Protein AF-0000000075838669 (afdb_homodimer)

Secondary structure (DSSP, 8-state):
-------------------------PPTTTS----EEE-HHHHHHHTSEEEEEEGGGSTTSBTHHHHHHHHHHHHHHTT--EEEE--SSHHHHHHHHHHHHTT-EEEEEE-TTS-HHHHHHHHHTT-EEEE--SSHHHHHHHHHHHHHH-TTEEE--SS--HHHHHHHTHHHHHHHHHT---SEEEEE-SSSHHHHHHHHHHHHTT-TT-EEEEEEETT--HHHHHHHHTS----S---SS-GGG--SS--HHHHHHHHHS-EEEEEE-HHHHHHHHHHHHHHH-B---HHHHHHHHHHHSHHHHHHHTTSSEEEEEE-B-SS--HHHHHHHHHTTS--/-------------------------PPTTTS----EEE-HHHHHHHTSEEEEEEGGGSTTSBTHHHHHHHHHHHHHHTT--EEEE--SSHHHHHHHHHHHHTT-EEEEEE-TTS-HHHHHHHHHTT-EEEE--SSHHHHHHHHHHHHHH-TTEEE--SS--HHHHHHHHHHHHHHHHHT---SEEEEE-SSSHHHHHHHHHHHHTT-TT-EEEEEEETT--HHHHHHHHTS----S---SS-GGG--SS--HHHHHHHHHS-EEEEEE-HHHHHHHHHHHHHHH-B---HHHHHHHHHHHSHHHHHHHTTSSEEEEEE-B-SS--HHHHHHHHHTTS--

Nearest PDB structures (foldseek):
  2rkb-assembly1_A  TM=9.629E-01  e=1.170E-35  Homo sapiens
  5c3u-assembly1_A  TM=9.330E-01  e=5.168E-31  Rhizomucor miehei CAU432
  8y1j-assembly1_B-2  TM=9.379E-01  e=1.806E-26  Pseudomonas aeruginosa PAO1
  8y1j-assembly1_A-2  TM=9.206E-01  e=5.483E-26  Pseudomonas aeruginosa PAO1
  6cgq-assembly1_B-2  TM=8.435E-01  e=8.757E-21  Bacillus spizizenii

InterPro domains:
  IPR000634 Serine/threonine dehydratase, pyridoxal-phosphate-binding site [PS00165] (55-68)
  IPR001926 Tryptophan synthase beta chain-like, PALP domain [PF00291] (33-320)
  IPR036052 Tryptophan synthase beta chain-like, PALP domain superfamily [G3DSA:3.40.50.1100] (34-324)
  IPR036052 Tryptophan synthase beta chain-like, PALP domain superfamily [G3DSA:3.40.50.1100] (65-159)
  IPR036052 Tryptophan synthase beta chain-like, PALP domain superfamily [SSF53686] (29-334)
  IPR050147 Serine/Threonine Dehydratase [PTHR48078] (16-334)

Solvent-accessible surface area (backbone atoms only — not comparable to full-atom values): 33722 Å² total; per-residue (Å²): 136,86,86,85,69,79,82,70,77,81,78,73,77,76,71,75,68,76,75,76,67,74,67,70,84,67,62,81,90,67,58,57,75,58,42,75,37,74,39,66,71,54,14,64,74,36,60,26,48,31,32,35,39,38,25,40,66,25,82,58,20,20,46,46,34,36,10,35,37,33,36,52,49,53,39,41,74,73,68,43,49,31,41,33,26,44,40,56,49,57,48,28,32,15,42,16,42,39,23,45,75,66,72,31,50,30,38,31,21,20,22,66,75,52,54,65,68,32,53,52,54,22,41,72,39,67,24,45,74,44,77,35,46,85,39,61,68,51,9,38,51,50,36,52,50,51,32,73,73,28,91,56,36,41,76,51,71,78,41,79,43,73,49,33,22,50,24,32,11,38,61,44,42,51,30,56,75,70,69,52,80,52,42,26,39,26,33,39,34,24,40,20,29,58,49,40,1,47,52,53,24,31,52,60,70,68,40,68,80,41,33,34,38,40,11,17,34,54,42,20,41,18,50,51,50,11,61,75,68,74,43,92,38,71,50,93,64,70,71,34,82,36,57,85,16,52,28,47,43,39,30,70,64,31,54,52,47,45,72,73,38,58,54,45,70,35,73,38,47,60,42,46,9,40,35,30,22,50,47,36,28,48,76,63,27,31,55,40,25,41,39,26,10,18,21,55,29,36,49,66,32,68,76,48,18,64,61,51,31,75,32,76,23,36,30,35,43,37,39,19,33,60,78,47,37,66,69,52,54,50,50,40,39,74,72,64,34,40,131,135,80,91,78,85,79,76,72,75,85,80,72,79,76,71,76,68,76,74,76,68,73,64,69,84,67,61,82,90,66,60,57,75,57,45,74,36,73,38,64,70,55,14,64,73,36,59,26,49,30,32,35,39,37,25,39,63,24,79,60,19,20,46,47,34,37,10,34,36,35,37,51,51,54,38,42,74,73,67,44,50,29,40,33,25,44,40,56,50,57,48,29,32,16,41,16,43,38,24,45,77,66,74,31,50,33,38,32,21,20,21,67,75,50,53,65,68,34,54,52,53,23,41,72,39,68,24,46,75,45,77,35,47,86,38,59,67,51,8,37,52,50,36,52,50,49,33,74,72,28,92,57,36,41,75,51,71,79,40,79,45,73,50,34,22,51,24,33,11,36,60,45,42,51,30,55,74,70,69,53,79,54,44,26,39,24,32,40,34,24,39,21,29,58,49,40,2,47,52,52,24,31,52,61,71,67,39,68,80,41,32,33,38,39,10,16,34,52,43,21,42,20,51,51,51,13,62,75,68,74,42,90,37,71,50,94,63,70,70,33,83,35,56,84,16,52,29,47,43,40,30,70,64,30,56,53,46,45,72,75,40,60,53,44,71,36,74,38,47,61,41,47,9,40,35,30,22,51,47,37,28,48,75,63,27,32,53,40,26,40,39,26,8,19,22,56,29,37,48,68,32,69,75,47,18,63,61,52,32,74,32,76,23,36,30,34,43,35,38,18,33,60,78,46,36,66,68,53,54,50,48,40,38,75,72,63,32,38,133

Radius of gyration: 27.51 Å; Cα contacts (8 Å, |Δi|>4): 1555; chains: 2; bounding box: 66×103×107 Å

Organism: Prymnesium parvum (NCBI:txid97485)

Foldseek 3Di:
DDDPPDPDDPPPPPPPPVPPLDFQDFDPPQWDQFDKDWFPVLCVLLQATEIERQQCPTPLRFLLLQLLRQVVVVCVVVPAQAEEEADLWSLLLNNLQNSLVVVGAYEYFYEPPRDPLSVVSSVVSVYHYHYDDNHSVGRVVVSVVVCVVDVRYDYDYSAADPSSLSRLLSNLVSCVVVVHDWQEEFAEAALQRNVSNVLVNCVSVVVLNHEYEYFEEVQRQQLVVQVVVVHWDFAPFRDAPLCVSHDRTHHPSRNVSCVVGHYHYHYHYNLLLLQQQVVCCVRVVAHAGSSLSRRSSRCNDPVNSVVNSVINYYYYHSRTIRSDDPVNNVVCVVVVSHD/DDDDDPVDDPPPPPPPPVPPLDFQDFDPPQWDLFDKDWFPVLCVLLQATEIERQQCPTPLRFLLLQLLRQVVVVCVVVPAQEEEEADLWSLLLNNLQNSLVVVGAYEYFYEPPRDPLSVVSSVVSVYHYHYDDNHSVGRVVVSVVVCVVDVRYDYDYSAADPSSLSRLLSNLVSCVVVVHDWQEEFAEAALQRNVSNVLVNCVSVVVLNHEYEYFEEVQRQQLVVQVVVVHWDFAPFRDAPLCVSHDRTHHPSNNVSCVVGHYHYFYHYNLLLLQQQVVCCVRVVAHAGSSLSRRSSRCSDPVNSVVNSVINYYYYHSRTIRSDDPVNNVVCVVVVSHD

Sequence (678 aa):
MPSLHRFAATLASSTRIASSIKAVQMPANMVCSTPVLESIPLSKAVGTKVLLKMETNQPSGSFKDRGMAYLCAQLKHSGVNSLICSSGGNAGHAVAAMGRALDMRVRVVVPRTTKPIMLDKIRAQGAEVTVHGANWNEADELARSMVAADADAEYIPPYEHPLLWEGHSSLVDELALAGIKPGAVVASVGGGGLLCGVILGLQRHGWNDVGVVAAETLGANCLASAVAAGEPVRLDSITSIATSLGALQCSPTAFRLSQEHPTVCATVTDAQAVSACALLMNEHRVLVEPACGAAVAAVLDETQRARLSELESVLVVVCGGSGVDFSIMEQWKADGLWKMPSLHRFAATLASSTRIASSIKAVQMPANMVCSTPVLESIPLSKAVGTKVLLKMETNQPSGSFKDRGMAYLCAQLKHSGVNSLICSSGGNAGHAVAAMGRALDMRVRVVVPRTTKPIMLDKIRAQGAEVTVHGANWNEADELARSMVAADADAEYIPPYEHPLLWEGHSSLVDELALAGIKPGAVVASVGGGGLLCGVILGLQRHGWNDVGVVAAETLGANCLASAVAAGEPVRLDSITSIATSLGALQCSPTAFRLSQEHPTVCATVTDAQAVSACALLMNEHRVLVEPACGAAVAAVLDETQRARLSELESVLVVVCGGSGVDFSIMEQWKADGLWK

Structure (mmCIF, N/CA/C/O backbone):
data_AF-0000000075838669-model_v1
#
loop_
_entity.id
_entity.type
_entity.pdbx_description
1 polymer 'L-serine ammonia-lyase'
#
loop_
_atom_site.group_PDB
_atom_site.id
_atom_site.type_symbol
_atom_site.label_atom_id
_atom_site.label_alt_id
_atom_site.label_comp_id
_atom_site.label_asym_id
_atom_site.label_entity_id
_atom_site.label_seq_id
_atom_site.pdbx_PDB_ins_code
_atom_site.Cartn_x
_atom_site.Cartn_y
_atom_site.Cartn_z
_atom_site.occupancy
_atom_site.B_iso_or_equiv
_atom_site.auth_seq_id
_atom_site.auth_comp_id
_atom_site.auth_asym_id
_atom_site.auth_atom_id
_atom_site.pdbx_PDB_model_num
ATOM 1 N N . MET A 1 1 ? 19.609 8.461 81.125 1 28.95 1 MET A N 1
ATOM 2 C CA . MET A 1 1 ? 18.938 9.273 80.125 1 28.95 1 MET A CA 1
ATOM 3 C C . MET A 1 1 ? 18.75 8.484 78.812 1 28.95 1 MET A C 1
ATOM 5 O O . MET A 1 1 ? 19.688 7.867 78.312 1 28.95 1 MET A O 1
ATOM 9 N N . PRO A 1 2 ? 17.5 8.023 78.375 1 30.44 2 PRO A N 1
ATOM 10 C CA . PRO A 1 2 ? 17.094 6.875 77.562 1 30.44 2 PRO A CA 1
ATOM 11 C C . PRO A 1 2 ? 17.641 6.934 76.125 1 30.44 2 PRO A C 1
ATOM 13 O O . PRO A 1 2 ? 18.062 8 75.688 1 30.44 2 PRO A O 1
ATOM 16 N N . SER A 1 3 ? 17.766 5.664 75.438 1 26.25 3 SER A N 1
ATOM 17 C CA . SER A 1 3 ? 18.234 4.914 74.25 1 26.25 3 SER A CA 1
ATOM 18 C C . SER A 1 3 ? 17.516 5.383 73 1 26.25 3 SER A C 1
ATOM 20 O O . SER A 1 3 ? 16.359 5.035 72.75 1 26.25 3 SER A O 1
ATOM 22 N N . LEU A 1 4 ? 17.516 6.676 72.625 1 29.39 4 LEU A N 1
ATOM 23 C CA . LEU A 1 4 ? 16.844 7.344 71.5 1 29.39 4 LEU A CA 1
ATOM 24 C C . LEU A 1 4 ? 17.188 6.68 70.188 1 29.39 4 LEU A C 1
ATOM 26 O O . LEU A 1 4 ? 17.438 7.363 69.188 1 29.39 4 LEU A O 1
ATOM 30 N N . HIS A 1 5 ? 17.734 5.391 70.188 1 22.66 5 HIS A N 1
ATOM 31 C CA . HIS A 1 5 ? 18.422 4.754 69.125 1 22.66 5 HIS A CA 1
ATOM 32 C C . HIS A 1 5 ? 17.547 4.738 67.875 1 22.66 5 HIS A C 1
ATOM 34 O O . HIS A 1 5 ? 18.031 5 66.75 1 22.66 5 HIS A O 1
ATOM 40 N N . ARG A 1 6 ? 16.422 3.867 67.75 1 24.45 6 ARG A N 1
ATOM 41 C CA . ARG A 1 6 ? 16.25 2.887 66.688 1 24.45 6 ARG A CA 1
ATOM 42 C C . ARG A 1 6 ? 15.625 3.529 65.438 1 24.45 6 ARG A C 1
ATOM 44 O O . ARG A 1 6 ? 15.219 2.832 64.5 1 24.45 6 ARG A O 1
ATOM 51 N N . PHE A 1 7 ? 15.094 4.766 65.375 1 23.98 7 PHE A N 1
ATOM 52 C CA . PHE A 1 7 ? 14.016 4.914 64.375 1 23.98 7 PHE A CA 1
ATOM 53 C C . PHE A 1 7 ? 14.562 4.812 62.969 1 23.98 7 PHE A C 1
ATOM 55 O O . PHE A 1 7 ? 14.594 5.805 62.25 1 23.98 7 PHE A O 1
ATOM 62 N N . ALA A 1 8 ? 15.82 4.324 62.781 1 25.64 8 ALA A N 1
ATOM 63 C CA . ALA A 1 8 ? 16.359 4.664 61.469 1 25.64 8 ALA A CA 1
ATOM 64 C C . ALA A 1 8 ? 15.414 4.242 60.344 1 25.64 8 ALA A C 1
ATOM 66 O O . ALA A 1 8 ? 15.062 5.051 59.5 1 25.64 8 ALA A O 1
ATOM 67 N N . ALA A 1 9 ? 15.836 3.238 59.406 1 27.39 9 ALA A N 1
ATOM 68 C CA . ALA A 1 9 ? 16.109 3.082 57.969 1 27.39 9 ALA A CA 1
ATOM 69 C C . ALA A 1 9 ? 14.945 2.422 57.25 1 27.39 9 ALA A C 1
ATOM 71 O O . ALA A 1 9 ? 14.891 1.196 57.125 1 27.39 9 ALA A O 1
ATOM 72 N N . THR A 1 10 ? 13.734 2.52 57.625 1 28.03 10 THR A N 1
ATOM 73 C CA . THR A 1 10 ? 12.891 1.668 56.812 1 28.03 10 THR A CA 1
ATOM 74 C C . THR A 1 10 ? 12.953 2.096 55.344 1 28.03 10 THR A C 1
ATOM 76 O O . THR A 1 10 ? 12.531 3.197 55 1 28.03 10 THR A O 1
ATOM 79 N N . LEU A 1 11 ? 13.992 1.723 54.531 1 25.64 11 LEU A N 1
ATOM 80 C CA . LEU A 1 11 ? 14.164 1.785 53.062 1 25.64 11 LEU A CA 1
ATOM 81 C C . LEU A 1 11 ? 12.914 1.279 52.344 1 25.64 11 LEU A C 1
ATOM 83 O O . LEU A 1 11 ? 12.531 0.118 52.5 1 25.64 11 LEU A O 1
ATOM 87 N N . ALA A 1 12 ? 11.953 2.096 52.094 1 29.5 12 ALA A N 1
ATOM 88 C CA . ALA A 1 12 ? 10.742 1.94 51.312 1 29.5 12 ALA A CA 1
ATOM 89 C C . ALA A 1 12 ? 11.039 1.257 49.969 1 29.5 12 ALA A C 1
ATOM 91 O O . ALA A 1 12 ? 11.945 1.668 49.25 1 29.5 12 ALA A O 1
ATOM 92 N N . SER A 1 13 ? 10.805 -0.026 49.781 1 31.7 13 SER A N 1
ATOM 93 C CA . SER A 1 13 ? 10.75 -0.848 48.594 1 31.7 13 SER A CA 1
ATOM 94 C C . SER A 1 13 ? 10.086 -0.097 47.438 1 31.7 13 SER A C 1
ATOM 96 O O . SER A 1 13 ? 8.938 0.341 47.562 1 31.7 13 SER A O 1
ATOM 98 N N . SER A 1 14 ? 10.742 0.871 46.812 1 31.12 14 SER A N 1
ATOM 99 C CA . SER A 1 14 ? 10.266 1.521 45.594 1 31.12 14 SER A CA 1
ATOM 100 C C . SER A 1 14 ? 9.688 0.504 44.625 1 31.12 14 SER A C 1
ATOM 102 O O . SER A 1 14 ? 10.422 -0.326 44.094 1 31.12 14 SER A O 1
ATOM 104 N N . THR A 1 15 ? 8.609 -0.129 44.969 1 33.47 15 THR A N 1
ATOM 105 C CA . THR A 1 15 ? 7.836 -0.857 43.969 1 33.47 15 THR A CA 1
ATOM 106 C C . THR A 1 15 ? 7.824 -0.104 42.656 1 33.47 15 THR A C 1
ATOM 108 O O . THR A 1 15 ? 7.336 1.027 42.562 1 33.47 15 THR A O 1
ATOM 111 N N . ARG A 1 16 ? 8.766 -0.277 41.844 1 33.97 16 ARG A N 1
ATOM 112 C CA . ARG A 1 16 ? 8.758 0.115 40.438 1 33.97 16 ARG A CA 1
ATOM 113 C C . ARG A 1 16 ? 7.379 -0.105 39.812 1 33.97 16 ARG A C 1
ATOM 115 O O . ARG A 1 16 ? 6.969 -1.246 39.594 1 33.97 16 ARG A O 1
ATOM 122 N N . ILE A 1 17 ? 6.406 0.557 40.281 1 33.38 17 ILE A N 1
ATOM 123 C CA . ILE A 1 17 ? 5.164 0.537 39.531 1 33.38 17 ILE A CA 1
ATOM 124 C C . ILE A 1 17 ? 5.473 0.642 38.031 1 33.38 17 ILE A C 1
ATOM 126 O O . ILE A 1 17 ? 6.066 1.625 37.594 1 33.38 17 ILE A O 1
ATOM 130 N N . ALA A 1 18 ? 5.789 -0.371 37.375 1 36.69 18 ALA A N 1
ATOM 131 C CA . ALA A 1 18 ? 5.781 -0.436 35.906 1 36.69 18 ALA A CA 1
ATOM 132 C C . ALA A 1 18 ? 4.68 0.446 35.344 1 36.69 18 ALA A C 1
ATOM 134 O O . ALA A 1 18 ? 3.492 0.169 35.5 1 36.69 18 ALA A O 1
ATOM 135 N N . SER A 1 19 ? 4.668 1.765 35.375 1 39.88 19 SER A N 1
ATOM 136 C CA . SER A 1 19 ? 3.758 2.717 34.75 1 39.88 19 SER A CA 1
ATOM 137 C C . SER A 1 19 ? 3.244 2.189 33.406 1 39.88 19 SER A C 1
ATOM 139 O O . SER A 1 19 ? 4.031 1.822 32.531 1 39.88 19 SER A O 1
ATOM 141 N N . SER A 1 20 ? 2.189 1.42 33.312 1 49.38 20 SER A N 1
ATOM 142 C CA . SER A 1 20 ? 1.538 0.8 32.156 1 49.38 20 SER A CA 1
ATOM 143 C C . SER A 1 20 ? 1.492 1.754 30.969 1 49.38 20 SER A C 1
ATOM 145 O O . SER A 1 20 ? 0.862 2.811 31.031 1 49.38 20 SER A O 1
ATOM 147 N N . ILE A 1 21 ? 2.451 2.086 30.266 1 64.88 21 ILE A N 1
ATOM 148 C CA . ILE A 1 21 ? 2.486 2.805 29 1 64.88 21 ILE A CA 1
ATOM 149 C C . ILE A 1 21 ? 1.212 2.516 28.203 1 64.88 21 ILE A C 1
ATOM 151 O O . ILE A 1 21 ? 0.933 1.364 27.859 1 64.88 21 ILE A O 1
ATOM 155 N N . LYS A 1 22 ? 0.254 3.34 28.203 1 78.44 22 LYS A N 1
ATOM 156 C CA . LYS A 1 22 ? -1.062 3.096 27.609 1 78.44 22 LYS A CA 1
ATOM 157 C C . LYS A 1 22 ? -1.113 3.568 26.172 1 78.44 22 LYS A C 1
ATOM 159 O O . LYS A 1 22 ? -1.055 4.77 25.891 1 78.44 22 LYS A O 1
ATOM 164 N N . ALA A 1 23 ? -1.046 2.814 25.234 1 91.12 23 ALA A N 1
ATOM 165 C CA . ALA A 1 23 ? -1.302 3.041 23.812 1 91.12 23 ALA A CA 1
ATOM 166 C C . ALA A 1 23 ? -2.609 3.799 23.609 1 91.12 23 ALA A C 1
ATOM 168 O O . ALA A 1 23 ? -3.535 3.684 24.406 1 91.12 23 ALA A O 1
ATOM 169 N N . VAL A 1 24 ? -2.58 4.715 22.562 1 96.5 24 VAL A N 1
ATOM 170 C CA . VAL A 1 24 ? -3.797 5.43 22.188 1 96.5 24 VAL A CA 1
ATOM 171 C C . VAL A 1 24 ? -4.887 4.426 21.812 1 96.5 24 VAL A C 1
ATOM 173 O O . VAL A 1 24 ? -4.621 3.447 21.109 1 96.5 24 VAL A O 1
ATOM 176 N N . GLN A 1 25 ? -6.023 4.582 22.359 1 95.88 25 GLN A N 1
ATOM 177 C CA . GLN A 1 25 ? -7.164 3.775 21.938 1 95.88 25 GLN A CA 1
ATOM 178 C C . GLN A 1 25 ? -7.836 4.379 20.703 1 95.88 25 GLN A C 1
ATOM 180 O O . GLN A 1 25 ? -8.703 5.242 20.828 1 95.88 25 GLN A O 1
ATOM 185 N N . MET A 1 26 ? -7.477 3.904 19.609 1 96.94 26 MET A N 1
ATOM 186 C CA . MET A 1 26 ? -8.008 4.414 18.344 1 96.94 26 MET A CA 1
ATOM 187 C C . MET A 1 26 ? -9.422 3.906 18.109 1 96.94 26 MET A C 1
ATOM 189 O O . MET A 1 26 ? -9.781 2.812 18.547 1 96.94 26 MET A O 1
ATOM 193 N N . PRO A 1 27 ? -10.219 4.746 17.422 1 95.38 27 PRO A N 1
ATOM 194 C CA . PRO A 1 27 ? -11.547 4.234 17.078 1 95.38 27 PRO A CA 1
ATOM 195 C C . PRO A 1 27 ? -11.484 3.016 16.156 1 95.38 27 PRO A C 1
ATOM 197 O O . PRO A 1 27 ? -10.633 2.949 15.266 1 95.38 27 PRO A O 1
ATOM 200 N N . ALA A 1 28 ? -12.375 2.08 16.344 1 89.75 28 ALA A N 1
ATOM 201 C CA . ALA A 1 28 ? -12.359 0.807 15.625 1 89.75 28 ALA A CA 1
ATOM 202 C C . ALA A 1 28 ? -12.734 0.994 14.156 1 89.75 28 ALA A C 1
ATOM 204 O O . ALA A 1 28 ? -13.641 1.767 13.836 1 89.75 28 ALA A O 1
ATOM 205 N N . ASN A 1 29 ? -12.07 0.4 13.312 1 88.69 29 ASN A N 1
ATOM 206 C CA . ASN A 1 29 ? -12.422 0.201 11.906 1 88.69 29 ASN A CA 1
ATOM 207 C C . ASN A 1 29 ? -12.352 1.509 11.125 1 88.69 29 ASN A C 1
ATOM 209 O O . ASN A 1 29 ? -13.086 1.688 10.148 1 88.69 29 ASN A O 1
ATOM 213 N N . MET A 1 30 ? -11.578 2.471 11.625 1 94.75 30 MET A N 1
ATOM 214 C CA . MET A 1 30 ? -11.492 3.746 10.922 1 94.75 30 MET A CA 1
ATOM 215 C C . MET A 1 30 ? -10.125 3.922 10.266 1 94.75 30 MET A C 1
ATOM 217 O O . MET A 1 30 ? -10 4.594 9.242 1 94.75 30 MET A O 1
ATOM 221 N N . VAL A 1 31 ? -9.141 3.34 10.953 1 96.31 31 VAL A N 1
ATOM 222 C CA . VAL A 1 31 ? -7.785 3.408 10.422 1 96.31 31 VAL A CA 1
ATOM 223 C C . VAL A 1 31 ? -7.184 2.008 10.359 1 96.31 31 VAL A C 1
ATOM 225 O O . VAL A 1 31 ? -7.637 1.098 11.062 1 96.31 31 VAL A O 1
ATOM 228 N N . CYS A 1 32 ? -6.234 1.816 9.492 1 94.62 32 CYS A N 1
ATOM 229 C CA . CYS A 1 32 ? -5.531 0.547 9.352 1 94.62 32 CYS A CA 1
ATOM 230 C C . CYS A 1 32 ? -4.242 0.542 10.172 1 94.62 32 CYS A C 1
ATOM 232 O O . CYS A 1 32 ? -3.596 1.579 10.32 1 94.62 32 CYS A O 1
ATOM 234 N N . SER A 1 33 ? -3.986 -0.636 10.812 1 94.75 33 SER A N 1
ATOM 235 C CA . SER A 1 33 ? -2.6 -0.861 11.211 1 94.75 33 SER A CA 1
ATOM 236 C C . SER A 1 33 ? -1.694 -1.015 9.992 1 94.75 33 SER A C 1
ATOM 238 O O . SER A 1 33 ? -1.786 -2.006 9.266 1 94.75 33 SER A O 1
ATOM 240 N N . THR A 1 34 ? -0.856 -0.014 9.781 1 97.38 34 THR A N 1
ATOM 241 C CA . THR A 1 34 ? -0.148 0.019 8.5 1 97.38 34 THR A CA 1
ATOM 242 C C . THR A 1 34 ? 1.112 -0.839 8.562 1 97.38 34 THR A C 1
ATOM 244 O O . THR A 1 34 ? 1.723 -0.983 9.625 1 97.38 34 THR A O 1
ATOM 247 N N . PRO A 1 35 ? 1.553 -1.383 7.441 1 96.56 35 PRO A N 1
ATOM 248 C CA . PRO A 1 35 ? 2.73 -2.252 7.387 1 96.56 35 PRO A CA 1
ATOM 249 C C . PRO A 1 35 ? 4.035 -1.489 7.605 1 96.56 35 PRO A C 1
ATOM 251 O O . PRO A 1 35 ? 4.09 -0.275 7.387 1 96.56 35 PRO A O 1
ATOM 254 N N . VAL A 1 36 ? 4.977 -2.227 8.117 1 97.56 36 VAL A N 1
ATOM 255 C CA . VAL A 1 36 ? 6.379 -1.814 8.109 1 97.56 36 VAL A CA 1
ATOM 256 C C . VAL A 1 36 ? 7.176 -2.721 7.176 1 97.56 36 VAL A C 1
ATOM 258 O O . VAL A 1 36 ? 7.207 -3.939 7.359 1 97.56 36 VAL A O 1
ATOM 261 N N . LEU A 1 37 ? 7.805 -2.125 6.172 1 97.31 37 LEU A N 1
ATOM 262 C CA . LEU A 1 37 ? 8.547 -2.891 5.18 1 97.31 37 LEU A CA 1
ATOM 263 C C . LEU A 1 37 ? 10.023 -2.49 5.176 1 97.31 37 LEU A C 1
ATOM 265 O O . LEU A 1 37 ? 10.344 -1.307 5.289 1 97.31 37 LEU A O 1
ATOM 269 N N . GLU A 1 38 ? 10.867 -3.455 5.039 1 97.06 38 GLU A N 1
ATOM 270 C CA . GLU A 1 38 ? 12.258 -3.113 4.75 1 97.06 38 GLU A CA 1
ATOM 271 C C . GLU A 1 38 ? 12.453 -2.783 3.273 1 97.06 38 GLU A C 1
ATOM 273 O O . GLU A 1 38 ? 12.031 -3.547 2.402 1 97.06 38 GLU A O 1
ATOM 278 N N . SER A 1 39 ? 12.992 -1.688 3.029 1 97.81 39 SER A N 1
ATOM 279 C CA . SER A 1 39 ? 13.383 -1.343 1.668 1 97.81 39 SER A CA 1
ATOM 280 C C . SER A 1 39 ? 14.797 -1.825 1.362 1 97.81 39 SER A C 1
ATOM 282 O O . SER A 1 39 ? 15.773 -1.258 1.858 1 97.81 39 SER A O 1
ATOM 284 N N . ILE A 1 40 ? 14.938 -2.736 0.47 1 95.88 40 ILE A N 1
ATOM 285 C CA . ILE A 1 40 ? 16.234 -3.307 0.141 1 95.88 40 ILE A CA 1
ATOM 286 C C . ILE A 1 40 ? 17.094 -2.264 -0.573 1 95.88 40 ILE A C 1
ATOM 288 O O . ILE A 1 40 ? 18.25 -2.025 -0.19 1 95.88 40 ILE A O 1
ATOM 292 N N . PRO A 1 41 ? 16.547 -1.537 -1.527 1 95.81 41 PRO A N 1
ATOM 293 C CA . PRO A 1 41 ? 17.375 -0.537 -2.211 1 95.81 41 PRO A CA 1
ATOM 294 C C . PRO A 1 41 ? 17.812 0.599 -1.288 1 95.81 41 PRO A C 1
ATOM 296 O O . PRO A 1 41 ? 18.953 1.063 -1.37 1 95.81 41 PRO A O 1
ATOM 299 N N . LEU A 1 42 ? 16.984 1.076 -0.416 1 97.88 42 LEU A N 1
ATOM 300 C CA . LEU A 1 42 ? 17.359 2.156 0.493 1 97.88 42 LEU A CA 1
ATOM 301 C C . LEU A 1 42 ? 18.344 1.67 1.548 1 97.88 42 LEU A C 1
ATOM 303 O O . LEU A 1 42 ? 19.25 2.408 1.946 1 97.88 42 LEU A O 1
ATOM 307 N N . SER A 1 43 ? 18.109 0.451 2.002 1 97.81 43 SER A N 1
ATOM 308 C CA . SER A 1 43 ? 19.031 -0.122 2.967 1 97.81 43 SER A CA 1
ATOM 309 C C . SER A 1 43 ? 20.438 -0.208 2.391 1 97.81 43 SER A C 1
ATOM 311 O O . SER A 1 43 ? 21.422 0.115 3.072 1 97.81 43 SER A O 1
ATOM 313 N N . LYS A 1 44 ? 20.5 -0.639 1.157 1 95.88 44 LYS A N 1
ATOM 314 C CA . LYS A 1 44 ? 21.781 -0.707 0.479 1 95.88 44 LYS A CA 1
ATOM 315 C C . LYS A 1 44 ? 22.406 0.682 0.324 1 95.88 44 LYS A C 1
ATOM 317 O O . LYS A 1 44 ? 23.594 0.87 0.568 1 95.88 44 LYS A O 1
ATOM 322 N N . ALA A 1 45 ? 21.625 1.657 -0.048 1 96.31 45 ALA A N 1
ATOM 323 C CA . ALA A 1 45 ? 22.094 3.014 -0.311 1 96.31 45 ALA A CA 1
ATOM 324 C C . ALA A 1 45 ? 22.594 3.684 0.97 1 96.31 45 ALA A C 1
ATOM 326 O O . ALA A 1 45 ? 23.562 4.441 0.951 1 96.31 45 ALA A O 1
ATOM 327 N N . VAL A 1 46 ? 21.906 3.428 2.062 1 97.12 46 VAL A N 1
ATOM 328 C CA . VAL A 1 46 ? 22.203 4.121 3.314 1 97.12 46 VAL A CA 1
ATOM 329 C C . VAL A 1 46 ? 23.25 3.348 4.102 1 97.12 46 VAL A C 1
ATOM 331 O O . VAL A 1 46 ? 24.047 3.939 4.84 1 97.12 46 VAL A O 1
ATOM 334 N N . GLY A 1 47 ? 23.297 2.025 3.992 1 96.62 47 GLY A N 1
ATOM 335 C CA . GLY A 1 47 ? 24.25 1.191 4.707 1 96.62 47 GLY A CA 1
ATOM 336 C C . GLY A 1 47 ? 23.719 0.676 6.031 1 96.62 47 GLY A C 1
ATOM 337 O O . GLY A 1 47 ? 24.5 0.27 6.898 1 96.62 47 GLY A O 1
ATOM 338 N N . THR A 1 48 ? 22.453 0.815 6.246 1 97.75 48 THR A N 1
ATOM 339 C CA . THR A 1 48 ? 21.75 0.258 7.395 1 97.75 48 THR A CA 1
ATOM 340 C C . THR A 1 48 ? 20.312 -0.113 7.012 1 97.75 48 THR A C 1
ATOM 342 O O . THR A 1 48 ? 19.859 0.221 5.922 1 97.75 48 THR A O 1
ATOM 345 N N . LYS A 1 49 ? 19.672 -0.872 7.855 1 97.69 49 LYS A N 1
ATOM 346 C CA . LYS A 1 49 ? 18.297 -1.271 7.586 1 97.69 49 LYS A CA 1
ATOM 347 C C . LYS A 1 49 ? 17.375 -0.055 7.52 1 97.69 49 LYS A C 1
ATOM 349 O O . LYS A 1 49 ? 17.281 0.714 8.477 1 97.69 49 LYS A O 1
ATOM 354 N N . VAL A 1 50 ? 16.719 0.142 6.402 1 98.62 50 VAL A N 1
ATOM 355 C CA . VAL A 1 50 ? 15.742 1.203 6.23 1 98.62 50 VAL A CA 1
ATOM 356 C C . VAL A 1 50 ? 14.336 0.602 6.184 1 98.62 50 VAL A C 1
ATOM 358 O O . VAL A 1 50 ? 14.031 -0.213 5.309 1 98.62 50 VAL A O 1
ATOM 361 N N . LEU A 1 51 ? 13.555 1.013 7.148 1 98.62 51 LEU A N 1
ATOM 362 C CA . LEU A 1 51 ? 12.18 0.551 7.273 1 98.62 51 LEU A CA 1
ATOM 363 C C . LEU A 1 51 ? 11.203 1.629 6.816 1 98.62 51 LEU A C 1
ATOM 365 O O . LEU A 1 51 ? 11.414 2.816 7.074 1 98.62 51 LEU A O 1
ATOM 369 N N . LEU A 1 52 ? 10.188 1.186 6.117 1 98.75 52 LEU A N 1
ATOM 370 C CA . LEU A 1 52 ? 9.133 2.078 5.641 1 98.75 52 LEU A CA 1
ATOM 371 C C . LEU A 1 52 ? 7.828 1.825 6.383 1 98.75 52 LEU A C 1
ATOM 373 O O . LEU A 1 52 ? 7.273 0.725 6.32 1 98.75 52 LEU A O 1
ATOM 377 N N . LYS A 1 53 ? 7.348 2.795 7.207 1 98.81 53 LYS A N 1
ATOM 378 C CA . LYS A 1 53 ? 6.004 2.76 7.781 1 98.81 53 LYS A CA 1
ATOM 379 C C . LYS A 1 53 ? 4.969 3.268 6.785 1 98.81 53 LYS A C 1
ATOM 381 O O . LYS A 1 53 ? 4.855 4.473 6.559 1 98.81 53 LYS A O 1
ATOM 386 N N . MET A 1 54 ? 4.152 2.395 6.238 1 98.44 54 MET A N 1
ATOM 387 C CA . MET A 1 54 ? 3.41 2.635 5.004 1 98.44 54 MET A CA 1
ATOM 388 C C . MET A 1 54 ? 2.055 3.271 5.297 1 98.44 54 MET A C 1
ATOM 390 O O . MET A 1 54 ? 1.013 2.666 5.047 1 98.44 54 MET A O 1
ATOM 394 N N . GLU A 1 55 ? 2.061 4.535 5.586 1 98.62 55 GLU A N 1
ATOM 395 C CA . GLU A 1 55 ? 0.84 5.262 5.926 1 98.62 55 GLU A CA 1
ATOM 396 C C . GLU A 1 55 ? 0.01 5.555 4.676 1 98.62 55 GLU A C 1
ATOM 398 O O . GLU A 1 55 ? -1.136 5.996 4.777 1 98.62 55 GLU A O 1
ATOM 403 N N . THR A 1 56 ? 0.511 5.262 3.475 1 97.38 56 THR A N 1
ATOM 404 C CA . THR A 1 56 ? -0.234 5.355 2.223 1 97.38 56 THR A CA 1
ATOM 405 C C . THR A 1 56 ? -1.439 4.418 2.242 1 97.38 56 THR A C 1
ATOM 407 O O . THR A 1 56 ? -2.357 4.562 1.432 1 97.38 56 THR A O 1
ATOM 410 N N . ASN A 1 57 ? -1.405 3.494 3.131 1 96.5 57 ASN A N 1
ATOM 411 C CA . ASN A 1 57 ? -2.42 2.447 3.146 1 96.5 57 ASN A CA 1
ATOM 412 C C . ASN A 1 57 ? -3.615 2.838 4.012 1 96.5 57 ASN A C 1
ATOM 414 O O . ASN A 1 57 ? -4.523 2.031 4.223 1 96.5 57 ASN A O 1
ATOM 418 N N . GLN A 1 58 ? -3.635 4.02 4.484 1 97.94 58 GLN A N 1
ATOM 419 C CA . GLN A 1 58 ? -4.816 4.508 5.191 1 97.94 58 GLN A CA 1
ATOM 420 C C . GLN A 1 58 ? -5.965 4.766 4.223 1 97.94 58 GLN A C 1
ATOM 422 O O . GLN A 1 58 ? -5.742 4.977 3.029 1 97.94 58 GLN A O 1
ATOM 427 N N . PRO A 1 59 ? -7.188 4.848 4.691 1 96.69 59 PRO A N 1
ATOM 428 C CA . PRO A 1 59 ? -8.367 4.973 3.836 1 96.69 59 PRO A CA 1
ATOM 429 C C . PRO A 1 59 ? -8.297 6.176 2.902 1 96.69 59 PRO A C 1
ATOM 431 O O . PRO A 1 59 ? -8.617 6.062 1.716 1 96.69 59 PRO A O 1
ATOM 434 N N . SER A 1 60 ? -7.828 7.266 3.389 1 97.5 60 SER A N 1
ATOM 435 C CA . SER A 1 60 ? -7.77 8.445 2.531 1 97.5 60 SER A CA 1
ATOM 436 C C . SER A 1 60 ? -6.395 8.594 1.885 1 97.5 60 SER A C 1
ATOM 438 O O . SER A 1 60 ? -6.152 9.547 1.14 1 97.5 60 SER A O 1
ATOM 440 N N . GLY A 1 61 ? -5.445 7.699 2.246 1 97.75 61 GLY A N 1
ATOM 441 C CA . GLY A 1 61 ? -4.184 7.637 1.523 1 97.75 61 GLY A CA 1
ATOM 442 C C . GLY A 1 61 ? -3.051 8.352 2.238 1 97.75 61 GLY A C 1
ATOM 443 O O . GLY A 1 61 ? -1.975 8.539 1.668 1 97.75 61 GLY A O 1
ATOM 444 N N . SER A 1 62 ? -3.299 8.773 3.525 1 98.44 62 SER A N 1
ATOM 445 C CA . SER A 1 62 ? -2.211 9.461 4.215 1 98.44 62 SER A CA 1
ATOM 446 C C . SER A 1 62 ? -2.291 9.242 5.723 1 98.44 62 SER A C 1
ATOM 448 O O . SER A 1 62 ? -3.311 8.781 6.234 1 98.44 62 SER A O 1
ATOM 450 N N . PHE A 1 63 ? -1.26 9.641 6.434 1 98.75 63 PHE A N 1
ATOM 451 C CA . PHE A 1 63 ? -1.144 9.523 7.883 1 98.75 63 PHE A CA 1
ATOM 452 C C . PHE A 1 63 ? -2.219 10.344 8.586 1 98.75 63 PHE A C 1
ATOM 454 O O . PHE A 1 63 ? -2.545 10.086 9.742 1 98.75 63 PHE A O 1
ATOM 461 N N . LYS A 1 64 ? -2.771 11.352 7.875 1 98.75 64 LYS A N 1
ATOM 462 C CA . LYS A 1 64 ? -3.711 12.281 8.492 1 98.75 64 LYS A CA 1
ATOM 463 C C . LYS A 1 64 ? -4.949 11.555 9.008 1 98.75 64 LYS A C 1
ATOM 465 O O . LYS A 1 64 ? -5.629 12.047 9.914 1 98.75 64 LYS A O 1
ATOM 470 N N . ASP A 1 65 ? -5.191 10.422 8.43 1 98.75 65 ASP A N 1
ATOM 471 C CA . ASP A 1 65 ? -6.348 9.641 8.859 1 98.75 65 ASP A CA 1
ATOM 472 C C . ASP A 1 65 ? -6.27 9.328 10.352 1 98.75 65 ASP A C 1
ATOM 474 O O . ASP A 1 65 ? -7.293 9.273 11.039 1 98.75 65 ASP A O 1
ATOM 478 N N . ARG A 1 66 ? -5.062 9.086 10.875 1 98.69 66 ARG A N 1
ATOM 479 C CA . ARG A 1 66 ? -4.918 8.719 12.281 1 98.69 66 ARG A CA 1
ATOM 480 C C . ARG A 1 66 ? -5.441 9.82 13.195 1 98.69 66 ARG A C 1
ATOM 482 O O . ARG A 1 66 ? -6.332 9.586 14.016 1 98.69 66 ARG A O 1
ATOM 489 N N . GLY A 1 67 ? -4.883 11.016 13.016 1 98.81 67 GLY A N 1
ATOM 490 C CA . GLY A 1 67 ? -5.32 12.133 13.828 1 98.81 67 GLY A CA 1
ATOM 491 C C . GLY A 1 67 ? -6.773 12.5 13.609 1 98.81 67 GLY A C 1
ATOM 492 O O . GLY A 1 67 ? -7.508 12.758 14.57 1 98.81 67 GLY A O 1
ATOM 493 N N . MET A 1 68 ? -7.207 12.516 12.359 1 98.81 68 MET A N 1
ATOM 494 C CA . MET A 1 68 ? -8.578 12.922 12.039 1 98.81 68 MET A CA 1
ATOM 495 C C . MET A 1 68 ? -9.578 11.906 12.578 1 98.81 68 MET A C 1
ATOM 497 O O . MET A 1 68 ? -10.648 12.281 13.062 1 98.81 68 MET A O 1
ATOM 501 N N . ALA A 1 69 ? -9.203 10.602 12.477 1 98.75 69 ALA A N 1
ATOM 502 C CA . ALA A 1 69 ? -10.086 9.578 13.047 1 98.75 69 ALA A CA 1
ATOM 503 C C . ALA A 1 69 ? -10.273 9.789 14.547 1 98.75 69 ALA A C 1
ATOM 505 O O . ALA A 1 69 ? -11.398 9.742 15.047 1 98.75 69 ALA A O 1
ATOM 506 N N . TYR A 1 70 ? -9.203 10.016 15.234 1 98.75 70 TYR A N 1
ATOM 507 C CA . TYR A 1 70 ? -9.258 10.188 16.688 1 98.75 70 TYR A CA 1
ATOM 508 C C . TYR A 1 70 ? -10.031 11.453 17.062 1 98.75 70 TYR A C 1
ATOM 510 O O . TYR A 1 70 ? -10.961 11.398 17.859 1 98.75 70 TYR A O 1
ATOM 518 N N . LEU A 1 71 ? -9.68 12.578 16.438 1 98.69 71 LEU A N 1
ATOM 519 C CA . LEU A 1 71 ? -10.32 13.852 16.734 1 98.69 71 LEU A CA 1
ATOM 520 C C . LEU A 1 71 ? -11.812 13.789 16.422 1 98.69 71 LEU A C 1
ATOM 522 O O . LEU A 1 71 ? -12.633 14.148 17.281 1 98.69 71 LEU A O 1
ATOM 526 N N . CYS A 1 72 ? -12.219 13.328 15.258 1 98.5 72 CYS A N 1
ATOM 527 C CA . CYS A 1 72 ? -13.617 13.305 14.844 1 98.5 72 CYS A CA 1
ATOM 528 C C . CYS A 1 72 ? -14.438 12.367 15.727 1 98.5 72 CYS A C 1
ATOM 530 O O . CYS A 1 72 ? -15.578 12.672 16.078 1 98.5 72 CYS A O 1
ATOM 532 N N . ALA A 1 73 ? -13.82 11.227 16.062 1 98.5 73 ALA A N 1
ATOM 533 C CA . ALA A 1 73 ? -14.523 10.297 16.953 1 98.5 73 ALA A CA 1
ATOM 534 C C . ALA A 1 73 ? -14.773 10.93 18.312 1 98.5 73 ALA A C 1
ATOM 536 O O . ALA A 1 73 ? -15.852 10.766 18.891 1 98.5 73 ALA A O 1
ATOM 537 N N . GLN A 1 74 ? -13.766 11.641 18.891 1 98.12 74 GLN A N 1
ATOM 538 C CA . GLN A 1 74 ? -13.938 12.336 20.172 1 98.12 74 GLN A CA 1
ATOM 539 C C . GLN A 1 74 ? -15.031 13.398 20.078 1 98.12 74 GLN A C 1
ATOM 541 O O . GLN A 1 74 ? -15.836 13.539 21 1 98.12 74 GLN A O 1
ATOM 546 N N . LEU A 1 75 ? -15.047 14.086 18.984 1 97.94 75 LEU A N 1
ATOM 547 C CA . LEU A 1 75 ? -16.047 15.125 18.797 1 97.94 75 LEU A CA 1
ATOM 548 C C . LEU A 1 75 ? -17.438 14.508 18.688 1 97.94 75 LEU A C 1
ATOM 550 O O . LEU A 1 75 ? -18.391 15.008 19.297 1 97.94 75 LEU A O 1
ATOM 554 N N . LYS A 1 76 ? -17.547 13.43 17.922 1 97.81 76 LYS A N 1
ATOM 555 C CA . LYS A 1 76 ? -18.828 12.742 17.797 1 97.81 76 LYS A CA 1
ATOM 556 C C . LYS A 1 76 ? -19.344 12.297 19.172 1 97.81 76 LYS A C 1
ATOM 558 O O . LYS A 1 76 ? -20.516 12.453 19.484 1 97.81 76 LYS A O 1
ATOM 563 N N . HIS A 1 77 ? -18.469 11.727 19.922 1 97.31 77 HIS A N 1
ATOM 564 C CA . HIS A 1 77 ? -18.812 11.273 21.266 1 97.31 77 HIS A CA 1
ATOM 565 C C . HIS A 1 77 ? -19.297 12.43 22.125 1 97.31 77 HIS A C 1
ATOM 567 O O . HIS A 1 77 ? -20.141 12.242 23.016 1 97.31 77 HIS A O 1
ATOM 573 N N . SER A 1 78 ? -18.812 13.633 21.891 1 96.81 78 SER A N 1
ATOM 574 C CA . SER A 1 78 ? -19.188 14.82 22.656 1 96.81 78 SER A CA 1
ATOM 575 C C . SER A 1 78 ? -20.453 15.461 22.109 1 96.81 78 SER A C 1
ATOM 577 O O . SER A 1 78 ? -20.875 16.516 22.609 1 96.81 78 SER A O 1
ATOM 579 N N . GLY A 1 79 ? -20.969 14.93 20.969 1 96.56 79 GLY A N 1
ATOM 580 C CA . GLY A 1 79 ? -22.266 15.367 20.484 1 96.56 79 GLY A CA 1
ATOM 581 C C . GLY A 1 79 ? -22.172 16.234 19.234 1 96.56 79 GLY A C 1
ATOM 582 O O . GLY A 1 79 ? -23.188 16.703 18.719 1 96.56 79 GLY A O 1
ATOM 583 N N . VAL A 1 80 ? -20.984 16.406 18.734 1 97.19 80 VAL A N 1
ATOM 584 C CA . VAL A 1 80 ? -20.797 17.188 17.531 1 97.19 80 VAL A CA 1
ATOM 585 C C . VAL A 1 80 ? -21.172 16.344 16.312 1 97.19 80 VAL A C 1
ATOM 587 O O . VAL A 1 80 ? -20.797 15.172 16.219 1 97.19 80 VAL A O 1
ATOM 590 N N . ASN A 1 81 ? -21.844 17 15.312 1 96.69 81 ASN A N 1
ATOM 591 C CA . ASN A 1 81 ? -22.25 16.219 14.141 1 96.69 81 ASN A CA 1
ATOM 592 C C . ASN A 1 81 ? -21.891 16.938 12.844 1 96.69 81 ASN A C 1
ATOM 594 O O . ASN A 1 81 ? -22.109 16.406 11.758 1 96.69 81 ASN A O 1
ATOM 598 N N . SER A 1 82 ? -21.281 18.125 12.992 1 98.12 82 SER A N 1
ATOM 599 C CA . SER A 1 82 ? -20.906 18.922 11.828 1 98.12 82 SER A CA 1
ATOM 600 C C . SER A 1 82 ? -19.469 19.406 11.93 1 98.12 82 SER A C 1
ATOM 602 O O . SER A 1 82 ? -19.062 19.969 12.953 1 98.12 82 SER A O 1
ATOM 604 N N . LEU A 1 83 ? -18.734 19.125 10.859 1 98.75 83 LEU A N 1
ATOM 605 C CA . LEU A 1 83 ? -17.312 19.469 10.812 1 98.75 83 LEU A CA 1
ATOM 606 C C . LEU A 1 83 ? -17.031 20.453 9.68 1 98.75 83 LEU A C 1
ATOM 608 O O . LEU A 1 83 ? -17.531 20.281 8.57 1 98.75 83 LEU A O 1
ATOM 612 N N . ILE A 1 84 ? -16.234 21.469 9.977 1 98.62 84 ILE A N 1
ATOM 613 C CA . ILE A 1 84 ? -15.836 22.438 8.969 1 98.62 84 ILE A CA 1
ATOM 614 C C . ILE A 1 84 ? -14.312 22.562 8.938 1 98.62 84 ILE A C 1
ATOM 616 O O . ILE A 1 84 ? -13.672 22.688 9.984 1 98.62 84 ILE A O 1
ATOM 620 N N . CYS A 1 85 ? -13.742 22.391 7.781 1 97.31 85 CYS A N 1
ATOM 621 C CA . CYS A 1 85 ? -12.305 22.438 7.578 1 97.31 85 CYS A CA 1
ATOM 622 C C . CYS A 1 85 ? -11.953 23.328 6.395 1 97.31 85 CYS A C 1
ATOM 624 O O . CYS A 1 85 ? -12.742 23.469 5.457 1 97.31 85 CYS A O 1
ATOM 626 N N . SER A 1 86 ? -10.766 23.922 6.438 1 94.69 86 SER A N 1
ATOM 627 C CA . SER A 1 86 ? -10.375 24.797 5.344 1 94.69 86 SER A CA 1
ATOM 628 C C . SER A 1 86 ? -9.227 24.203 4.539 1 94.69 86 SER A C 1
ATOM 630 O O . SER A 1 86 ? -8.516 24.938 3.836 1 94.69 86 SER A O 1
ATOM 632 N N . SER A 1 87 ? -8.977 22.969 4.621 1 93.38 87 SER A N 1
ATOM 633 C CA . SER A 1 87 ? -7.875 22.344 3.902 1 93.38 87 SER A CA 1
ATOM 634 C C . SER A 1 87 ? -8.367 21.641 2.645 1 93.38 87 SER A C 1
ATOM 636 O O . SER A 1 87 ? -9.297 20.828 2.703 1 93.38 87 SER A O 1
ATOM 638 N N . GLY A 1 88 ? -7.699 21.984 1.499 1 92.31 88 GLY A N 1
ATOM 639 C CA . GLY A 1 88 ? -7.953 21.281 0.251 1 92.31 88 GLY A CA 1
ATOM 640 C C . GLY A 1 88 ? -6.969 20.156 -0.017 1 92.31 88 GLY A C 1
ATOM 641 O O . GLY A 1 88 ? -6.863 19.672 -1.145 1 92.31 88 GLY A O 1
ATOM 642 N N . GLY A 1 89 ? -6.18 19.781 0.966 1 96 89 GLY A N 1
ATOM 643 C CA . GLY A 1 89 ? -5.191 18.719 0.822 1 96 89 GLY A CA 1
ATOM 644 C C . GLY A 1 89 ? -5.535 17.469 1.603 1 96 89 GLY A C 1
ATOM 645 O O . GLY A 1 89 ? -6.703 17.078 1.677 1 96 89 GLY A O 1
ATOM 646 N N . ASN A 1 90 ? -4.52 16.859 2.148 1 97.75 90 ASN A N 1
ATOM 647 C CA . ASN A 1 90 ? -4.676 15.57 2.822 1 97.75 90 ASN A CA 1
ATOM 648 C C . ASN A 1 90 ? -5.508 15.703 4.094 1 97.75 90 ASN A C 1
ATOM 650 O O . ASN A 1 90 ? -6.242 14.781 4.457 1 97.75 90 ASN A O 1
ATOM 654 N N . ALA A 1 91 ? -5.422 16.859 4.738 1 97.88 91 ALA A N 1
ATOM 655 C CA . ALA A 1 91 ? -6.262 17.062 5.914 1 97.88 91 ALA A CA 1
ATOM 656 C C . ALA A 1 91 ? -7.738 17.094 5.535 1 97.88 91 ALA A C 1
ATOM 658 O O . ALA A 1 91 ? -8.57 16.453 6.195 1 97.88 91 ALA A O 1
ATOM 659 N N . GLY A 1 92 ? -8.031 17.859 4.5 1 98.06 92 GLY A N 1
ATOM 660 C CA . GLY A 1 92 ? -9.398 17.906 4.02 1 98.06 92 GLY A CA 1
ATOM 661 C C . GLY A 1 92 ? -9.914 16.562 3.557 1 98.06 92 GLY A C 1
ATOM 662 O O . GLY A 1 92 ? -11.055 16.188 3.854 1 98.06 92 GLY A O 1
ATOM 663 N N . HIS A 1 93 ? -9.102 15.859 2.854 1 98.44 93 HIS A N 1
ATOM 664 C CA . HIS A 1 93 ? -9.477 14.531 2.387 1 98.44 93 HIS A CA 1
ATOM 665 C C . HIS A 1 93 ? -9.711 13.578 3.557 1 98.44 93 HIS A C 1
ATOM 667 O O . HIS A 1 93 ? -10.68 12.82 3.561 1 98.44 93 HIS A O 1
ATOM 673 N N . ALA A 1 94 ? -8.867 13.617 4.555 1 98.69 94 ALA A N 1
ATOM 674 C CA . ALA A 1 94 ? -8.961 12.742 5.719 1 98.69 94 ALA A CA 1
ATOM 675 C C . ALA A 1 94 ? -10.219 13.039 6.531 1 98.69 94 ALA A C 1
ATOM 677 O O . ALA A 1 94 ? -10.93 12.125 6.945 1 98.69 94 ALA A O 1
ATOM 678 N N . VAL A 1 95 ? -10.5 14.336 6.766 1 98.56 95 VAL A N 1
ATOM 679 C CA . VAL A 1 95 ? -11.68 14.672 7.551 1 98.56 95 VAL A CA 1
ATOM 680 C C . VAL A 1 95 ? -12.945 14.25 6.801 1 98.56 95 VAL A C 1
ATOM 682 O O . VAL A 1 95 ? -13.93 13.844 7.414 1 98.56 95 VAL A O 1
ATOM 685 N N . ALA A 1 96 ? -12.906 14.398 5.488 1 98.5 96 ALA A N 1
ATOM 686 C CA . ALA A 1 96 ? -14.039 13.945 4.684 1 98.5 96 ALA A CA 1
ATOM 687 C C . ALA A 1 96 ? -14.258 12.445 4.836 1 98.5 96 ALA A C 1
ATOM 689 O O . ALA A 1 96 ? -15.391 11.992 5.039 1 98.5 96 ALA A O 1
ATOM 690 N N . ALA A 1 97 ? -13.211 11.688 4.785 1 98.25 97 ALA A N 1
ATOM 691 C CA . ALA A 1 97 ? -13.297 10.234 4.906 1 98.25 97 ALA A CA 1
ATOM 692 C C . ALA A 1 97 ? -13.773 9.828 6.297 1 98.25 97 ALA A C 1
ATOM 694 O O . ALA A 1 97 ? -14.648 8.969 6.43 1 98.25 97 ALA A O 1
ATOM 695 N N . MET A 1 98 ? -13.18 10.438 7.344 1 98.38 98 MET A N 1
ATOM 696 C CA . MET A 1 98 ? -13.539 10.094 8.711 1 98.38 98 MET A CA 1
ATOM 697 C C . MET A 1 98 ? -14.961 10.531 9.031 1 98.38 98 MET A C 1
ATOM 699 O O . MET A 1 98 ? -15.695 9.82 9.727 1 98.38 98 MET A O 1
ATOM 703 N N . GLY A 1 99 ? -15.312 11.75 8.539 1 98.25 99 GLY A N 1
ATOM 704 C CA . GLY A 1 99 ? -16.672 12.203 8.727 1 98.25 99 GLY A CA 1
ATOM 705 C C . GLY A 1 99 ? -17.703 11.273 8.117 1 98.25 99 GLY A C 1
ATOM 706 O O . GLY A 1 99 ? -18.719 10.953 8.75 1 98.25 99 GLY A O 1
ATOM 707 N N . ARG A 1 100 ? -17.453 10.805 6.93 1 97.06 100 ARG A N 1
ATOM 708 C CA . ARG A 1 100 ? -18.344 9.844 6.281 1 97.06 100 ARG A CA 1
ATOM 709 C C . ARG A 1 100 ? -18.469 8.57 7.109 1 97.06 100 ARG A C 1
ATOM 711 O O . ARG A 1 100 ? -19.578 8.078 7.332 1 97.06 100 ARG A O 1
ATOM 718 N N . ALA A 1 101 ? -17.391 8.086 7.574 1 96.31 101 ALA A N 1
ATOM 719 C CA . ALA A 1 101 ? -17.375 6.852 8.359 1 96.31 101 ALA A CA 1
ATOM 720 C C . ALA A 1 101 ? -18.188 7.008 9.641 1 96.31 101 ALA A C 1
ATOM 722 O O . ALA A 1 101 ? -18.781 6.043 10.133 1 96.31 101 ALA A O 1
ATOM 723 N N . LEU A 1 102 ? -18.25 8.195 10.141 1 97.81 102 LEU A N 1
ATOM 724 C CA . LEU A 1 102 ? -18.922 8.453 11.414 1 97.81 102 LEU A CA 1
ATOM 725 C C . LEU A 1 102 ? -20.312 9.039 11.188 1 97.81 102 LEU A C 1
ATOM 727 O O . LEU A 1 102 ? -21 9.422 12.141 1 97.81 102 LEU A O 1
ATOM 731 N N . ASP A 1 103 ? -20.719 9.188 9.93 1 97.31 103 ASP A N 1
ATOM 732 C CA . ASP A 1 103 ? -22 9.773 9.555 1 97.31 103 ASP A CA 1
ATOM 733 C C . ASP A 1 103 ? -22.125 11.211 10.07 1 97.31 103 ASP A C 1
ATOM 735 O O . ASP A 1 103 ? -23.109 11.57 10.703 1 97.31 103 ASP A O 1
ATOM 739 N N . MET A 1 104 ? -21.078 11.969 9.922 1 98.25 104 MET A N 1
ATOM 740 C CA . MET A 1 104 ? -21.047 13.391 10.25 1 98.25 104 MET A CA 1
ATOM 741 C C . MET A 1 104 ? -21.109 14.25 8.984 1 98.25 104 MET A C 1
ATOM 743 O O . MET A 1 104 ? -20.625 13.836 7.934 1 98.25 104 MET A O 1
ATOM 747 N N . ARG A 1 105 ? -21.703 15.383 9.102 1 98.44 105 ARG A N 1
ATOM 748 C CA . ARG A 1 105 ? -21.672 16.344 8 1 98.44 105 ARG A CA 1
ATOM 749 C C . ARG A 1 105 ? -20.328 17.031 7.906 1 98.44 105 ARG A C 1
ATOM 751 O O . ARG A 1 105 ? -19.812 17.562 8.898 1 98.44 105 ARG A O 1
ATOM 758 N N . VAL A 1 106 ? -19.703 17.047 6.746 1 98.75 106 VAL A N 1
ATOM 759 C CA . VAL A 1 106 ? -18.391 17.656 6.547 1 98.75 106 VAL A CA 1
ATOM 760 C C . VAL A 1 106 ? -18.484 18.75 5.48 1 98.75 106 VAL A C 1
ATOM 762 O O . VAL A 1 106 ? -18.984 18.5 4.379 1 98.75 106 VAL A O 1
ATOM 765 N N . ARG A 1 107 ? -18.047 19.906 5.801 1 98.56 107 ARG A N 1
ATOM 766 C CA . ARG A 1 107 ? -17.922 21.031 4.875 1 98.56 107 ARG A CA 1
ATOM 767 C C . ARG A 1 107 ? -16.484 21.516 4.781 1 98.56 107 ARG A C 1
ATOM 769 O O . ARG A 1 107 ? -15.859 21.828 5.797 1 98.56 107 ARG A O 1
ATOM 776 N N . VAL A 1 108 ? -15.977 21.5 3.566 1 98.56 108 VAL A N 1
ATOM 777 C CA . VAL A 1 108 ? -14.602 21.906 3.312 1 98.56 108 VAL A CA 1
ATOM 778 C C . VAL A 1 108 ? -14.586 23.172 2.455 1 98.56 108 VAL A C 1
ATOM 780 O O . VAL A 1 108 ? -15.195 23.203 1.385 1 98.56 108 VAL A O 1
ATOM 783 N N . VAL A 1 109 ? -13.883 24.203 2.928 1 98.31 109 VAL A N 1
ATOM 784 C CA . VAL A 1 109 ? -13.742 25.469 2.197 1 98.31 109 VAL A CA 1
ATOM 785 C C . VAL A 1 109 ? -12.312 25.594 1.672 1 98.31 109 VAL A C 1
ATOM 787 O O . VAL A 1 109 ? -11.352 25.562 2.445 1 98.31 109 VAL A O 1
ATOM 790 N N . VAL A 1 110 ? -12.219 25.703 0.365 1 97.31 110 VAL A N 1
ATOM 791 C CA . VAL A 1 110 ? -10.891 25.719 -0.232 1 97.31 110 VAL A CA 1
ATOM 792 C C . VAL A 1 110 ? -10.75 26.906 -1.177 1 97.31 110 VAL A C 1
ATOM 794 O O . VAL A 1 110 ? -11.742 27.422 -1.694 1 97.31 110 VAL A O 1
ATOM 797 N N . PRO A 1 111 ? -9.547 27.391 -1.386 1 94.19 111 PRO A N 1
ATOM 798 C CA . PRO A 1 111 ? -9.352 28.484 -2.346 1 94.19 111 PRO A CA 1
ATOM 799 C C . PRO A 1 111 ? -9.438 28.016 -3.795 1 94.19 111 PRO A C 1
ATOM 801 O O . PRO A 1 111 ? -9.445 26.812 -4.059 1 94.19 111 PRO A O 1
ATOM 804 N N . ARG A 1 112 ? -9.391 28.891 -4.684 1 93.88 112 ARG A N 1
ATOM 805 C CA . ARG A 1 112 ? -9.516 28.625 -6.113 1 93.88 112 ARG A CA 1
ATOM 806 C C . ARG A 1 112 ? -8.281 27.906 -6.648 1 93.88 112 ARG A C 1
ATOM 808 O O . ARG A 1 112 ? -8.336 27.266 -7.699 1 93.88 112 ARG A O 1
ATOM 815 N N . THR A 1 113 ? -7.27 27.969 -5.895 1 89.19 113 THR A N 1
ATOM 816 C CA . THR A 1 113 ? -6.008 27.391 -6.348 1 89.19 113 THR A CA 1
ATOM 817 C C . THR A 1 113 ? -5.93 25.906 -5.996 1 89.19 113 THR A C 1
ATOM 819 O O . THR A 1 113 ? -4.973 25.234 -6.371 1 89.19 113 THR A O 1
ATOM 822 N N . THR A 1 114 ? -6.898 25.359 -5.355 1 92.12 114 THR A N 1
ATOM 823 C CA . THR A 1 114 ? -6.879 23.953 -4.965 1 92.12 114 THR A CA 1
ATOM 824 C C . THR A 1 114 ? -6.914 23.047 -6.195 1 92.12 114 THR A C 1
ATOM 826 O O . THR A 1 114 ? -7.648 23.312 -7.148 1 92.12 114 THR A O 1
ATOM 829 N N . LYS A 1 115 ? -6.09 22.031 -6.129 1 91.69 115 LYS A N 1
ATOM 830 C CA . LYS A 1 115 ? -5.98 21.094 -7.246 1 91.69 115 LYS A CA 1
ATOM 831 C C . LYS A 1 115 ? -7.297 20.359 -7.48 1 91.69 115 LYS A C 1
ATOM 833 O O . LYS A 1 115 ? -7.906 19.859 -6.535 1 91.69 115 LYS A O 1
ATOM 838 N N . PRO A 1 116 ? -7.668 20.219 -8.75 1 95 116 PRO A N 1
ATOM 839 C CA . PRO A 1 116 ? -8.922 19.531 -9.086 1 95 116 PRO A CA 1
ATOM 840 C C . PRO A 1 116 ? -8.969 18.094 -8.562 1 95 116 PRO A C 1
ATOM 842 O O . PRO A 1 116 ? -10.016 17.641 -8.086 1 95 116 PRO A O 1
ATOM 845 N N . ILE A 1 117 ? -7.852 17.391 -8.609 1 95.19 117 ILE A N 1
ATOM 846 C CA . ILE A 1 117 ? -7.805 16 -8.164 1 95.19 117 ILE A CA 1
ATOM 847 C C . ILE A 1 117 ? -8.234 15.914 -6.703 1 95.19 117 ILE A C 1
ATOM 849 O O . ILE A 1 117 ? -8.938 14.984 -6.312 1 95.19 117 ILE A O 1
ATOM 853 N N . MET A 1 118 ? -7.883 16.844 -5.906 1 96.25 118 MET A N 1
ATOM 854 C CA . MET A 1 118 ? -8.227 16.828 -4.488 1 96.25 118 MET A CA 1
ATOM 855 C C . MET A 1 118 ? -9.688 17.219 -4.281 1 96.25 118 MET A C 1
ATOM 857 O O . MET A 1 118 ? -10.367 16.656 -3.418 1 96.25 118 MET A O 1
ATOM 861 N N . LEU A 1 119 ? -10.18 18.188 -5.082 1 97.12 119 LEU A N 1
ATOM 862 C CA . LEU A 1 119 ? -11.594 18.547 -5.023 1 97.12 119 LEU A CA 1
ATOM 863 C C . LEU A 1 119 ? -12.469 17.312 -5.273 1 97.12 119 LEU A C 1
ATOM 865 O O . LEU A 1 119 ? -13.406 17.062 -4.52 1 97.12 119 LEU A O 1
ATOM 869 N N . ASP A 1 120 ? -12.07 16.578 -6.281 1 96.5 120 ASP A N 1
ATOM 870 C CA . ASP A 1 120 ? -12.836 15.398 -6.656 1 96.5 120 ASP A CA 1
ATOM 871 C C . ASP A 1 120 ? -12.805 14.352 -5.547 1 96.5 120 ASP A C 1
ATOM 873 O O . ASP A 1 120 ? -13.836 13.758 -5.219 1 96.5 120 ASP A O 1
ATOM 877 N N . LYS A 1 121 ? -11.711 14.125 -4.949 1 96.69 121 LYS A N 1
ATOM 878 C CA . LYS A 1 121 ? -11.555 13.109 -3.92 1 96.69 121 LYS A CA 1
ATOM 879 C C . LYS A 1 121 ? -12.328 13.477 -2.654 1 96.69 121 LYS A C 1
ATOM 881 O O . LYS A 1 121 ? -12.961 12.625 -2.035 1 96.69 121 LYS A O 1
ATOM 886 N N . ILE A 1 122 ? -12.25 14.742 -2.264 1 98.12 122 ILE A N 1
ATOM 887 C CA . ILE A 1 122 ? -12.961 15.211 -1.079 1 98.12 122 ILE A CA 1
ATOM 888 C C . ILE A 1 122 ? -14.469 15.102 -1.304 1 98.12 122 ILE A C 1
ATOM 890 O O . ILE A 1 122 ? -15.195 14.594 -0.447 1 98.12 122 ILE A O 1
ATOM 894 N N . ARG A 1 123 ? -14.945 15.484 -2.484 1 98 123 ARG A N 1
ATOM 895 C CA . ARG A 1 123 ? -16.359 15.375 -2.822 1 98 123 ARG A CA 1
ATOM 896 C C . ARG A 1 123 ? -16.812 13.922 -2.846 1 98 123 ARG A C 1
ATOM 898 O O . ARG A 1 123 ? -17.922 13.602 -2.42 1 98 123 ARG A O 1
ATOM 905 N N . ALA A 1 124 ? -15.961 13.078 -3.342 1 96.44 124 ALA A N 1
ATOM 906 C CA . ALA A 1 124 ? -16.297 11.664 -3.479 1 96.44 124 ALA A CA 1
ATOM 907 C C . ALA A 1 124 ? -16.547 11.031 -2.117 1 96.44 124 ALA A C 1
ATOM 909 O O . ALA A 1 124 ? -17.25 10.016 -2.018 1 96.44 124 ALA A O 1
ATOM 910 N N . GLN A 1 125 ? -16.031 11.68 -1.092 1 97.06 125 GLN A N 1
ATOM 911 C CA . GLN A 1 125 ? -16.25 11.172 0.259 1 97.06 125 GLN A CA 1
ATOM 912 C C . GLN A 1 125 ? -17.594 11.648 0.81 1 97.06 125 GLN A C 1
ATOM 914 O O . GLN A 1 125 ? -17.969 11.289 1.929 1 97.06 125 GLN A O 1
ATOM 919 N N . GLY A 1 126 ? -18.266 12.477 0.076 1 97.25 126 GLY A N 1
ATOM 920 C CA . GLY A 1 126 ? -19.562 12.969 0.506 1 97.25 126 GLY A CA 1
ATOM 921 C C . GLY A 1 126 ? -19.5 14.336 1.155 1 97.25 126 GLY A C 1
ATOM 922 O O . GLY A 1 126 ? -20.516 14.867 1.61 1 97.25 126 GLY A O 1
ATOM 923 N N . ALA A 1 127 ? -18.344 14.945 1.194 1 98.44 127 ALA A N 1
ATOM 924 C CA . ALA A 1 127 ? -18.203 16.266 1.808 1 98.44 127 ALA A CA 1
ATOM 925 C C . ALA A 1 127 ? -18.703 17.359 0.881 1 98.44 127 ALA A C 1
ATOM 927 O O . ALA A 1 127 ? -18.625 17.234 -0.343 1 98.44 127 ALA A O 1
ATOM 928 N N . GLU A 1 128 ? -19.234 18.359 1.472 1 98.38 128 GLU A N 1
ATOM 929 C CA . GLU A 1 128 ? -19.547 19.578 0.74 1 98.38 128 GLU A CA 1
ATOM 930 C C . GLU A 1 128 ? -18.297 20.453 0.566 1 98.38 128 GLU A C 1
ATOM 932 O O . GLU A 1 128 ? -17.641 20.812 1.545 1 98.38 128 GLU A O 1
ATOM 937 N N . VAL A 1 129 ? -18.031 20.797 -0.662 1 98.44 129 VAL A N 1
ATOM 938 C CA . VAL A 1 129 ? -16.844 21.594 -0.933 1 98.44 129 VAL A CA 1
ATOM 939 C C . VAL A 1 129 ? -17.25 22.969 -1.443 1 98.44 129 VAL A C 1
ATOM 941 O O . VAL A 1 129 ? -18.031 23.078 -2.398 1 98.44 129 VAL A O 1
ATOM 944 N N . THR A 1 130 ? -16.781 24 -0.796 1 98.06 130 THR A N 1
ATOM 945 C CA . THR A 1 130 ? -16.953 25.375 -1.231 1 98.06 130 THR A CA 1
ATOM 946 C C . THR A 1 130 ? -15.625 25.969 -1.685 1 98.06 130 THR A C 1
ATOM 948 O O . THR A 1 130 ? -14.664 26.016 -0.916 1 98.06 130 THR A O 1
ATOM 951 N N . VAL A 1 131 ? -15.602 26.406 -2.904 1 97.56 131 VAL A N 1
ATOM 952 C CA . VAL A 1 131 ? -14.422 27.109 -3.412 1 97.56 131 VAL A CA 1
ATOM 953 C C . VAL A 1 131 ? -14.57 28.609 -3.191 1 97.56 131 VAL A C 1
ATOM 955 O O . VAL A 1 131 ? -15.492 29.234 -3.73 1 97.56 131 VAL A O 1
ATOM 958 N N . HIS A 1 132 ? -13.656 29.125 -2.391 1 97 132 HIS A N 1
ATOM 959 C CA . HIS A 1 132 ? -13.766 30.531 -2.016 1 97 132 HIS A CA 1
ATOM 960 C C . HIS A 1 132 ? -12.383 31.141 -1.776 1 97 132 HIS A C 1
ATOM 962 O O . HIS A 1 132 ? -11.57 30.578 -1.034 1 97 132 HIS A O 1
ATOM 968 N N . GLY A 1 133 ? -12.219 32.344 -2.418 1 94.19 133 GLY A N 1
ATOM 969 C CA . GLY A 1 133 ? -11.008 33.094 -2.141 1 94.19 133 GLY A CA 1
ATOM 970 C C . GLY A 1 133 ? -9.875 32.781 -3.109 1 94.19 133 GLY A C 1
ATOM 971 O O . GLY A 1 133 ? -9.844 31.719 -3.721 1 94.19 133 GLY A O 1
ATOM 972 N N . ALA A 1 134 ? -8.93 33.75 -3.133 1 90.44 134 ALA A N 1
ATOM 973 C CA . ALA A 1 134 ? -7.766 33.625 -4.004 1 90.44 134 ALA A CA 1
ATOM 974 C C . ALA A 1 134 ? -6.641 32.875 -3.312 1 90.44 134 ALA A C 1
ATOM 976 O O . ALA A 1 134 ? -5.742 32.344 -3.975 1 90.44 134 ALA A O 1
ATOM 977 N N . ASN A 1 135 ? -6.785 32.875 -2.043 1 87.5 135 ASN A N 1
ATOM 978 C CA . ASN A 1 135 ? -5.758 32.219 -1.251 1 87.5 135 ASN A CA 1
ATOM 979 C C . ASN A 1 135 ? -6.355 31.531 -0.026 1 87.5 135 ASN A C 1
ATOM 981 O O . ASN A 1 135 ? -7.555 31.641 0.234 1 87.5 135 ASN A O 1
ATOM 985 N N . TRP A 1 136 ? -5.539 30.812 0.687 1 87.81 136 TRP A N 1
ATOM 986 C CA . TRP A 1 136 ? -5.98 30 1.824 1 87.81 136 TRP A CA 1
ATOM 987 C C . TRP A 1 136 ? -6.598 30.891 2.904 1 87.81 136 TRP A C 1
ATOM 989 O O . TRP A 1 136 ? -7.586 30.516 3.537 1 87.81 136 TRP A O 1
ATOM 999 N N . ASN A 1 137 ? -6.031 32.031 3.123 1 87.56 137 ASN A N 1
ATOM 1000 C CA . ASN A 1 137 ? -6.512 32.938 4.18 1 87.56 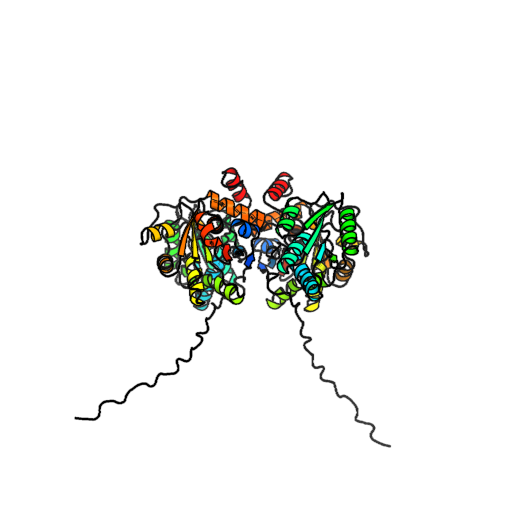137 ASN A CA 1
ATOM 1001 C C . ASN A 1 137 ? -7.98 33.281 3.982 1 87.56 137 ASN A C 1
ATOM 1003 O O . ASN A 1 137 ? -8.758 33.281 4.938 1 87.56 137 ASN A O 1
ATOM 1007 N N . GLU A 1 138 ? -8.281 33.594 2.811 1 91.38 138 GLU A N 1
ATOM 1008 C CA . GLU A 1 138 ? -9.664 33.906 2.512 1 91.38 138 GLU A CA 1
ATOM 1009 C C . GLU A 1 138 ? -10.586 32.719 2.73 1 91.38 138 GLU A C 1
ATOM 1011 O O . GLU A 1 138 ? -11.688 32.875 3.262 1 91.38 138 GLU A O 1
ATOM 1016 N N . ALA A 1 139 ? -10.172 31.594 2.307 1 93.94 139 ALA A N 1
ATOM 1017 C CA . ALA A 1 139 ? -10.938 30.375 2.527 1 93.94 139 ALA A CA 1
ATOM 1018 C C . ALA A 1 139 ? -11.086 30.078 4.02 1 93.94 139 ALA A C 1
ATOM 1020 O O . ALA A 1 139 ? -12.172 29.719 4.484 1 93.94 139 ALA A O 1
ATOM 1021 N N . ASP A 1 140 ? -10.047 30.234 4.746 1 93.5 140 ASP A N 1
ATOM 1022 C CA . ASP A 1 140 ? -10.055 29.953 6.18 1 93.5 140 ASP A CA 1
ATOM 1023 C C . ASP A 1 140 ? -10.977 30.922 6.918 1 93.5 140 ASP A C 1
ATOM 1025 O O . ASP A 1 140 ? -11.672 30.531 7.863 1 93.5 140 ASP A O 1
ATOM 1029 N N . GLU A 1 141 ? -10.906 32.156 6.52 1 94.81 141 GLU A N 1
ATOM 1030 C CA . GLU A 1 141 ? -11.789 33.156 7.121 1 94.81 141 GLU A CA 1
ATOM 1031 C C . GLU A 1 141 ? -13.25 32.75 6.934 1 94.81 141 GLU A C 1
ATOM 1033 O O . GLU A 1 141 ? -14.055 32.875 7.867 1 94.81 141 GLU A O 1
ATOM 1038 N N . LEU A 1 142 ? -13.539 32.375 5.746 1 96.69 142 LEU A N 1
ATOM 1039 C CA . LEU A 1 142 ? -14.906 31.938 5.504 1 96.69 142 LEU A CA 1
ATOM 1040 C C . LEU A 1 142 ? -15.25 30.719 6.348 1 96.69 142 LEU A C 1
ATOM 1042 O O . LEU A 1 142 ? -16.328 30.656 6.945 1 96.69 142 LEU A O 1
ATOM 1046 N N . ALA A 1 143 ? -14.43 29.75 6.414 1 96.88 143 ALA A N 1
ATOM 1047 C CA . ALA A 1 143 ? -14.664 28.547 7.215 1 96.88 143 ALA A CA 1
ATOM 1048 C C . ALA A 1 143 ? -14.93 28.906 8.672 1 96.88 143 ALA A C 1
ATOM 1050 O O . ALA A 1 143 ? -15.867 28.375 9.281 1 96.88 143 ALA A O 1
ATOM 1051 N N . ARG A 1 144 ? -14.18 29.797 9.211 1 96 144 ARG A N 1
ATOM 1052 C CA . ARG A 1 144 ? -14.344 30.219 10.602 1 96 144 ARG A CA 1
ATOM 1053 C C . ARG A 1 144 ? -15.664 30.953 10.805 1 96 144 ARG A C 1
ATOM 1055 O O . ARG A 1 144 ? -16.312 30.797 11.836 1 96 144 ARG A O 1
ATOM 1062 N N . SER A 1 145 ? -15.969 31.75 9.859 1 97.31 145 SER A N 1
ATOM 1063 C CA . SER A 1 145 ? -17.25 32.438 9.938 1 97.31 145 SER A CA 1
ATOM 1064 C C . SER A 1 145 ? -18.422 31.469 9.914 1 97.31 145 SER A C 1
ATOM 1066 O O . SER A 1 145 ? -19.438 31.688 10.57 1 97.31 145 SER A O 1
ATOM 1068 N N . MET A 1 146 ? -18.281 30.438 9.125 1 97.06 146 MET A N 1
ATOM 1069 C CA . MET A 1 146 ? -19.312 29.406 9.047 1 97.06 146 MET A CA 1
ATOM 1070 C C . MET A 1 146 ? -19.469 28.688 10.391 1 97.06 146 MET A C 1
ATOM 1072 O O . MET A 1 146 ? -20.594 28.375 10.805 1 97.06 146 MET A O 1
ATOM 1076 N N . VAL A 1 147 ? -18.406 28.422 11.031 1 96.62 147 VAL A N 1
ATOM 1077 C CA . VAL A 1 147 ? -18.438 27.766 12.336 1 96.62 147 VAL A CA 1
ATOM 1078 C C . VAL A 1 147 ? -19.125 28.672 13.352 1 96.62 147 VAL A C 1
ATOM 1080 O O . VAL A 1 147 ? -19.938 28.219 14.156 1 96.62 147 VAL A O 1
ATOM 1083 N N . ALA A 1 148 ? -18.797 29.969 13.266 1 96.06 148 ALA A N 1
ATOM 1084 C CA . ALA A 1 148 ? -19.406 30.938 14.172 1 96.06 148 ALA A CA 1
ATOM 1085 C C . ALA A 1 148 ? -20.906 31.016 13.969 1 96.06 148 ALA A C 1
ATOM 1087 O O . ALA A 1 148 ? -21.656 31.266 14.914 1 96.06 148 ALA A O 1
ATOM 1088 N N . ALA A 1 149 ? -21.344 30.734 12.805 1 95.81 149 ALA A N 1
ATOM 1089 C CA . ALA A 1 149 ? -22.75 30.859 12.445 1 95.81 149 ALA A CA 1
ATOM 1090 C C . ALA A 1 149 ? -23.516 29.562 12.711 1 95.81 149 ALA A C 1
ATOM 1092 O O . ALA A 1 149 ? -24.734 29.531 12.664 1 95.81 149 ALA A O 1
ATOM 1093 N N . ASP A 1 150 ? -22.797 28.516 12.953 1 94.31 150 ASP A N 1
ATOM 1094 C CA . ASP A 1 150 ? -23.391 27.188 13.148 1 94.31 150 ASP A CA 1
ATOM 1095 C C . ASP A 1 150 ? -22.969 26.578 14.484 1 94.31 150 ASP A C 1
ATOM 1097 O O . ASP A 1 150 ? -21.922 25.938 14.57 1 94.31 150 ASP A O 1
ATOM 1101 N N . ALA A 1 151 ? -23.859 26.609 15.445 1 91.38 151 ALA A N 1
ATOM 1102 C CA . ALA A 1 151 ? -23.547 26.203 16.812 1 91.38 151 ALA A CA 1
ATOM 1103 C C . ALA A 1 151 ? -23.297 24.703 16.891 1 91.38 151 ALA A C 1
ATOM 1105 O O . ALA A 1 151 ? -22.672 24.219 17.844 1 91.38 151 ALA A O 1
ATOM 1106 N N . ASP A 1 152 ? -23.594 24.047 15.852 1 93.5 152 ASP A N 1
ATOM 1107 C CA . ASP A 1 152 ? -23.469 22.594 15.859 1 93.5 152 ASP A CA 1
ATOM 1108 C C . ASP A 1 152 ? -22.188 22.156 15.148 1 93.5 152 ASP A C 1
ATOM 1110 O O . ASP A 1 152 ? -21.844 20.969 15.133 1 93.5 152 ASP A O 1
ATOM 1114 N N . ALA A 1 153 ? -21.469 23.141 14.656 1 96.88 153 ALA A N 1
ATOM 1115 C CA . ALA A 1 153 ? -20.297 22.812 13.852 1 96.88 153 ALA A CA 1
ATOM 1116 C C . ALA A 1 153 ? -19.016 23.078 14.633 1 96.88 153 ALA A C 1
ATOM 1118 O O . ALA A 1 153 ? -18.969 23.969 15.484 1 96.88 153 ALA A O 1
ATOM 1119 N N . GLU A 1 154 ? -18.062 22.266 14.391 1 98 154 GLU A N 1
ATOM 1120 C CA . GLU A 1 154 ? -16.719 22.484 14.938 1 98 154 GLU A CA 1
ATOM 1121 C C . GLU A 1 154 ? -15.695 22.688 13.828 1 98 154 GLU A C 1
ATOM 1123 O O . GLU A 1 154 ? -15.773 22.031 12.781 1 98 154 GLU A O 1
ATOM 1128 N N . TYR A 1 155 ? -14.781 23.594 14.109 1 98.06 155 TYR A N 1
ATOM 1129 C CA . TYR A 1 155 ? -13.656 23.797 13.195 1 98.06 155 TYR A CA 1
ATOM 1130 C C . TYR A 1 155 ? -12.609 22.703 13.383 1 98.06 155 TYR A C 1
ATOM 1132 O O . TYR A 1 155 ? -12.211 22.406 14.516 1 98.06 155 TYR A O 1
ATOM 1140 N N . ILE A 1 156 ? -12.172 22.141 12.289 1 98.12 156 ILE A N 1
ATOM 1141 C CA . ILE A 1 156 ? -11.156 21.094 12.328 1 98.12 156 ILE A CA 1
ATOM 1142 C C . ILE A 1 156 ? -9.828 21.656 11.812 1 98.12 156 ILE A C 1
ATOM 1144 O O . ILE A 1 156 ? -9.664 21.859 10.609 1 98.12 156 ILE A O 1
ATOM 1148 N N . PRO A 1 157 ? -8.867 21.844 12.703 1 95.38 157 PRO A N 1
ATOM 1149 C CA . PRO A 1 157 ? -7.555 22.312 12.25 1 95.38 157 PRO A CA 1
ATOM 1150 C C . PRO A 1 157 ? -6.766 21.25 11.5 1 95.38 157 PRO A C 1
ATOM 1152 O O . PRO A 1 157 ? -6.914 20.062 11.781 1 95.38 157 PRO A O 1
ATOM 1155 N N . PRO A 1 158 ? -5.914 21.703 10.594 1 93.5 158 PRO A N 1
ATOM 1156 C CA . PRO A 1 158 ? -5.172 20.719 9.805 1 93.5 158 PRO A CA 1
ATOM 1157 C C . PRO A 1 158 ? -4.016 20.094 10.57 1 93.5 158 PRO A C 1
ATOM 1159 O O . PRO A 1 158 ? -3.566 19 10.234 1 93.5 158 PRO A O 1
ATOM 1162 N N . TYR A 1 159 ? -3.422 20.781 11.633 1 94.19 159 TYR A N 1
ATOM 1163 C CA . TYR A 1 159 ? -2.254 20.156 12.242 1 94.19 159 TYR A CA 1
ATOM 1164 C C . TYR A 1 159 ? -2.1 20.578 13.695 1 94.19 159 TYR A C 1
ATOM 1166 O O . TYR A 1 159 ? -1.414 19.922 14.477 1 94.19 159 TYR A O 1
ATOM 1174 N N . GLU A 1 160 ? -2.65 21.703 14.094 1 94.94 160 GLU A N 1
ATOM 1175 C CA . GLU A 1 160 ? -2.387 22.234 15.43 1 94.94 160 GLU A CA 1
ATOM 1176 C C . GLU A 1 160 ? -3.529 21.906 16.391 1 94.94 160 GLU A C 1
ATOM 1178 O O . GLU A 1 160 ? -4.344 22.781 16.703 1 94.94 160 GLU A O 1
ATOM 1183 N N . HIS A 1 161 ? -3.514 20.75 16.875 1 97.44 161 HIS A N 1
ATOM 1184 C CA . HIS A 1 161 ? -4.52 20.297 17.828 1 97.44 161 HIS A CA 1
ATOM 1185 C C . HIS A 1 161 ? -4.039 19.078 18.594 1 97.44 161 HIS A C 1
ATOM 1187 O O . HIS A 1 161 ? -3.592 18.094 18 1 97.44 161 HIS A O 1
ATOM 1193 N N . PRO A 1 162 ? -4.191 19.062 19.922 1 98.06 162 PRO A N 1
ATOM 1194 C CA . PRO A 1 162 ? -3.666 17.953 20.734 1 98.06 162 PRO A CA 1
ATOM 1195 C C . PRO A 1 162 ? -4.293 16.609 20.375 1 98.06 162 PRO A C 1
ATOM 1197 O O . PRO A 1 162 ? -3.615 15.586 20.391 1 98.06 162 PRO A O 1
ATOM 1200 N N . LEU A 1 163 ? -5.543 16.594 20 1 98.31 163 LEU A N 1
ATOM 1201 C CA . LEU A 1 163 ? -6.203 15.336 19.656 1 98.31 163 LEU A CA 1
ATOM 1202 C C . LEU A 1 163 ? -5.688 14.789 18.344 1 98.31 163 LEU A C 1
ATOM 1204 O O . LEU A 1 163 ? -5.652 13.57 18.141 1 98.31 163 LEU A O 1
ATOM 1208 N N . LEU A 1 164 ? -5.316 15.672 17.391 1 98.56 164 LEU A N 1
ATOM 1209 C CA . LEU A 1 164 ? -4.676 15.211 16.172 1 98.56 164 LEU A CA 1
ATOM 1210 C C . LEU A 1 164 ? -3.359 14.5 16.469 1 98.56 164 LEU A C 1
ATOM 1212 O O . LEU A 1 164 ? -3.098 13.414 15.953 1 98.56 164 LEU A O 1
ATOM 1216 N N . TRP A 1 165 ? -2.584 15.141 17.375 1 98.75 165 TRP A N 1
ATOM 1217 C CA . TRP A 1 165 ? -1.272 14.586 17.703 1 98.75 165 TRP A CA 1
ATOM 1218 C C . TRP A 1 165 ? -1.408 13.25 18.406 1 98.75 165 TRP A C 1
ATOM 1220 O O . TRP A 1 165 ? -0.617 12.328 18.172 1 98.75 165 TRP A O 1
ATOM 1230 N N . GLU A 1 166 ? -2.414 13.188 19.25 1 98.44 166 GLU A N 1
ATOM 1231 C CA . GLU A 1 166 ? -2.691 11.922 19.922 1 98.44 166 GLU A CA 1
ATOM 1232 C C . GLU A 1 166 ? -2.986 10.812 18.906 1 98.44 166 GLU A C 1
ATOM 1234 O O . GLU A 1 166 ? -2.42 9.727 18.984 1 98.44 166 GLU A O 1
ATOM 1239 N N . GLY A 1 167 ? -3.797 11.094 17.938 1 98.69 167 GLY A N 1
ATOM 1240 C CA . GLY A 1 167 ? -4.082 10.133 16.891 1 98.69 167 GLY A CA 1
ATOM 1241 C C . GLY A 1 167 ? -2.859 9.766 16.078 1 98.69 167 GLY A C 1
ATOM 1242 O O . GLY A 1 167 ? -2.609 8.586 15.82 1 98.69 167 GLY A O 1
ATOM 1243 N N . HIS A 1 168 ? -2.094 10.781 15.688 1 98.81 168 HIS A N 1
ATOM 1244 C CA . HIS A 1 168 ? -0.89 10.547 14.898 1 98.81 168 HIS A CA 1
ATOM 1245 C C . HIS A 1 168 ? 0.102 9.664 15.656 1 98.81 168 HIS A C 1
ATOM 1247 O O . HIS A 1 168 ? 0.81 8.859 15.055 1 98.81 168 HIS A O 1
ATOM 1253 N N . SER A 1 169 ? 0.158 9.781 16.969 1 98.81 169 SER A N 1
ATOM 1254 C CA . SER A 1 169 ? 1.146 9.086 17.797 1 98.81 169 SER A CA 1
ATOM 1255 C C . SER A 1 169 ? 0.916 7.578 17.781 1 98.81 169 SER A C 1
ATOM 1257 O O . SER A 1 169 ? 1.802 6.809 18.156 1 98.81 169 SER A O 1
ATOM 1259 N N . SER A 1 170 ? -0.27 7.156 17.359 1 98.62 170 SER A N 1
ATOM 1260 C CA . SER A 1 170 ? -0.595 5.734 17.344 1 98.62 170 SER A CA 1
ATOM 1261 C C . SER A 1 170 ? 0.323 4.965 16.406 1 98.62 170 SER A C 1
ATOM 1263 O O . SER A 1 170 ? 0.474 3.748 16.531 1 98.62 170 SER A O 1
ATOM 1265 N N . LEU A 1 171 ? 0.889 5.691 15.492 1 98.38 171 LEU A N 1
ATOM 1266 C CA . LEU A 1 171 ? 1.848 5.043 14.602 1 98.38 171 LEU A CA 1
ATOM 1267 C C . LEU A 1 171 ? 3.006 4.449 15.391 1 98.38 171 LEU A C 1
ATOM 1269 O O . LEU A 1 171 ? 3.486 3.357 15.07 1 98.38 171 LEU A O 1
ATOM 1273 N N . VAL A 1 172 ? 3.426 5.141 16.438 1 98.81 172 VAL A N 1
ATOM 1274 C CA . VAL A 1 172 ? 4.516 4.664 17.281 1 98.81 172 VAL A CA 1
ATOM 1275 C C . VAL A 1 172 ? 4.031 3.508 18.156 1 98.81 172 VAL A C 1
ATOM 1277 O O . VAL A 1 172 ? 4.781 2.566 18.422 1 98.81 172 VAL A O 1
ATOM 1280 N N . ASP A 1 173 ? 2.756 3.535 18.578 1 98.44 173 ASP A N 1
ATOM 1281 C CA . ASP A 1 173 ? 2.176 2.426 19.328 1 98.44 173 ASP A CA 1
ATOM 1282 C C . ASP A 1 173 ? 2.238 1.128 18.531 1 98.44 173 ASP A C 1
ATOM 1284 O O . ASP A 1 173 ? 2.502 0.06 19.094 1 98.44 173 ASP A O 1
ATOM 1288 N N . GLU A 1 174 ? 1.967 1.252 17.266 1 97.25 174 GLU A N 1
ATOM 1289 C CA . GLU A 1 174 ? 2.031 0.073 16.406 1 97.25 174 GLU A CA 1
ATOM 1290 C C . GLU A 1 174 ? 3.449 -0.488 16.344 1 97.25 174 GLU A C 1
ATOM 1292 O O . GLU A 1 174 ? 3.641 -1.706 16.328 1 97.25 174 GLU A O 1
ATOM 1297 N N . LEU A 1 175 ? 4.426 0.396 16.266 1 98.12 175 LEU A N 1
ATOM 1298 C CA . LEU A 1 175 ? 5.816 -0.046 16.266 1 98.12 175 LEU A CA 1
ATOM 1299 C C . LEU A 1 175 ? 6.145 -0.785 17.562 1 98.12 175 LEU A C 1
ATOM 1301 O O . LEU A 1 175 ? 6.742 -1.864 17.531 1 98.12 175 LEU A O 1
ATOM 1305 N N . ALA A 1 176 ? 5.738 -0.184 18.641 1 97.81 176 ALA A N 1
ATOM 1306 C CA . ALA A 1 176 ? 5.992 -0.792 19.953 1 97.81 176 ALA A CA 1
ATOM 1307 C C . ALA A 1 176 ? 5.336 -2.166 20.047 1 97.81 176 ALA A C 1
ATOM 1309 O O . ALA A 1 176 ? 5.957 -3.125 20.516 1 97.81 176 ALA A O 1
ATOM 1310 N N . LEU A 1 177 ? 4.098 -2.258 19.609 1 94.56 177 LEU A N 1
ATOM 1311 C CA . LEU A 1 177 ? 3.359 -3.516 19.641 1 94.56 177 LEU A CA 1
ATOM 1312 C C . LEU A 1 177 ? 4.059 -4.574 18.797 1 94.56 177 LEU A C 1
ATOM 1314 O O . LEU A 1 177 ? 4.07 -5.754 19.156 1 94.56 177 LEU A O 1
ATOM 1318 N N . ALA A 1 178 ? 4.645 -4.129 17.719 1 93.94 178 ALA A N 1
ATOM 1319 C CA . ALA A 1 178 ? 5.316 -5.051 16.812 1 93.94 178 ALA A CA 1
ATOM 1320 C C . ALA A 1 178 ? 6.73 -5.363 17.281 1 93.94 178 ALA A C 1
ATOM 1322 O O . ALA A 1 178 ? 7.438 -6.172 16.672 1 93.94 178 ALA A O 1
ATOM 1323 N N . GLY A 1 179 ? 7.195 -4.688 18.312 1 95.31 179 GLY A N 1
ATOM 1324 C CA . GLY A 1 179 ? 8.539 -4.883 18.828 1 95.31 179 GLY A CA 1
ATOM 1325 C C . GLY A 1 179 ? 9.609 -4.238 17.969 1 95.31 179 GLY A C 1
ATOM 1326 O O . GLY A 1 179 ? 10.75 -4.707 17.922 1 95.31 179 GLY A O 1
ATOM 1327 N N . ILE A 1 180 ? 9.273 -3.156 17.266 1 96.94 180 ILE A N 1
ATOM 1328 C CA . ILE A 1 180 ? 10.203 -2.465 16.375 1 96.94 180 ILE A CA 1
ATOM 1329 C C . ILE A 1 180 ? 10.594 -1.121 16.984 1 96.94 180 ILE A C 1
ATOM 1331 O O . ILE A 1 180 ? 9.797 -0.181 17 1 96.94 180 ILE A O 1
ATOM 1335 N N . LYS A 1 181 ? 11.703 -1.006 17.516 1 98.38 181 LYS A N 1
ATOM 1336 C CA . LYS A 1 181 ? 12.289 0.26 17.953 1 98.38 181 LYS A CA 1
ATOM 1337 C C . LYS A 1 181 ? 13.359 0.737 16.969 1 98.38 181 LYS A C 1
ATOM 1339 O O . LYS A 1 181 ? 14.453 0.178 16.922 1 98.38 181 LYS A O 1
ATOM 1344 N N . PRO A 1 182 ? 13.109 1.731 16.234 1 98.56 182 PRO A N 1
ATOM 1345 C CA . PRO A 1 182 ? 14.109 2.191 15.266 1 98.56 182 PRO A CA 1
ATOM 1346 C C . PRO A 1 182 ? 15.234 2.99 15.906 1 98.56 182 PRO A C 1
ATOM 1348 O O . PRO A 1 182 ? 15.094 3.467 17.031 1 98.56 182 PRO A O 1
ATOM 1351 N N . GLY A 1 183 ? 16.328 3.045 15.18 1 98.62 183 GLY A N 1
ATOM 1352 C CA . GLY A 1 183 ? 17.406 3.92 15.617 1 98.62 183 GLY A CA 1
ATOM 1353 C C . GLY A 1 183 ? 17.078 5.395 15.445 1 98.62 183 GLY A C 1
ATOM 1354 O O . GLY A 1 183 ? 17.594 6.234 16.188 1 98.62 183 GLY A O 1
ATOM 1355 N N . ALA A 1 184 ? 16.266 5.688 14.492 1 98.81 184 ALA A N 1
ATOM 1356 C CA . ALA A 1 184 ? 15.758 7.031 14.211 1 98.81 184 ALA A CA 1
ATOM 1357 C C . ALA A 1 184 ? 14.469 6.973 13.406 1 98.81 184 ALA A C 1
ATOM 1359 O O . ALA A 1 184 ? 14.164 5.961 12.766 1 98.81 184 ALA A O 1
ATOM 1360 N N . VAL A 1 185 ? 13.719 8.031 13.5 1 98.94 185 VAL A N 1
ATOM 1361 C CA . VAL A 1 185 ? 12.516 8.188 12.688 1 98.94 185 VAL A CA 1
ATOM 1362 C C . VAL A 1 185 ? 12.672 9.398 11.766 1 98.94 185 VAL A C 1
ATOM 1364 O O . VAL A 1 185 ? 13.109 10.461 12.195 1 98.94 185 VAL A O 1
ATOM 1367 N N . VAL A 1 186 ? 12.375 9.203 10.516 1 98.94 186 VAL A N 1
ATOM 1368 C CA . VAL A 1 186 ? 12.367 10.297 9.555 1 98.94 186 VAL A CA 1
ATOM 1369 C C . VAL A 1 186 ? 10.938 10.641 9.164 1 98.94 186 VAL A C 1
ATOM 1371 O O . VAL A 1 186 ? 10.18 9.773 8.719 1 98.94 186 VAL A O 1
ATOM 1374 N N . ALA A 1 187 ? 10.562 11.867 9.344 1 98.88 187 ALA A N 1
ATOM 1375 C CA . ALA A 1 187 ? 9.203 12.32 9.055 1 98.88 187 ALA A CA 1
ATOM 1376 C C . ALA A 1 187 ? 9.219 13.688 8.367 1 98.88 187 ALA A C 1
ATOM 1378 O O . ALA A 1 187 ? 10.039 14.547 8.703 1 98.88 187 ALA A O 1
ATOM 1379 N N . SER A 1 188 ? 8.305 13.844 7.449 1 98.81 188 SER A N 1
ATOM 1380 C CA . SER A 1 188 ? 8.18 15.148 6.816 1 98.81 188 SER A CA 1
ATOM 1381 C C . SER A 1 188 ? 7.449 16.141 7.723 1 98.81 188 SER A C 1
ATOM 1383 O O . SER A 1 188 ? 6.633 15.742 8.555 1 98.81 188 SER A O 1
ATOM 1385 N N . VAL A 1 189 ? 7.781 17.422 7.531 1 98.69 189 VAL A N 1
ATOM 1386 C CA . VAL A 1 189 ? 7.203 18.438 8.398 1 98.69 189 VAL A CA 1
ATOM 1387 C C . VAL A 1 189 ? 6.68 19.594 7.559 1 98.69 189 VAL A C 1
ATOM 1389 O O . VAL A 1 189 ? 7.414 20.172 6.75 1 98.69 189 VAL A O 1
ATOM 1392 N N . GLY A 1 190 ? 5.426 19.828 7.66 1 97 190 GLY A N 1
ATOM 1393 C CA . GLY A 1 190 ? 4.793 21.078 7.273 1 97 190 GLY A CA 1
ATOM 1394 C C . GLY A 1 190 ? 4.441 21.969 8.453 1 97 190 GLY A C 1
ATOM 1395 O O . GLY A 1 190 ? 5.324 22.516 9.109 1 97 190 GLY A O 1
ATOM 1396 N N . GLY A 1 191 ? 3.178 21.891 8.812 1 95.69 191 GLY A N 1
ATOM 1397 C CA . GLY A 1 191 ? 2.775 22.562 10.039 1 95.69 191 GLY A CA 1
ATOM 1398 C C . GLY A 1 191 ? 3.289 21.875 11.289 1 95.69 191 GLY A C 1
ATOM 1399 O O . GLY A 1 191 ? 3.379 22.5 12.352 1 95.69 191 GLY A O 1
ATOM 1400 N N . GLY A 1 192 ? 3.537 20.641 11.172 1 98.25 192 GLY A N 1
ATOM 1401 C CA . GLY A 1 192 ? 4.227 19.969 12.258 1 98.25 192 GLY A CA 1
ATOM 1402 C C . GLY A 1 192 ? 3.371 18.922 12.945 1 98.25 192 GLY A C 1
ATOM 1403 O O . GLY A 1 192 ? 3.797 18.312 13.93 1 98.25 192 GLY A O 1
ATOM 1404 N N . GLY A 1 193 ? 2.174 18.625 12.422 1 98.38 193 GLY A N 1
ATOM 1405 C CA . GLY A 1 193 ? 1.285 17.672 13.07 1 98.38 193 GLY A CA 1
ATOM 1406 C C . GLY A 1 193 ? 1.886 16.297 13.188 1 98.38 193 GLY A C 1
ATOM 1407 O O . GLY A 1 193 ? 1.804 15.664 14.242 1 98.38 193 GLY A O 1
ATOM 1408 N N . LEU A 1 194 ? 2.48 15.781 12.109 1 98.88 194 LEU A N 1
ATOM 1409 C CA . LEU A 1 194 ? 3.096 14.453 12.133 1 98.88 194 LEU A CA 1
ATOM 1410 C C . LEU A 1 194 ? 4.266 14.414 13.109 1 98.88 194 LEU A C 1
ATOM 1412 O O . LEU A 1 194 ? 4.402 13.461 13.875 1 98.88 194 LEU A O 1
ATOM 1416 N N . LEU A 1 195 ? 5.078 15.461 13.055 1 98.88 195 LEU A N 1
ATOM 1417 C CA . LEU A 1 195 ? 6.219 15.539 13.961 1 98.88 195 LEU A CA 1
ATOM 1418 C C . LEU A 1 195 ? 5.77 15.461 15.414 1 98.88 195 LEU A C 1
ATOM 1420 O O . LEU A 1 195 ? 6.332 14.695 16.203 1 98.88 195 LEU A O 1
ATOM 1424 N N . CYS A 1 196 ? 4.754 16.25 15.758 1 98.88 196 CYS A N 1
ATOM 1425 C CA . CYS A 1 196 ? 4.234 16.234 17.109 1 98.88 196 CYS A CA 1
ATOM 1426 C C . CYS A 1 196 ? 3.775 14.844 17.516 1 98.88 196 CYS A C 1
ATOM 1428 O O . CYS A 1 196 ? 4.125 14.352 18.594 1 98.88 196 CYS A O 1
ATOM 1430 N N . GLY A 1 197 ? 3.039 14.188 16.641 1 98.81 197 GLY A N 1
ATOM 1431 C CA . GLY A 1 197 ? 2.568 12.844 16.922 1 98.81 197 GLY A CA 1
ATOM 1432 C C . GLY A 1 197 ? 3.695 11.852 17.141 1 98.81 197 GLY A C 1
ATOM 1433 O O . GLY A 1 197 ? 3.654 11.055 18.078 1 98.81 197 GLY A O 1
ATOM 1434 N N . VAL A 1 198 ? 4.668 11.898 16.281 1 98.94 198 VAL A N 1
ATOM 1435 C CA . VAL A 1 198 ? 5.797 10.977 16.359 1 98.94 198 VAL A CA 1
ATOM 1436 C C . VAL A 1 198 ? 6.547 11.18 17.672 1 98.94 198 VAL A C 1
ATOM 1438 O O . VAL A 1 198 ? 6.777 10.227 18.422 1 98.94 198 VAL A O 1
ATOM 1441 N N . ILE A 1 199 ? 6.875 12.445 18 1 98.88 199 ILE A N 1
ATOM 1442 C CA . ILE A 1 199 ? 7.664 12.734 19.203 1 98.88 199 ILE A CA 1
ATOM 1443 C C . ILE A 1 199 ? 6.871 12.336 20.453 1 98.88 199 ILE A C 1
ATOM 1445 O O . ILE A 1 199 ? 7.402 11.68 21.344 1 98.88 199 ILE A O 1
ATOM 1449 N N . LEU A 1 200 ? 5.594 12.68 20.484 1 98.62 200 LEU A N 1
ATOM 1450 C CA . LEU A 1 200 ? 4.773 12.328 21.641 1 98.62 200 LEU A CA 1
ATOM 1451 C C . LEU A 1 200 ? 4.672 10.812 21.797 1 98.62 200 LEU A C 1
ATOM 1453 O O . LEU A 1 200 ? 4.699 10.297 22.922 1 98.62 200 LEU A O 1
ATOM 1457 N N . GLY A 1 201 ? 4.547 10.117 20.688 1 98.75 201 GLY A N 1
ATOM 1458 C CA . GLY A 1 201 ? 4.535 8.664 20.734 1 98.75 201 GLY A CA 1
ATOM 1459 C C . GLY A 1 201 ? 5.832 8.078 21.25 1 98.75 201 GLY A C 1
ATOM 1460 O O . GLY A 1 201 ? 5.82 7.156 22.078 1 98.75 201 GLY A O 1
ATOM 1461 N N . LEU A 1 202 ? 6.945 8.617 20.719 1 98.81 202 LEU A N 1
ATOM 1462 C CA . LEU A 1 202 ? 8.25 8.156 21.188 1 98.81 202 LEU A CA 1
ATOM 1463 C C . LEU A 1 202 ? 8.406 8.383 22.688 1 98.81 202 LEU A C 1
ATOM 1465 O O . LEU A 1 202 ? 8.82 7.477 23.406 1 98.81 202 LEU A O 1
ATOM 1469 N N . GLN A 1 203 ? 8.039 9.516 23.141 1 98.38 203 GLN A N 1
ATOM 1470 C CA . GLN A 1 203 ? 8.148 9.859 24.547 1 98.38 203 GLN A CA 1
ATOM 1471 C C . GLN A 1 203 ? 7.242 8.977 25.406 1 98.38 203 GLN A C 1
ATOM 1473 O O . GLN A 1 203 ? 7.637 8.531 26.484 1 98.38 203 GLN A O 1
ATOM 1478 N N . ARG A 1 204 ? 6.059 8.68 24.922 1 97.69 204 ARG A N 1
ATOM 1479 C CA . ARG A 1 204 ? 5.109 7.836 25.641 1 97.69 204 ARG A CA 1
ATOM 1480 C C . ARG A 1 204 ? 5.695 6.449 25.906 1 97.69 204 ARG A C 1
ATOM 1482 O O . ARG A 1 204 ? 5.449 5.852 26.953 1 97.69 204 ARG A O 1
ATOM 1489 N N . HIS A 1 205 ? 6.523 6.016 24.984 1 98.06 205 HIS A N 1
ATOM 1490 C CA . HIS A 1 205 ? 7.074 4.668 25.094 1 98.06 205 HIS A CA 1
ATOM 1491 C C . HIS A 1 205 ? 8.469 4.691 25.703 1 98.06 205 HIS A C 1
ATOM 1493 O O . HIS A 1 205 ? 9.156 3.672 25.719 1 98.06 205 HIS A O 1
ATOM 1499 N N . GLY A 1 206 ? 8.953 5.863 26.125 1 97.88 206 GLY A N 1
ATOM 1500 C CA . GLY A 1 206 ? 10.258 6.004 26.75 1 97.88 206 GLY A CA 1
ATOM 1501 C C . GLY A 1 206 ? 11.414 5.961 25.766 1 97.88 206 GLY A C 1
ATOM 1502 O O . GLY A 1 206 ? 12.555 5.691 26.156 1 97.88 206 GLY A O 1
ATOM 1503 N N . TRP A 1 207 ? 11.133 6.133 24.5 1 98.31 207 TRP A N 1
ATOM 1504 C CA . TRP A 1 207 ? 12.156 6.102 23.469 1 98.31 207 TRP A CA 1
ATOM 1505 C C . TRP A 1 207 ? 12.766 7.484 23.266 1 98.31 207 TRP A C 1
ATOM 1507 O O . TRP A 1 207 ? 12.836 7.984 22.141 1 98.31 207 TRP A O 1
ATOM 1517 N N . ASN A 1 208 ? 13.281 8.016 24.312 1 98.12 208 ASN A N 1
ATOM 1518 C CA . ASN A 1 208 ? 13.836 9.367 24.312 1 98.12 208 ASN A CA 1
ATOM 1519 C C . ASN A 1 208 ? 15.164 9.43 23.562 1 98.12 208 ASN A C 1
ATOM 1521 O O . ASN A 1 208 ? 15.625 10.508 23.203 1 98.12 208 ASN A O 1
ATOM 1525 N N . ASP A 1 209 ? 15.719 8.312 23.344 1 98 209 ASP A N 1
ATOM 1526 C CA . ASP A 1 209 ? 17 8.227 22.656 1 98 209 ASP A CA 1
ATOM 1527 C C . ASP A 1 209 ? 16.828 8.078 21.156 1 98 209 ASP A C 1
ATOM 1529 O O . ASP A 1 209 ? 17.797 8.156 20.391 1 98 209 ASP A O 1
ATOM 1533 N N . VAL A 1 210 ? 15.641 7.84 20.703 1 98.75 210 VAL A N 1
ATOM 1534 C CA . VAL A 1 210 ? 15.359 7.723 19.281 1 98.75 210 VAL A CA 1
ATOM 1535 C C . VAL A 1 210 ? 15.211 9.117 18.672 1 98.75 210 VAL A C 1
ATOM 1537 O O . VAL A 1 210 ? 14.227 9.812 18.922 1 98.75 210 VAL A O 1
ATOM 1540 N N . GLY A 1 211 ? 16.156 9.492 17.891 1 98.56 211 GLY A N 1
ATOM 1541 C CA . GLY A 1 211 ? 16.109 10.797 17.25 1 98.56 211 GLY A CA 1
ATOM 1542 C C . GLY A 1 211 ? 15.109 10.87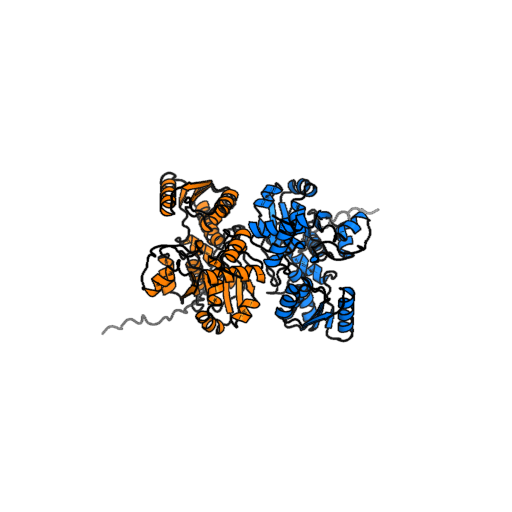5 16.109 1 98.56 211 GLY A C 1
ATOM 1543 O O . GLY A 1 211 ? 14.703 9.852 15.57 1 98.56 211 GLY A O 1
ATOM 1544 N N . VAL A 1 212 ? 14.766 12.133 15.789 1 98.88 212 VAL A N 1
ATOM 1545 C CA . VAL A 1 212 ? 13.867 12.383 14.664 1 98.88 212 VAL A CA 1
ATOM 1546 C C . VAL A 1 212 ? 14.562 13.266 13.633 1 98.88 212 VAL A C 1
ATOM 1548 O O . VAL A 1 212 ? 15.195 14.266 13.984 1 98.88 212 VAL A O 1
ATOM 1551 N N . VAL A 1 213 ? 14.5 12.852 12.422 1 98.81 213 VAL A N 1
ATOM 1552 C CA . VAL A 1 213 ? 14.883 13.711 11.305 1 98.81 213 VAL A CA 1
ATOM 1553 C C . VAL A 1 213 ? 13.633 14.352 10.695 1 98.81 213 VAL A C 1
ATOM 1555 O O . VAL A 1 213 ? 12.773 13.664 10.148 1 98.81 213 VAL A O 1
ATOM 1558 N N . ALA A 1 214 ? 13.555 15.633 10.859 1 98.81 214 ALA A N 1
ATOM 1559 C CA . ALA A 1 214 ? 12.445 16.406 10.312 1 98.81 214 ALA A CA 1
ATOM 1560 C C . ALA A 1 214 ? 12.75 16.875 8.898 1 98.81 214 ALA A C 1
ATOM 1562 O O . ALA A 1 214 ? 13.516 17.828 8.703 1 98.81 214 ALA A O 1
ATOM 1563 N N . ALA A 1 215 ? 12.086 16.25 7.938 1 98.88 215 ALA A N 1
ATOM 1564 C CA . ALA A 1 215 ? 12.406 16.516 6.535 1 98.88 215 ALA A CA 1
ATOM 1565 C C . ALA A 1 215 ? 11.484 17.578 5.953 1 98.88 215 ALA A C 1
ATOM 1567 O O . ALA A 1 215 ? 10.266 17.531 6.145 1 98.88 215 ALA A O 1
ATOM 1568 N N . GLU A 1 216 ? 12.023 18.578 5.34 1 98.81 216 GLU A N 1
ATOM 1569 C CA . GLU A 1 216 ? 11.312 19.641 4.617 1 98.81 216 GLU A CA 1
ATOM 1570 C C . GLU A 1 216 ? 11.938 19.875 3.244 1 98.81 216 GLU A C 1
ATOM 1572 O O . GLU A 1 216 ? 12.984 19.312 2.926 1 98.81 216 GLU A O 1
ATOM 1577 N N . THR A 1 217 ? 11.234 20.578 2.398 1 98.75 217 THR A N 1
ATOM 1578 C CA . THR A 1 217 ? 11.789 20.984 1.111 1 98.75 217 THR A CA 1
ATOM 1579 C C . THR A 1 217 ? 12.211 22.453 1.14 1 98.75 217 THR A C 1
ATOM 1581 O O . THR A 1 217 ? 11.609 23.266 1.858 1 98.75 217 THR A O 1
ATOM 1584 N N . LEU A 1 218 ? 13.234 22.719 0.37 1 98.44 218 LEU A N 1
ATOM 1585 C CA . LEU A 1 218 ? 13.547 24.141 0.14 1 98.44 218 LEU A CA 1
ATOM 1586 C C . LEU A 1 218 ? 12.328 24.875 -0.394 1 98.44 218 LEU A C 1
ATOM 1588 O O . LEU A 1 218 ? 11.68 24.422 -1.342 1 98.44 218 LEU A O 1
ATOM 1592 N N . GLY A 1 219 ? 12 26.016 0.272 1 98.12 219 GLY A N 1
ATOM 1593 C CA . GLY A 1 219 ? 10.828 26.781 -0.123 1 98.12 219 GLY A CA 1
ATOM 1594 C C . GLY A 1 219 ? 9.609 26.484 0.726 1 98.12 219 GLY A C 1
ATOM 1595 O O . GLY A 1 219 ? 8.578 27.141 0.585 1 98.12 219 GLY A O 1
ATOM 1596 N N . ALA A 1 220 ? 9.695 25.469 1.577 1 98.06 220 ALA A N 1
ATOM 1597 C CA . ALA A 1 220 ? 8.656 25.141 2.547 1 98.06 220 ALA A CA 1
ATOM 1598 C C . ALA A 1 220 ? 9.266 24.703 3.875 1 98.06 220 ALA A C 1
ATOM 1600 O O . ALA A 1 220 ? 8.75 23.781 4.523 1 98.06 220 ALA A O 1
ATOM 1601 N N . ASN A 1 221 ? 10.375 25.25 4.238 1 98.38 221 ASN A N 1
ATOM 1602 C CA . ASN A 1 221 ? 11.164 24.797 5.379 1 98.38 221 ASN A CA 1
ATOM 1603 C C . ASN A 1 221 ? 10.969 25.703 6.59 1 98.38 221 ASN A C 1
ATOM 1605 O O . ASN A 1 221 ? 11.938 26.25 7.125 1 98.38 221 ASN A O 1
ATOM 1609 N N . CYS A 1 222 ? 9.75 25.75 7.094 1 98 222 CYS A N 1
ATOM 1610 C CA . CYS A 1 222 ? 9.414 26.672 8.18 1 98 222 CYS A CA 1
ATOM 1611 C C . CYS A 1 222 ? 10.031 26.203 9.492 1 98 222 CYS A C 1
ATOM 1613 O O . CYS A 1 222 ? 10.484 27.016 10.297 1 98 222 CYS A O 1
ATOM 1615 N N . LEU A 1 223 ? 10.07 24.906 9.742 1 98.62 223 LEU A N 1
ATOM 1616 C CA . LEU A 1 223 ? 10.648 24.422 10.992 1 98.62 223 LEU A CA 1
ATOM 1617 C C . LEU A 1 223 ? 12.156 24.625 11.016 1 98.62 223 LEU A C 1
ATOM 1619 O O . LEU A 1 223 ? 12.711 25.094 12.016 1 98.62 223 LEU A O 1
ATOM 1623 N N . ALA A 1 224 ? 12.797 24.25 9.922 1 98.5 224 ALA A N 1
ATOM 1624 C CA . ALA A 1 224 ? 14.242 24.438 9.844 1 98.5 224 ALA A CA 1
ATOM 1625 C C . ALA A 1 224 ? 14.617 25.906 10.07 1 98.5 224 ALA A C 1
ATOM 1627 O O . ALA A 1 224 ? 15.594 26.203 10.766 1 98.5 224 ALA A O 1
ATOM 1628 N N . SER A 1 225 ? 13.875 26.781 9.484 1 98.44 225 SER A N 1
ATOM 1629 C CA . SER A 1 225 ? 14.117 28.203 9.656 1 98.44 225 SER A CA 1
ATOM 1630 C C . SER A 1 225 ? 13.93 28.625 11.109 1 98.44 225 SER A C 1
ATOM 1632 O O . SER A 1 225 ? 14.727 29.406 11.641 1 98.44 225 SER A O 1
ATOM 1634 N N . ALA A 1 226 ? 12.883 28.125 11.703 1 98.38 226 ALA A N 1
ATOM 1635 C CA . ALA A 1 226 ? 12.602 28.453 13.102 1 98.38 226 ALA A CA 1
ATOM 1636 C C . ALA A 1 226 ? 13.703 27.922 14.016 1 98.38 226 ALA A C 1
ATOM 1638 O O . ALA A 1 226 ? 14.164 28.641 14.906 1 98.38 226 ALA A O 1
ATOM 1639 N N . VAL A 1 227 ? 14.07 26.703 13.82 1 98 227 VAL A N 1
ATOM 1640 C CA . VAL A 1 227 ? 15.102 26.062 14.641 1 98 227 VAL A CA 1
ATOM 1641 C C . VAL A 1 227 ? 16.422 26.828 14.492 1 98 227 VAL A C 1
ATOM 1643 O O . VAL A 1 227 ? 17.094 27.094 15.484 1 98 227 VAL A O 1
ATOM 1646 N N . ALA A 1 228 ? 16.781 27.188 13.297 1 97.69 228 ALA A N 1
ATOM 1647 C CA . ALA A 1 228 ? 18 27.938 13.047 1 97.69 228 ALA A CA 1
ATOM 1648 C C . ALA A 1 228 ? 17.969 29.297 13.734 1 97.69 228 ALA A C 1
ATOM 1650 O O . ALA A 1 228 ? 19 29.781 14.234 1 97.69 228 ALA A O 1
ATOM 1651 N N . ALA A 1 229 ? 16.828 29.875 13.766 1 97.69 229 ALA A N 1
ATOM 1652 C CA . ALA A 1 229 ? 16.672 31.203 14.359 1 97.69 229 ALA A CA 1
ATOM 1653 C C . ALA A 1 229 ? 16.531 31.125 15.875 1 97.69 229 ALA A C 1
ATOM 1655 O O . ALA A 1 229 ? 16.719 32.125 16.578 1 97.69 229 ALA A O 1
ATOM 1656 N N . GLY A 1 230 ? 16.094 29.953 16.391 1 96.81 230 GLY A N 1
ATOM 1657 C CA . GLY A 1 230 ? 15.844 29.766 17.812 1 96.81 230 GLY A CA 1
ATOM 1658 C C . GLY A 1 230 ? 14.508 30.328 18.25 1 96.81 230 GLY A C 1
ATOM 1659 O O . GLY A 1 230 ? 14.266 30.484 19.453 1 96.81 230 GLY A O 1
ATOM 1660 N N . GLU A 1 231 ? 13.688 30.719 17.281 1 96.44 231 GLU A N 1
ATOM 1661 C CA . GLU A 1 231 ? 12.344 31.25 17.5 1 96.44 231 GLU A CA 1
ATOM 1662 C C . GLU A 1 231 ? 11.453 31.031 16.281 1 96.44 231 GLU A C 1
ATOM 1664 O O . GLU A 1 231 ? 11.945 30.766 15.188 1 96.44 231 GLU A O 1
ATOM 1669 N N . PRO A 1 232 ? 10.148 31.078 16.5 1 94.5 232 PRO A N 1
ATOM 1670 C CA . PRO A 1 232 ? 9.266 30.922 15.344 1 94.5 232 PRO A CA 1
ATOM 1671 C C . PRO A 1 232 ? 9.555 31.953 14.25 1 94.5 232 PRO A C 1
ATOM 1673 O O . PRO A 1 232 ? 9.844 33.125 14.539 1 94.5 232 PRO A O 1
ATOM 1676 N N . VAL A 1 233 ? 9.562 31.5 13.086 1 95.69 233 VAL A N 1
ATOM 1677 C CA . VAL A 1 233 ? 9.797 32.312 11.898 1 95.69 233 VAL A CA 1
ATOM 1678 C C . VAL A 1 233 ? 8.68 32.094 10.883 1 95.69 233 VAL A C 1
ATOM 1680 O O . VAL A 1 233 ? 8.203 30.969 10.719 1 95.69 233 VAL A O 1
ATOM 1683 N N . ARG A 1 234 ? 8.227 33.125 10.297 1 96.88 234 ARG A N 1
ATOM 1684 C CA . ARG A 1 234 ? 7.242 33.062 9.227 1 96.88 234 ARG A CA 1
ATOM 1685 C C . ARG A 1 234 ? 7.91 33.219 7.863 1 96.88 234 ARG A C 1
ATOM 1687 O O . ARG A 1 234 ? 8.609 34.188 7.617 1 96.88 234 ARG A O 1
ATOM 1694 N N . LEU A 1 235 ? 7.727 32.219 7.008 1 96.75 235 LEU A N 1
ATOM 1695 C CA . LEU A 1 235 ? 8.234 32.312 5.645 1 96.75 235 LEU A CA 1
ATOM 1696 C C . LEU A 1 235 ? 7.473 33.375 4.855 1 96.75 235 LEU A C 1
ATOM 1698 O O . LEU A 1 235 ? 6.293 33.625 5.113 1 96.75 235 LEU A O 1
ATOM 1702 N N . ASP A 1 236 ? 8.109 34 3.904 1 96.12 236 ASP A N 1
ATOM 1703 C CA . ASP A 1 236 ? 7.465 35 3.072 1 96.12 236 ASP A CA 1
ATOM 1704 C C . ASP A 1 236 ? 6.43 34.375 2.141 1 96.12 236 ASP A C 1
ATOM 1706 O O . ASP A 1 236 ? 5.391 35 1.865 1 96.12 236 ASP A O 1
ATOM 1710 N N . SER A 1 237 ? 6.742 33.25 1.612 1 95.94 237 SER A N 1
ATOM 1711 C CA . SER A 1 237 ? 5.895 32.5 0.682 1 95.94 237 SER A CA 1
ATOM 1712 C C . SER A 1 237 ? 6.32 31.031 0.589 1 95.94 237 SER A C 1
ATOM 1714 O O . SER A 1 237 ? 7.398 30.672 1.059 1 95.94 237 SER A O 1
ATOM 1716 N N . ILE A 1 238 ? 5.422 30.281 0.068 1 95.62 238 ILE A N 1
ATOM 1717 C CA . ILE A 1 238 ? 5.742 28.906 -0.274 1 95.62 238 ILE A CA 1
ATOM 1718 C C . ILE A 1 238 ? 6.164 28.812 -1.739 1 95.62 238 ILE A C 1
ATOM 1720 O O . ILE A 1 238 ? 5.379 29.141 -2.637 1 95.62 238 ILE A O 1
ATOM 1724 N N . THR A 1 239 ? 7.371 28.312 -1.944 1 97.56 239 THR A N 1
ATOM 1725 C CA . THR A 1 239 ? 7.848 28.266 -3.322 1 97.56 239 THR A CA 1
ATOM 1726 C C . THR A 1 239 ? 8.109 26.828 -3.754 1 97.56 239 THR A C 1
ATOM 1728 O O . THR A 1 239 ? 8.336 26.562 -4.938 1 97.56 239 THR A O 1
ATOM 1731 N N . SER A 1 240 ? 8.062 25.922 -2.814 1 97.75 240 SER A N 1
ATOM 1732 C CA . SER A 1 240 ? 8.266 24.5 -3.104 1 97.75 240 SER A CA 1
ATOM 1733 C C . SER A 1 240 ? 7.047 23.906 -3.807 1 97.75 240 SER A C 1
ATOM 1735 O O . SER A 1 240 ? 5.918 24.328 -3.576 1 97.75 240 SER A O 1
ATOM 1737 N N . ILE A 1 241 ? 7.25 22.828 -4.605 1 96.69 241 ILE A N 1
ATOM 1738 C CA . ILE A 1 241 ? 6.148 22.109 -5.23 1 96.69 241 ILE A CA 1
ATOM 1739 C C . ILE A 1 241 ? 5.473 21.203 -4.203 1 96.69 241 ILE A C 1
ATOM 1741 O O . ILE A 1 241 ? 4.363 20.719 -4.43 1 96.69 241 ILE A O 1
ATOM 1745 N N . ALA A 1 242 ? 6.184 20.891 -3.094 1 97.5 242 ALA A N 1
ATOM 1746 C CA . ALA A 1 242 ? 5.594 20.125 -2.006 1 97.5 242 ALA A CA 1
ATOM 1747 C C . ALA A 1 242 ? 4.617 20.969 -1.197 1 97.5 242 ALA A C 1
ATOM 1749 O O . ALA A 1 242 ? 4.824 21.203 -0.003 1 97.5 242 ALA A O 1
ATOM 1750 N N . THR A 1 243 ? 3.533 21.297 -1.772 1 94 243 THR A N 1
ATOM 1751 C CA . THR A 1 243 ? 2.586 22.25 -1.204 1 94 243 THR A CA 1
ATOM 1752 C C . THR A 1 243 ? 1.949 21.688 0.064 1 94 243 THR A C 1
ATOM 1754 O O . THR A 1 243 ? 1.51 22.453 0.932 1 94 243 THR A O 1
ATOM 1757 N N . SER A 1 244 ? 1.996 20.359 0.233 1 95.12 244 SER A N 1
ATOM 1758 C CA . SER A 1 244 ? 1.452 19.75 1.438 1 95.12 244 SER A CA 1
ATOM 1759 C C . SER A 1 244 ? 2.318 20.047 2.656 1 95.12 244 SER A C 1
ATOM 1761 O O . SER A 1 244 ? 1.884 19.875 3.795 1 95.12 244 SER A O 1
ATOM 1763 N N . LEU A 1 245 ? 3.488 20.531 2.434 1 97.25 245 LEU A N 1
ATOM 1764 C CA . LEU A 1 245 ? 4.359 20.984 3.512 1 97.25 245 LEU A CA 1
ATOM 1765 C C . LEU A 1 245 ? 4.262 22.5 3.695 1 97.25 245 LEU A C 1
ATOM 1767 O O . LEU A 1 245 ? 4.965 23.078 4.527 1 97.25 245 LEU A O 1
ATOM 1771 N N . GLY A 1 246 ? 3.355 23.109 2.936 1 94.69 246 GLY A N 1
ATOM 1772 C CA . GLY A 1 246 ? 3.373 24.562 2.799 1 94.69 246 GLY A CA 1
ATOM 1773 C C . GLY A 1 246 ? 2.697 25.281 3.953 1 94.69 246 GLY A C 1
ATOM 1774 O O . GLY A 1 246 ? 1.682 25.953 3.762 1 94.69 246 GLY A O 1
ATOM 1775 N N . ALA A 1 247 ? 3.232 25.266 5.125 1 93.88 247 ALA A N 1
ATOM 1776 C CA . ALA A 1 247 ? 2.891 26.172 6.23 1 93.88 247 ALA A CA 1
ATOM 1777 C C . ALA A 1 247 ? 3.879 27.328 6.324 1 93.88 247 ALA A C 1
ATOM 1779 O O . ALA A 1 247 ? 5.094 27.125 6.297 1 93.88 247 ALA A O 1
ATOM 1780 N N . LEU A 1 248 ? 3.369 28.5 6.402 1 95.25 248 LEU A N 1
ATOM 1781 C CA . LEU A 1 248 ? 4.258 29.656 6.477 1 95.25 248 LEU A CA 1
ATOM 1782 C C . LEU A 1 248 ? 4.977 29.703 7.82 1 95.25 248 LEU A C 1
ATOM 1784 O O . LEU A 1 248 ? 6.07 30.266 7.926 1 95.25 248 LEU A O 1
ATOM 1788 N N . GLN A 1 249 ? 4.355 29.156 8.766 1 95.75 249 GLN A N 1
ATOM 1789 C CA . GLN A 1 249 ? 4.914 29.047 10.109 1 95.75 249 GLN A CA 1
ATOM 1790 C C . GLN A 1 249 ? 4.578 27.703 10.742 1 95.75 249 GLN A C 1
ATOM 1792 O O . GLN A 1 249 ? 3.449 27.219 10.617 1 95.75 249 GLN A O 1
ATOM 1797 N N . CYS A 1 250 ? 5.605 27.078 11.359 1 95.5 250 CYS A N 1
ATOM 1798 C CA . CYS A 1 250 ? 5.355 25.797 11.984 1 95.5 250 CYS A CA 1
ATOM 1799 C C . CYS A 1 250 ? 4.531 25.953 13.258 1 95.5 250 CYS A C 1
ATOM 1801 O O . CYS A 1 250 ? 4.469 27.047 13.828 1 95.5 250 CYS A O 1
ATOM 1803 N N . SER A 1 251 ? 3.893 24.906 13.633 1 94.88 251 SER A N 1
ATOM 1804 C CA . SER A 1 251 ? 3.168 24.875 14.898 1 94.88 251 SER A CA 1
ATOM 1805 C C . SER A 1 251 ? 4.074 25.234 16.062 1 94.88 251 SER A C 1
ATOM 1807 O O . SER A 1 251 ? 5.219 24.781 16.141 1 94.88 251 SER A O 1
ATOM 1809 N N . PRO A 1 252 ? 3.572 26.078 17.016 1 96.69 252 PRO A N 1
ATOM 1810 C CA . PRO A 1 252 ? 4.363 26.344 18.234 1 96.69 252 PRO A CA 1
ATOM 1811 C C . PRO A 1 252 ? 4.719 25.062 18.984 1 96.69 252 PRO A C 1
ATOM 1813 O O . PRO A 1 252 ? 5.816 24.969 19.547 1 96.69 252 PRO A O 1
ATOM 1816 N N . THR A 1 253 ? 3.811 24.141 18.953 1 98.06 253 THR A N 1
ATOM 1817 C CA . THR A 1 253 ? 4.062 22.875 19.641 1 98.06 253 THR A CA 1
ATOM 1818 C C . THR A 1 253 ? 5.172 22.094 18.938 1 98.06 253 THR A C 1
ATOM 1820 O O . THR A 1 253 ? 6.035 21.5 19.594 1 98.06 253 THR A O 1
ATOM 1823 N N . ALA A 1 254 ? 5.145 22.109 17.609 1 98.31 254 ALA A N 1
ATOM 1824 C CA . ALA A 1 254 ? 6.188 21.422 16.859 1 98.31 254 ALA A CA 1
ATOM 1825 C C . ALA A 1 254 ? 7.559 22.031 17.141 1 98.31 254 ALA A C 1
ATOM 1827 O O . ALA A 1 254 ? 8.539 21.297 17.328 1 98.31 254 ALA A O 1
ATOM 1828 N N . PHE A 1 255 ? 7.586 23.312 17.156 1 98.5 255 PHE A N 1
ATOM 1829 C CA . PHE A 1 255 ? 8.844 23.984 17.469 1 98.5 255 PHE A CA 1
ATOM 1830 C C . PHE A 1 255 ? 9.328 23.594 18.859 1 98.5 255 PHE A C 1
ATOM 1832 O O . PHE A 1 255 ? 10.484 23.203 19.031 1 98.5 255 PHE A O 1
ATOM 1839 N N . ARG A 1 256 ? 8.484 23.688 19.844 1 98.38 256 ARG A N 1
ATOM 1840 C CA . ARG A 1 256 ? 8.836 23.359 21.219 1 98.38 256 ARG A CA 1
ATOM 1841 C C . ARG A 1 256 ? 9.336 21.922 21.328 1 98.38 256 ARG A C 1
ATOM 1843 O O . ARG A 1 256 ? 10.391 21.672 21.906 1 98.38 256 ARG A O 1
ATOM 1850 N N . LEU A 1 257 ? 8.586 21 20.719 1 98.5 257 LEU A N 1
ATOM 1851 C CA . LEU A 1 257 ? 8.93 19.578 20.828 1 98.5 257 LEU A CA 1
ATOM 1852 C C . LEU A 1 257 ? 10.258 19.297 20.125 1 98.5 257 LEU A C 1
ATOM 1854 O O . LEU A 1 257 ? 11.023 18.438 20.578 1 98.5 257 LEU A O 1
ATOM 1858 N N . SER A 1 258 ? 10.531 20.031 19.062 1 98.19 258 SER A N 1
ATOM 1859 C CA . SER A 1 258 ? 11.789 19.844 18.344 1 98.19 258 SER A CA 1
ATOM 1860 C C . SER A 1 258 ? 12.977 20.266 19.203 1 98.19 258 SER A C 1
ATOM 1862 O O . SER A 1 258 ? 14.102 19.797 18.984 1 98.19 258 SER A O 1
ATOM 1864 N N . GLN A 1 259 ? 12.711 21.141 20.172 1 97.56 259 GLN A N 1
ATOM 1865 C CA . GLN A 1 259 ? 13.758 21.578 21.094 1 97.56 259 GLN A CA 1
ATOM 1866 C C . GLN A 1 259 ? 13.883 20.625 22.281 1 97.56 259 GLN A C 1
ATOM 1868 O O . GLN A 1 259 ? 14.953 20.516 22.875 1 97.56 259 GLN A O 1
ATOM 1873 N N . GLU A 1 260 ? 12.836 19.906 22.562 1 98.06 260 GLU A N 1
ATOM 1874 C CA . GLU A 1 260 ? 12.766 19.078 23.766 1 98.06 260 GLU A CA 1
ATOM 1875 C C . GLU A 1 260 ? 13.156 17.641 23.469 1 98.06 260 GLU A C 1
ATOM 1877 O O . GLU A 1 260 ? 13.438 16.859 24.375 1 98.06 260 GLU A O 1
ATOM 1882 N N . HIS A 1 261 ? 13.07 17.219 22.25 1 98.62 261 HIS A N 1
ATOM 1883 C CA . HIS A 1 261 ? 13.414 15.883 21.781 1 98.62 261 HIS A CA 1
ATOM 1884 C C . HIS A 1 261 ? 14.523 15.93 20.734 1 98.62 261 HIS A C 1
ATOM 1886 O O . HIS A 1 261 ? 14.602 16.875 19.953 1 98.62 261 HIS A O 1
ATOM 1892 N N . PRO A 1 262 ? 15.492 14.953 20.766 1 98.38 262 PRO A N 1
ATOM 1893 C CA . PRO A 1 262 ? 16.516 14.977 19.734 1 98.38 262 PRO A CA 1
ATOM 1894 C C . PRO A 1 262 ? 15.945 15.031 18.328 1 98.38 262 PRO A C 1
ATOM 1896 O O . PRO A 1 262 ? 15.367 14.047 17.844 1 98.38 262 PRO A O 1
ATOM 1899 N N . THR A 1 263 ? 16.062 16.234 17.703 1 98.5 263 THR A N 1
ATOM 1900 C CA . THR A 1 263 ? 15.484 16.469 16.375 1 98.5 263 THR A CA 1
ATOM 1901 C C . THR A 1 263 ? 16.484 17.203 15.484 1 98.5 263 THR A C 1
ATOM 1903 O O . THR A 1 263 ? 17.062 18.219 15.898 1 98.5 263 THR A O 1
ATOM 1906 N N . VAL A 1 264 ? 16.688 16.672 14.336 1 97.75 264 VAL A N 1
ATOM 1907 C CA . VAL A 1 264 ? 17.531 17.328 13.336 1 97.75 264 VAL A CA 1
ATOM 1908 C C . VAL A 1 264 ? 16.703 17.672 12.109 1 97.75 264 VAL A C 1
ATOM 1910 O O . VAL A 1 264 ? 15.906 16.859 11.633 1 97.75 264 VAL A O 1
ATOM 1913 N N . CYS A 1 265 ? 16.859 18.891 11.617 1 98.19 265 CYS A N 1
ATOM 1914 C CA . CYS A 1 265 ? 16.156 19.328 10.414 1 98.19 265 CYS A CA 1
ATOM 1915 C C . CYS A 1 265 ? 16.969 18.984 9.164 1 98.19 265 CYS A C 1
ATOM 1917 O O . CYS A 1 265 ? 18.188 19.172 9.141 1 98.19 265 CYS A O 1
ATOM 1919 N N . ALA A 1 266 ? 16.312 18.391 8.211 1 98.25 266 ALA A N 1
ATOM 1920 C CA . ALA A 1 266 ? 16.891 18.109 6.898 1 98.25 266 ALA A CA 1
ATOM 1921 C C . ALA A 1 266 ? 16.062 18.734 5.781 1 98.25 266 ALA A C 1
ATOM 1923 O O . ALA A 1 266 ? 14.859 18.516 5.695 1 98.25 266 ALA A O 1
ATOM 1924 N N . THR A 1 267 ? 16.719 19.609 4.992 1 98.31 267 THR A N 1
ATOM 1925 C CA . THR A 1 267 ? 16.047 20.25 3.879 1 98.31 267 THR A CA 1
ATOM 1926 C C . THR A 1 267 ? 16.547 19.703 2.545 1 98.31 267 THR A C 1
ATOM 1928 O O . THR A 1 267 ? 17.75 19.625 2.316 1 98.31 267 THR A O 1
ATOM 1931 N N . VAL A 1 268 ? 15.617 19.312 1.671 1 98.56 268 VAL A N 1
ATOM 1932 C CA . VAL A 1 268 ? 15.969 18.75 0.371 1 98.56 268 VAL A CA 1
ATOM 1933 C C . VAL A 1 268 ? 15.367 19.609 -0.742 1 98.56 268 VAL A C 1
ATOM 1935 O O . VAL A 1 268 ? 14.484 20.438 -0.491 1 98.56 268 VAL A O 1
ATOM 1938 N N . THR A 1 269 ? 15.836 19.469 -1.956 1 98.31 269 THR A N 1
ATOM 1939 C CA . THR A 1 269 ? 15.297 20.203 -3.1 1 98.31 269 THR A CA 1
ATOM 1940 C C . THR A 1 269 ? 14.031 19.516 -3.615 1 98.31 269 THR A C 1
ATOM 1942 O O . THR A 1 269 ? 13.773 18.359 -3.309 1 98.31 269 THR A O 1
ATOM 1945 N N . ASP A 1 270 ? 13.297 20.281 -4.379 1 98.44 270 ASP A N 1
ATOM 1946 C CA . ASP A 1 270 ? 12.117 19.719 -5.035 1 98.44 270 ASP A CA 1
ATOM 1947 C C . ASP A 1 270 ? 12.5 18.531 -5.91 1 98.44 270 ASP A C 1
ATOM 1949 O O . ASP A 1 270 ? 11.805 17.516 -5.926 1 98.44 270 ASP A O 1
ATOM 1953 N N . ALA A 1 271 ? 13.57 18.594 -6.602 1 98.25 271 ALA A N 1
ATOM 1954 C CA . ALA A 1 271 ? 14.016 17.516 -7.484 1 98.25 271 ALA A CA 1
ATOM 1955 C C . ALA A 1 271 ? 14.352 16.266 -6.691 1 98.25 271 ALA A C 1
ATOM 1957 O O . ALA A 1 271 ? 14.031 15.156 -7.109 1 98.25 271 ALA A O 1
ATOM 1958 N N . GLN A 1 272 ? 15.023 16.438 -5.57 1 98.25 272 GLN A N 1
ATOM 1959 C CA . GLN A 1 272 ? 15.344 15.305 -4.707 1 98.25 272 GLN A CA 1
ATOM 1960 C C . GLN A 1 272 ? 14.07 14.625 -4.195 1 98.25 272 GLN A C 1
ATOM 1962 O O . GLN A 1 272 ? 13.969 13.398 -4.195 1 98.25 272 GLN A O 1
ATOM 1967 N N . ALA A 1 273 ? 13.125 15.438 -3.756 1 98.75 273 ALA A N 1
ATOM 1968 C CA . ALA A 1 273 ? 11.859 14.914 -3.238 1 98.75 273 ALA A CA 1
ATOM 1969 C C . ALA A 1 273 ? 11.109 14.133 -4.312 1 98.75 273 ALA A C 1
ATOM 1971 O O . ALA A 1 273 ? 10.617 13.031 -4.062 1 98.75 273 ALA A O 1
ATOM 1972 N N . VAL A 1 274 ? 11.039 14.672 -5.504 1 98.75 274 VAL A N 1
ATOM 1973 C CA . VAL A 1 274 ? 10.289 14.047 -6.59 1 98.75 274 VAL A CA 1
ATOM 1974 C C . VAL A 1 274 ? 11.016 12.789 -7.059 1 98.75 274 VAL A C 1
ATOM 1976 O O . VAL A 1 274 ? 10.383 11.789 -7.391 1 98.75 274 VAL A O 1
ATOM 1979 N N . SER A 1 275 ? 12.328 12.828 -7.094 1 98.31 275 SER A N 1
ATOM 1980 C CA . SER A 1 275 ? 13.094 11.633 -7.426 1 98.31 275 SER A CA 1
ATOM 1981 C C . SER A 1 275 ? 12.812 10.508 -6.434 1 98.31 275 SER A C 1
ATOM 1983 O O . SER A 1 275 ? 12.773 9.336 -6.809 1 98.31 275 SER A O 1
ATOM 1985 N N . ALA A 1 276 ? 12.68 10.883 -5.207 1 98.5 276 ALA A N 1
ATOM 1986 C CA . ALA A 1 276 ? 12.359 9.891 -4.184 1 98.5 276 ALA A CA 1
ATOM 1987 C C . ALA A 1 276 ? 10.945 9.344 -4.379 1 98.5 276 ALA A C 1
ATOM 1989 O O . ALA A 1 276 ? 10.688 8.164 -4.109 1 98.5 276 ALA A O 1
ATOM 1990 N N . CYS A 1 277 ? 9.984 10.195 -4.84 1 98.69 277 CYS A N 1
ATOM 1991 C CA . CYS A 1 277 ? 8.664 9.688 -5.207 1 98.69 277 CYS A CA 1
ATOM 1992 C C . CYS A 1 277 ? 8.766 8.625 -6.289 1 98.69 277 CYS A C 1
ATOM 1994 O O . CYS A 1 277 ? 8.117 7.578 -6.203 1 98.69 277 CYS A O 1
ATOM 1996 N N . ALA A 1 278 ? 9.625 8.898 -7.281 1 98.25 278 ALA A N 1
ATOM 1997 C CA . ALA A 1 278 ? 9.82 7.941 -8.367 1 98.25 278 ALA A CA 1
ATOM 1998 C C . ALA A 1 278 ? 10.438 6.641 -7.855 1 98.25 278 ALA A C 1
ATOM 2000 O O . ALA A 1 278 ? 10.062 5.555 -8.305 1 98.25 278 ALA A O 1
ATOM 2001 N N . LEU A 1 279 ? 11.336 6.773 -6.934 1 97.62 279 LEU A N 1
ATOM 2002 C CA . LEU A 1 279 ? 11.945 5.598 -6.328 1 97.62 279 LEU A CA 1
ATOM 2003 C C . LEU A 1 279 ? 10.891 4.738 -5.629 1 97.62 279 LEU A C 1
ATOM 2005 O O . LEU A 1 279 ? 10.844 3.523 -5.832 1 97.62 279 LEU A O 1
ATOM 2009 N N . LEU A 1 280 ? 10.016 5.348 -4.82 1 98.25 280 LEU A N 1
ATOM 2010 C CA . LEU A 1 280 ? 8.969 4.613 -4.125 1 98.25 280 LEU A CA 1
ATOM 2011 C C . LEU A 1 280 ? 8.016 3.953 -5.117 1 98.25 280 LEU A C 1
ATOM 2013 O O . LEU A 1 280 ? 7.578 2.818 -4.91 1 98.25 280 LEU A O 1
ATOM 2017 N N . MET A 1 281 ? 7.691 4.676 -6.18 1 97.75 281 MET A N 1
ATOM 2018 C CA . MET A 1 281 ? 6.793 4.148 -7.203 1 97.75 281 MET A CA 1
ATOM 2019 C C . MET A 1 281 ? 7.406 2.932 -7.887 1 97.75 281 MET A C 1
ATOM 2021 O O . MET A 1 281 ? 6.766 1.885 -7.992 1 97.75 281 MET A O 1
ATOM 2025 N N . ASN A 1 282 ? 8.664 3.033 -8.25 1 96.69 282 ASN A N 1
ATOM 2026 C CA . ASN A 1 282 ? 9.297 1.996 -9.062 1 96.69 282 ASN A CA 1
ATOM 2027 C C . ASN A 1 282 ? 9.742 0.813 -8.203 1 96.69 282 ASN A C 1
ATOM 2029 O O . ASN A 1 282 ? 9.703 -0.333 -8.656 1 96.69 282 ASN A O 1
ATOM 2033 N N . GLU A 1 283 ? 10.086 1.067 -6.969 1 96.06 283 GLU A N 1
ATOM 2034 C CA . GLU A 1 283 ? 10.68 0.016 -6.148 1 96.06 283 GLU A CA 1
ATOM 2035 C C . GLU A 1 283 ? 9.664 -0.549 -5.156 1 96.06 283 GLU A C 1
ATOM 2037 O O . GLU A 1 283 ? 9.773 -1.707 -4.746 1 96.06 283 GLU A O 1
ATOM 2042 N N . HIS A 1 284 ? 8.68 0.262 -4.828 1 96.94 284 HIS A N 1
ATOM 2043 C CA . HIS A 1 284 ? 7.73 -0.168 -3.803 1 96.94 284 HIS A CA 1
ATOM 2044 C C . HIS A 1 284 ? 6.293 -0.048 -4.293 1 96.94 284 HIS A C 1
ATOM 2046 O O . HIS A 1 284 ? 5.352 -0.295 -3.539 1 96.94 284 HIS A O 1
ATOM 2052 N N . ARG A 1 285 ? 6.137 0.389 -5.543 1 97.25 285 ARG A N 1
ATOM 2053 C CA . ARG A 1 285 ? 4.867 0.335 -6.262 1 97.25 285 ARG A CA 1
ATOM 2054 C C . ARG A 1 285 ? 3.834 1.255 -5.621 1 97.25 285 ARG A C 1
ATOM 2056 O O . ARG A 1 285 ? 2.641 0.949 -5.617 1 97.25 285 ARG A O 1
ATOM 2063 N N . VAL A 1 286 ? 4.289 2.404 -5.012 1 98 286 VAL A N 1
ATOM 2064 C CA . VAL A 1 286 ? 3.352 3.324 -4.375 1 98 286 VAL A CA 1
ATOM 2065 C C . VAL A 1 286 ? 3.584 4.742 -4.895 1 98 286 VAL A C 1
ATOM 2067 O O . VAL A 1 286 ? 4.727 5.168 -5.062 1 98 286 VAL A O 1
ATOM 2070 N N . LEU A 1 287 ? 2.514 5.383 -5.215 1 98.06 287 LEU A N 1
ATOM 2071 C CA . LEU A 1 287 ? 2.545 6.805 -5.543 1 98.06 287 LEU A CA 1
ATOM 2072 C C . LEU A 1 287 ? 2.381 7.656 -4.289 1 98.06 287 LEU A C 1
ATOM 2074 O O . LEU A 1 287 ? 1.519 7.379 -3.453 1 98.06 287 LEU A O 1
ATOM 2078 N N . VAL A 1 288 ? 3.242 8.617 -4.156 1 98.62 288 VAL A N 1
ATOM 2079 C CA . VAL A 1 288 ? 3.176 9.531 -3.018 1 98.62 288 VAL A CA 1
ATOM 2080 C C . VAL A 1 288 ? 3.396 10.961 -3.488 1 98.62 288 VAL A C 1
ATOM 2082 O O . VAL A 1 288 ? 3.824 11.195 -4.625 1 98.62 288 VAL A O 1
ATOM 2085 N N . GLU A 1 289 ? 3.074 11.922 -2.611 1 98.62 289 GLU A N 1
ATOM 2086 C CA . GLU A 1 289 ? 3.332 13.328 -2.881 1 98.62 289 GLU A CA 1
ATOM 2087 C C . GLU A 1 289 ? 4.777 13.703 -2.553 1 98.62 289 GLU A C 1
ATOM 2089 O O . GLU A 1 289 ? 5.441 13 -1.787 1 98.62 289 GLU A O 1
ATOM 2094 N N . PRO A 1 290 ? 5.219 14.852 -3.078 1 98.69 290 PRO A N 1
ATOM 2095 C CA . PRO A 1 290 ? 6.586 15.289 -2.797 1 98.69 290 PRO A CA 1
ATOM 2096 C C . PRO A 1 290 ? 6.852 15.477 -1.305 1 98.69 290 PRO A C 1
ATOM 2098 O O . PRO A 1 290 ? 7.977 15.273 -0.841 1 98.69 290 PRO A O 1
ATOM 2101 N N . ALA A 1 291 ? 5.824 15.805 -0.572 1 98.62 291 ALA A N 1
ATOM 2102 C CA . ALA A 1 291 ? 5.965 15.891 0.879 1 98.62 291 ALA A CA 1
ATOM 2103 C C . ALA A 1 291 ? 6.512 14.586 1.457 1 98.62 291 ALA A C 1
ATOM 2105 O O . ALA A 1 291 ? 7.426 14.609 2.287 1 98.62 291 ALA A O 1
ATOM 2106 N N . CYS A 1 292 ? 5.984 13.492 1.024 1 98.75 292 CYS A N 1
ATOM 2107 C CA . CYS A 1 292 ? 6.453 12.172 1.443 1 98.75 292 CYS A CA 1
ATOM 2108 C C . CYS A 1 292 ? 7.844 11.891 0.888 1 98.75 292 CYS A C 1
ATOM 2110 O O . CYS A 1 292 ? 8.703 11.359 1.598 1 98.75 292 CYS A O 1
ATOM 2112 N N . GLY A 1 293 ? 8.039 12.25 -0.376 1 98.81 293 GLY A N 1
ATOM 2113 C CA . GLY A 1 293 ? 9.344 12.086 -1.001 1 98.81 293 GLY A CA 1
ATOM 2114 C C . GLY A 1 293 ? 10.461 12.781 -0.243 1 98.81 293 GLY A C 1
ATOM 2115 O O . GLY A 1 293 ? 11.602 12.312 -0.238 1 98.81 293 GLY A O 1
ATOM 2116 N N . ALA A 1 294 ? 10.141 13.867 0.411 1 98.88 294 ALA A N 1
ATOM 2117 C CA . ALA A 1 294 ? 11.133 14.633 1.158 1 98.88 294 ALA A CA 1
ATOM 2118 C C . ALA A 1 294 ? 11.758 13.789 2.266 1 98.88 294 ALA A C 1
ATOM 2120 O O . ALA A 1 294 ? 12.969 13.852 2.492 1 98.88 294 ALA A O 1
ATOM 2121 N N . ALA A 1 295 ? 10.977 13 2.939 1 98.88 295 ALA A N 1
ATOM 2122 C CA . ALA A 1 295 ? 11.484 12.148 4.016 1 98.88 295 ALA A CA 1
ATOM 2123 C C . ALA A 1 295 ? 12.445 11.094 3.473 1 98.88 295 ALA A C 1
ATOM 2125 O O . ALA A 1 295 ? 13.508 10.859 4.055 1 98.88 295 ALA A O 1
ATOM 2126 N N . VAL A 1 296 ? 12.109 10.477 2.338 1 98.75 296 VAL A N 1
ATOM 2127 C CA . VAL A 1 296 ? 12.961 9.469 1.713 1 98.75 296 VAL A CA 1
ATOM 2128 C C . VAL A 1 296 ? 14.242 10.125 1.195 1 98.75 296 VAL A C 1
ATOM 2130 O O . VAL A 1 296 ? 15.336 9.586 1.368 1 98.75 296 VAL A O 1
ATOM 2133 N N . ALA A 1 297 ? 14.062 11.305 0.591 1 98.69 297 ALA A N 1
ATOM 2134 C CA . ALA A 1 297 ? 15.219 12.031 0.073 1 98.69 297 ALA A CA 1
ATOM 2135 C C . ALA A 1 297 ? 16.172 12.406 1.197 1 98.69 297 ALA A C 1
ATOM 2137 O O . ALA A 1 297 ? 17.391 12.406 1.004 1 98.69 297 ALA A O 1
ATOM 2138 N N . ALA A 1 298 ? 15.641 12.711 2.336 1 98.56 298 ALA A N 1
ATOM 2139 C CA . ALA A 1 298 ? 16.469 13.102 3.477 1 98.56 298 ALA A CA 1
ATOM 2140 C C . ALA A 1 298 ? 17.391 11.969 3.896 1 98.56 298 ALA A C 1
ATOM 2142 O O . ALA A 1 298 ? 18.531 12.211 4.312 1 98.56 298 ALA A O 1
ATOM 2143 N N . VAL A 1 299 ? 16.922 10.719 3.77 1 97.38 299 VAL A N 1
ATOM 2144 C CA . VAL A 1 299 ? 17.719 9.562 4.168 1 97.38 299 VAL A CA 1
ATOM 2145 C C . VAL A 1 299 ? 18.875 9.367 3.188 1 97.38 299 VAL A C 1
ATOM 2147 O O . VAL A 1 299 ? 19.906 8.797 3.539 1 97.38 299 VAL A O 1
ATOM 2150 N N . LEU A 1 300 ? 18.672 9.852 1.981 1 96.25 300 LEU A N 1
ATOM 2151 C CA . LEU A 1 300 ? 19.656 9.641 0.917 1 96.25 300 LEU A CA 1
ATOM 2152 C C . LEU A 1 300 ? 20.641 10.805 0.845 1 96.25 300 LEU A C 1
ATOM 2154 O O . LEU A 1 300 ? 21.656 10.711 0.164 1 96.25 300 LEU A O 1
ATOM 2158 N N . ASP A 1 301 ? 20.219 11.859 1.499 1 93.62 301 ASP A N 1
ATOM 2159 C CA . ASP A 1 301 ? 21.109 13.016 1.538 1 93.62 301 ASP A CA 1
ATOM 2160 C C . ASP A 1 301 ? 22.438 12.664 2.199 1 93.62 301 ASP A C 1
ATOM 2162 O O . ASP A 1 301 ? 22.469 11.969 3.219 1 93.62 301 ASP A O 1
ATOM 2166 N N . GLU A 1 302 ? 23.531 13.141 1.724 1 90.19 302 GLU A N 1
ATOM 2167 C CA . GLU A 1 302 ? 24.859 12.734 2.148 1 90.19 302 GLU A CA 1
ATOM 2168 C C . GLU A 1 302 ? 25.062 12.969 3.643 1 90.19 302 GLU A C 1
ATOM 2170 O O . GLU A 1 302 ? 25.562 12.094 4.355 1 90.19 302 GLU A O 1
ATOM 2175 N N . THR A 1 303 ? 24.734 14.148 4.102 1 88.69 303 THR A N 1
ATOM 2176 C CA . THR A 1 303 ? 24.938 14.508 5.496 1 88.69 303 THR A CA 1
ATOM 2177 C C . THR A 1 303 ? 24.141 13.594 6.418 1 88.69 303 THR A C 1
ATOM 2179 O O . THR A 1 303 ? 24.672 13.078 7.402 1 88.69 303 THR A O 1
ATOM 2182 N N . GLN A 1 304 ? 22.953 13.391 6.129 1 91.44 304 GLN A N 1
ATOM 2183 C CA . GLN A 1 304 ? 22.109 12.555 6.969 1 91.44 304 GLN A CA 1
ATOM 2184 C C . GLN A 1 304 ? 22.484 11.078 6.852 1 91.44 304 GLN A C 1
ATOM 2186 O O . GLN A 1 304 ? 22.469 10.344 7.84 1 91.44 304 GLN A O 1
ATOM 2191 N N . ARG A 1 305 ? 22.812 10.703 5.668 1 90.88 305 ARG A N 1
ATOM 2192 C CA . ARG A 1 305 ? 23.156 9.312 5.395 1 90.88 305 ARG A CA 1
ATOM 2193 C C . ARG A 1 305 ? 24.312 8.844 6.281 1 90.88 305 ARG A C 1
ATOM 2195 O O . ARG A 1 305 ? 24.266 7.742 6.836 1 90.88 305 ARG A O 1
ATOM 2202 N N . ALA A 1 306 ? 25.328 9.656 6.461 1 92.81 306 ALA A N 1
ATOM 2203 C CA . ALA A 1 306 ? 26.5 9.312 7.277 1 92.81 306 ALA A CA 1
ATOM 2204 C C . ALA A 1 306 ? 26.094 9.086 8.734 1 92.81 306 ALA A C 1
ATOM 2206 O O . ALA A 1 306 ? 26.562 8.148 9.375 1 92.81 306 ALA A O 1
ATOM 2207 N N . ARG A 1 307 ? 25.25 9.914 9.188 1 94.81 307 ARG A N 1
ATOM 2208 C CA . ARG A 1 307 ? 24.781 9.812 10.562 1 94.81 307 ARG A CA 1
ATOM 2209 C C . ARG A 1 307 ? 23.875 8.609 10.75 1 94.81 307 ARG A C 1
ATOM 2211 O O . ARG A 1 307 ? 24 7.859 11.719 1 94.81 307 ARG A O 1
ATOM 2218 N N . LEU A 1 308 ? 23.016 8.383 9.836 1 96.69 308 LEU A N 1
ATOM 2219 C CA . LEU A 1 308 ? 22 7.344 9.93 1 96.69 308 LEU A CA 1
ATOM 2220 C C . LEU A 1 308 ? 22.625 5.961 9.766 1 96.69 308 LEU A C 1
ATOM 2222 O O . LEU A 1 308 ? 22.141 4.988 10.344 1 96.69 308 LEU A O 1
ATOM 2226 N N . SER A 1 309 ? 23.688 5.859 8.984 1 96.44 309 SER A N 1
ATOM 2227 C CA . SER A 1 309 ? 24.328 4.578 8.703 1 96.44 309 SER A CA 1
ATOM 2228 C C . SER A 1 309 ? 24.906 3.957 9.969 1 96.44 309 SER A C 1
ATOM 2230 O O . SER A 1 309 ? 25.188 2.756 10 1 96.44 309 SER A O 1
ATOM 2232 N N . GLU A 1 310 ? 25.078 4.762 10.984 1 96.88 310 GLU A N 1
ATOM 2233 C CA . GLU A 1 310 ? 25.672 4.285 12.234 1 96.88 310 GLU A CA 1
ATOM 2234 C C . GLU A 1 310 ? 24.609 3.637 13.125 1 96.88 310 GLU A C 1
ATOM 2236 O O . GLU A 1 310 ? 24.938 2.947 14.094 1 96.88 310 GLU A O 1
ATOM 2241 N N . LEU A 1 311 ? 23.391 3.834 12.805 1 97.88 311 LEU A N 1
ATOM 2242 C CA . LEU A 1 311 ? 22.266 3.295 13.578 1 97.88 311 LEU A CA 1
ATOM 2243 C C . LEU A 1 311 ? 21.922 1.888 13.109 1 97.88 311 LEU A C 1
ATOM 2245 O O . LEU A 1 311 ? 22.281 1.489 12 1 97.88 311 LEU A O 1
ATOM 2249 N N . GLU A 1 312 ? 21.25 1.193 13.906 1 97.31 312 GLU A N 1
ATOM 2250 C CA . GLU A 1 312 ? 20.859 -0.167 13.555 1 97.31 312 GLU A CA 1
ATOM 2251 C C . GLU A 1 312 ? 19.781 -0.166 12.477 1 97.31 312 GLU A C 1
ATOM 2253 O O . GLU A 1 312 ? 19.719 -1.08 11.648 1 97.31 312 GLU A O 1
ATOM 2258 N N . SER A 1 313 ? 18.922 0.814 12.594 1 98.38 313 SER A N 1
ATOM 2259 C CA . SER A 1 313 ? 17.859 0.95 11.609 1 98.38 313 SER A CA 1
ATOM 2260 C C . SER A 1 313 ? 17.312 2.371 11.586 1 98.38 313 SER A C 1
ATOM 2262 O O . SER A 1 313 ? 17.516 3.137 12.523 1 98.38 313 SER A O 1
ATOM 2264 N N . VAL A 1 314 ? 16.734 2.682 10.5 1 98.69 314 VAL A N 1
ATOM 2265 C CA . VAL A 1 314 ? 16.047 3.955 10.312 1 98.69 314 VAL A CA 1
ATOM 2266 C C . VAL A 1 314 ? 14.633 3.705 9.797 1 98.69 314 VAL A C 1
ATOM 2268 O O . VAL A 1 314 ? 14.43 2.904 8.883 1 98.69 314 VAL A O 1
ATOM 2271 N N . LEU A 1 315 ? 13.711 4.301 10.461 1 98.94 315 LEU A N 1
ATOM 2272 C CA . LEU A 1 315 ? 12.328 4.184 10.008 1 98.94 315 LEU A CA 1
ATOM 2273 C C . LEU A 1 315 ? 11.875 5.453 9.297 1 98.94 315 LEU A C 1
ATOM 2275 O O . LEU A 1 315 ? 11.961 6.551 9.859 1 98.94 315 LEU A O 1
ATOM 2279 N N . VAL A 1 316 ? 11.43 5.348 8.07 1 98.94 316 VAL A N 1
ATOM 2280 C CA . VAL A 1 316 ? 10.859 6.457 7.32 1 98.94 316 VAL A CA 1
ATOM 2281 C C . VAL A 1 316 ? 9.336 6.367 7.34 1 98.94 316 VAL A C 1
ATOM 2283 O O . VAL A 1 316 ? 8.766 5.332 6.984 1 98.94 316 VAL A O 1
ATOM 2286 N N . VAL A 1 317 ? 8.695 7.438 7.82 1 98.94 317 VAL A N 1
ATOM 2287 C CA . VAL A 1 317 ? 7.246 7.488 7.699 1 98.94 317 VAL A CA 1
ATOM 2288 C C . VAL A 1 317 ? 6.859 7.832 6.262 1 98.94 317 VAL A C 1
ATOM 2290 O O . VAL A 1 317 ? 7.059 8.961 5.812 1 98.94 317 VAL A O 1
ATOM 2293 N N . VAL A 1 318 ? 6.379 6.852 5.551 1 98.88 318 VAL A N 1
ATOM 2294 C CA . VAL A 1 318 ? 5.809 7.09 4.23 1 98.88 318 VAL A CA 1
ATOM 2295 C C . VAL A 1 318 ? 4.402 7.672 4.371 1 98.88 318 VAL A C 1
ATOM 2297 O O . VAL A 1 318 ? 3.412 6.941 4.32 1 98.88 318 VAL A O 1
ATOM 2300 N N . CYS A 1 319 ? 4.375 8.961 4.473 1 98.81 319 CYS A N 1
ATOM 2301 C CA . CYS A 1 319 ? 3.207 9.656 5.004 1 98.81 319 CYS A CA 1
ATOM 2302 C C . CYS A 1 319 ? 2.078 9.688 3.98 1 98.81 319 CYS A C 1
ATOM 2304 O O . CYS A 1 319 ? 0.933 9.984 4.32 1 98.81 319 CYS A O 1
ATOM 2306 N N . GLY A 1 320 ? 2.389 9.43 2.723 1 98.19 320 GLY A N 1
ATOM 2307 C CA . GLY A 1 320 ? 1.371 9.281 1.695 1 98.19 320 GLY A CA 1
ATOM 2308 C C . GLY A 1 320 ? 1.038 10.586 0.998 1 98.19 320 GLY A C 1
ATOM 2309 O O . GLY A 1 320 ? 1.927 11.398 0.729 1 98.19 320 GLY A O 1
ATOM 2310 N N . GLY A 1 321 ? -0.149 10.766 0.718 1 97.19 321 GLY A N 1
ATOM 2311 C CA . GLY A 1 321 ? -0.731 11.875 -0.017 1 97.19 321 GLY A CA 1
ATOM 2312 C C . GLY A 1 321 ? -1.498 11.438 -1.251 1 97.19 321 GLY A C 1
ATOM 2313 O O . GLY A 1 321 ? -1.036 10.578 -2.004 1 97.19 321 GLY A O 1
ATOM 2314 N N . SER A 1 322 ? -2.625 12.086 -1.429 1 96.5 322 SER A N 1
ATOM 2315 C CA . SER A 1 322 ? -3.549 11.617 -2.455 1 96.5 322 SER A CA 1
ATOM 2316 C C . SER A 1 322 ? -3.607 12.586 -3.633 1 96.5 322 SER A C 1
ATOM 2318 O O . SER A 1 322 ? -4.316 12.336 -4.609 1 96.5 322 SER A O 1
ATOM 2320 N N . GLY A 1 323 ? -2.887 13.625 -3.545 1 96.69 323 GLY A N 1
ATOM 2321 C CA . GLY A 1 323 ? -2.93 14.633 -4.59 1 96.69 323 GLY A CA 1
ATOM 2322 C C . GLY A 1 323 ? -1.989 14.344 -5.742 1 96.69 323 GLY A C 1
ATOM 2323 O O . GLY A 1 323 ? -1.365 15.25 -6.289 1 96.69 323 GLY A O 1
ATOM 2324 N N . VAL A 1 324 ? -1.763 13.117 -6.051 1 96.88 324 VAL A N 1
ATOM 2325 C CA . VAL A 1 324 ? -0.855 12.719 -7.121 1 96.88 324 VAL A CA 1
ATOM 2326 C C . VAL A 1 324 ? -1.475 11.586 -7.934 1 96.88 324 VAL A C 1
ATOM 2328 O O . VAL A 1 324 ? -2.18 10.734 -7.383 1 96.88 324 VAL A O 1
ATOM 2331 N N . ASP A 1 325 ? -1.283 11.547 -9.227 1 96.81 325 ASP A N 1
ATOM 2332 C CA . ASP A 1 325 ? -1.644 10.453 -10.125 1 96.81 325 ASP A CA 1
ATOM 2333 C C . ASP A 1 325 ? -0.609 10.289 -11.234 1 96.81 325 ASP A C 1
ATOM 2335 O O . ASP A 1 325 ? 0.468 10.891 -11.18 1 96.81 325 ASP A O 1
ATOM 2339 N N . PHE A 1 326 ? -0.873 9.43 -12.141 1 97.31 326 PHE A N 1
ATOM 2340 C CA . PHE A 1 326 ? 0.074 9.117 -13.203 1 97.31 326 PHE A CA 1
ATOM 2341 C C . PHE A 1 326 ? 0.432 10.359 -14.008 1 97.31 326 PHE A C 1
ATOM 2343 O O . PHE A 1 326 ? 1.598 10.57 -14.344 1 97.31 326 PHE A O 1
ATOM 2350 N N . SER A 1 327 ? -0.558 11.211 -14.312 1 96.88 327 SER A N 1
ATOM 2351 C CA . SER A 1 327 ? -0.345 12.391 -15.148 1 96.88 327 SER A CA 1
ATOM 2352 C C . SER A 1 327 ? 0.567 13.398 -14.461 1 96.88 327 SER A C 1
ATOM 2354 O O . SER A 1 327 ? 1.354 14.086 -15.117 1 96.88 327 SER A O 1
ATOM 2356 N N . ILE A 1 328 ? 0.438 13.492 -13.203 1 97.12 328 ILE A N 1
ATOM 2357 C CA . ILE A 1 328 ? 1.28 14.414 -12.445 1 97.12 328 ILE A CA 1
ATOM 2358 C C . ILE A 1 328 ? 2.725 13.914 -12.453 1 97.12 328 ILE A C 1
ATOM 2360 O O . ILE A 1 328 ? 3.656 14.703 -12.641 1 97.12 328 ILE A O 1
ATOM 2364 N N . MET A 1 329 ? 2.934 12.586 -12.297 1 97.5 329 MET A N 1
ATOM 2365 C CA . MET A 1 329 ? 4.27 12.008 -12.398 1 97.5 329 MET A CA 1
ATOM 2366 C C . MET A 1 329 ? 4.867 12.258 -13.773 1 97.5 329 MET A C 1
ATOM 2368 O O . MET A 1 329 ? 6.062 12.547 -13.898 1 97.5 329 MET A O 1
ATOM 2372 N N . GLU A 1 330 ? 4.027 12.164 -14.781 1 97 330 GLU A N 1
ATOM 2373 C CA . GLU A 1 330 ? 4.477 12.438 -16.141 1 97 330 GLU A CA 1
ATOM 2374 C C . GLU A 1 330 ? 4.922 13.891 -16.297 1 97 330 GLU A C 1
ATOM 2376 O O . GLU A 1 330 ? 5.949 14.172 -16.922 1 97 330 GLU A O 1
ATOM 2381 N N . GLN A 1 331 ? 4.137 14.766 -15.734 1 97.44 331 GLN A N 1
ATOM 2382 C CA . GLN A 1 331 ? 4.465 16.188 -15.812 1 97.44 331 GLN A CA 1
ATOM 2383 C C . GLN A 1 331 ? 5.781 16.484 -15.102 1 97.44 331 GLN A C 1
ATOM 2385 O O . GLN A 1 331 ? 6.594 17.266 -15.594 1 97.44 331 GLN A O 1
ATOM 2390 N N . TRP A 1 332 ? 5.973 15.875 -13.891 1 98.06 332 TRP A N 1
ATOM 2391 C CA . TRP A 1 332 ? 7.223 16.062 -13.164 1 98.06 332 TRP A CA 1
ATOM 2392 C C . TRP A 1 332 ? 8.406 15.57 -13.984 1 98.06 332 TRP A C 1
ATOM 2394 O O . TRP A 1 332 ? 9.484 16.188 -13.961 1 98.06 332 TRP A O 1
ATOM 2404 N N . LYS A 1 333 ? 8.203 14.469 -14.672 1 97.31 333 LYS A N 1
ATOM 2405 C CA . LYS A 1 333 ? 9.25 13.938 -15.539 1 97.31 333 LYS A CA 1
ATOM 2406 C C . LYS A 1 333 ? 9.555 14.891 -16.688 1 97.31 333 LYS A C 1
ATOM 2408 O O . LYS A 1 333 ? 10.719 15.164 -16.984 1 97.31 333 LYS A O 1
ATOM 2413 N N . ALA A 1 334 ? 8.531 15.438 -17.312 1 97.25 334 ALA A N 1
ATOM 2414 C CA . ALA A 1 334 ? 8.664 16.391 -18.406 1 97.25 334 ALA A CA 1
ATOM 2415 C C . ALA A 1 334 ? 9.367 17.672 -17.938 1 97.25 334 ALA A C 1
ATOM 2417 O O . ALA A 1 334 ? 10.117 18.281 -18.703 1 97.25 334 ALA A O 1
ATOM 2418 N N . ASP A 1 335 ? 9.172 18.031 -16.688 1 97.62 335 ASP A N 1
ATOM 2419 C CA . ASP A 1 335 ? 9.773 19.219 -16.109 1 97.62 335 ASP A CA 1
ATOM 2420 C C . ASP A 1 335 ? 11.219 18.953 -15.688 1 97.62 335 ASP A C 1
ATOM 2422 O O . ASP A 1 335 ? 11.906 19.859 -15.211 1 97.62 335 ASP A O 1
ATOM 2426 N N . GLY A 1 336 ? 11.68 17.703 -15.742 1 97.06 336 GLY A N 1
ATOM 2427 C CA . GLY A 1 336 ? 13.055 17.359 -15.445 1 97.06 336 GLY A CA 1
ATOM 2428 C C . GLY A 1 336 ? 13.312 17.125 -13.969 1 97.06 336 GLY A C 1
ATOM 2429 O O . GLY A 1 336 ? 14.453 17.188 -13.516 1 97.06 336 GLY A O 1
ATOM 2430 N N . LEU A 1 337 ? 12.25 16.844 -13.211 1 97.19 337 LEU A N 1
ATOM 2431 C CA . LEU A 1 337 ? 12.398 16.688 -11.766 1 97.19 337 LEU A CA 1
ATOM 2432 C C . LEU A 1 337 ? 12.812 15.273 -11.414 1 97.19 337 LEU A C 1
ATOM 2434 O O . LEU A 1 337 ? 13.266 15.016 -10.289 1 97.19 337 LEU A O 1
ATOM 2438 N N . TRP A 1 338 ? 12.602 14.344 -12.344 1 95.44 338 TRP A N 1
ATOM 2439 C CA . TRP A 1 338 ? 13.109 12.977 -12.211 1 95.44 338 TRP A CA 1
ATOM 2440 C C . TRP A 1 338 ? 13.305 12.336 -13.578 1 95.44 338 TRP A C 1
ATOM 2442 O O . TRP A 1 338 ? 12.914 12.898 -14.602 1 95.44 338 TRP A O 1
ATOM 2452 N N . LYS A 1 339 ? 14.117 11.219 -13.625 1 88.25 339 LYS A N 1
ATOM 2453 C CA . LYS A 1 339 ? 14.414 10.562 -14.898 1 88.25 339 LYS A CA 1
ATOM 2454 C C . LYS A 1 339 ? 14.016 9.086 -14.859 1 88.25 339 LYS A C 1
ATOM 2456 O O . LYS A 1 339 ? 14.07 8.445 -13.812 1 88.25 339 LYS A O 1
ATOM 2461 N N . MET B 1 1 ? -38.812 -69 24.219 1 27.08 1 MET B N 1
ATOM 2462 C CA . MET B 1 1 ? -39.062 -67.75 23.531 1 27.08 1 MET B CA 1
ATOM 2463 C C . MET B 1 1 ? -38.312 -66.562 24.188 1 27.08 1 MET B C 1
ATOM 2465 O O . MET B 1 1 ? -38.812 -66 25.156 1 27.08 1 MET B O 1
ATOM 2469 N N . PRO B 1 2 ? -37 -66.625 24.375 1 32.56 2 PRO B N 1
ATOM 2470 C CA . PRO B 1 2 ? -36.125 -65.875 25.266 1 32.56 2 PRO B CA 1
ATOM 2471 C C . PRO B 1 2 ? -36.125 -64.375 25.016 1 32.56 2 PRO B C 1
ATOM 2473 O O . PRO B 1 2 ? -36.5 -63.938 23.922 1 32.56 2 PRO B O 1
ATOM 2476 N N . SER B 1 3 ? -36.312 -63.562 26.094 1 28.53 3 SER B N 1
ATOM 2477 C CA . SER B 1 3 ? -36.344 -62.125 26.375 1 28.53 3 SER B CA 1
ATOM 2478 C C . SER B 1 3 ? -35.188 -61.406 25.641 1 28.53 3 SER B C 1
ATOM 2480 O O . SER B 1 3 ? -34.031 -61.719 25.828 1 28.53 3 SER B O 1
ATOM 2482 N N . LEU B 1 4 ? -35.312 -60.938 24.312 1 27.33 4 LEU B N 1
ATOM 2483 C CA . LEU B 1 4 ? -34.688 -60.031 23.375 1 27.33 4 LEU B CA 1
ATOM 2484 C C . LEU B 1 4 ? -34.156 -58.781 24.078 1 27.33 4 LEU B C 1
ATOM 2486 O O . LEU B 1 4 ? -34.75 -58.375 25.094 1 27.33 4 LEU B O 1
ATOM 2490 N N . HIS B 1 5 ? -32.969 -58.156 23.594 1 23.8 5 HIS B N 1
ATOM 2491 C CA . HIS B 1 5 ? -31.797 -57.312 23.766 1 23.8 5 HIS B CA 1
ATOM 2492 C C . HIS B 1 5 ? -32.219 -55.844 23.906 1 23.8 5 HIS B C 1
ATOM 2494 O O . HIS B 1 5 ? -32.812 -55.281 22.984 1 23.8 5 HIS B O 1
ATOM 2500 N N . ARG B 1 6 ? -32.562 -55.344 25.109 1 25.42 6 ARG B N 1
ATOM 2501 C CA . ARG B 1 6 ? -32.844 -54 25.578 1 25.42 6 ARG B CA 1
ATOM 2502 C C . ARG B 1 6 ? -31.766 -53.031 25.078 1 25.42 6 ARG B C 1
ATOM 2504 O O . ARG B 1 6 ? -31.188 -52.281 25.859 1 25.42 6 ARG B O 1
ATOM 2511 N N . PHE B 1 7 ? -30.75 -53.375 24.188 1 23.19 7 PHE B N 1
ATOM 2512 C CA . PHE B 1 7 ? -29.656 -52.438 24.125 1 23.19 7 PHE B CA 1
ATOM 2513 C C . PHE B 1 7 ? -30.141 -51.062 23.625 1 23.19 7 PHE B C 1
ATOM 2515 O O . PHE B 1 7 ? -30.078 -50.781 22.438 1 23.19 7 PHE B O 1
ATOM 2522 N N . ALA B 1 8 ? -31.328 -50.656 23.906 1 24.66 8 ALA B N 1
ATOM 2523 C CA . ALA B 1 8 ? -31.797 -49.469 23.203 1 24.66 8 ALA B CA 1
ATOM 2524 C C . ALA B 1 8 ? -30.781 -48.344 23.312 1 24.66 8 ALA B C 1
ATOM 2526 O O . ALA B 1 8 ? -29.672 -48.438 22.797 1 24.66 8 ALA B O 1
ATOM 2527 N N . ALA B 1 9 ? -31.234 -46.969 23.609 1 26.73 9 ALA B N 1
ATOM 2528 C CA . ALA B 1 9 ? -31.391 -45.625 23.125 1 26.73 9 ALA B CA 1
ATOM 2529 C C . ALA B 1 9 ? -30.406 -44.688 23.812 1 26.73 9 ALA B C 1
ATOM 2531 O O . ALA B 1 9 ? -30.812 -43.719 24.469 1 26.73 9 ALA B O 1
ATOM 2532 N N . THR B 1 10 ? -29.391 -45.094 24.484 1 27.64 10 THR B N 1
ATOM 2533 C CA . THR B 1 10 ? -28.859 -43.906 25.156 1 27.64 10 THR B CA 1
ATOM 2534 C C . THR B 1 10 ? -28.422 -42.844 24.141 1 27.64 10 THR B C 1
ATOM 2536 O O . THR B 1 10 ? -27.516 -43.094 23.344 1 27.64 10 THR B O 1
ATOM 2539 N N . LEU B 1 11 ? -29.266 -41.906 23.609 1 25.55 11 LEU B N 1
ATOM 2540 C CA . LEU B 1 11 ? -29.094 -40.688 22.844 1 25.55 11 LEU B CA 1
ATOM 2541 C C . LEU B 1 11 ? -28.016 -39.812 23.484 1 25.55 11 LEU B C 1
ATOM 2543 O O . LEU B 1 11 ? -28.219 -39.281 24.578 1 25.55 11 LEU B O 1
ATOM 2547 N N . ALA B 1 12 ? -26.781 -40.062 23.328 1 28.91 12 ALA B N 1
ATOM 2548 C CA . ALA B 1 12 ? -25.594 -39.312 23.719 1 28.91 12 ALA B CA 1
ATOM 2549 C C . ALA B 1 12 ? -25.719 -37.844 23.344 1 28.91 12 ALA B C 1
ATOM 2551 O O . ALA B 1 12 ? -26.156 -37.531 22.25 1 28.91 12 ALA B O 1
ATOM 2552 N N . SER B 1 13 ? -25.844 -36.938 24.297 1 32.16 13 SER B N 1
ATOM 2553 C CA . SER B 1 13 ? -25.75 -35.469 24.328 1 32.16 13 SER B CA 1
ATOM 2554 C C . SER B 1 13 ? -24.641 -34.969 23.406 1 32.16 13 SER B C 1
ATOM 2556 O O . SER B 1 13 ? -23.484 -35.375 23.562 1 32.16 13 SER B O 1
ATOM 2558 N N . SER B 1 14 ? -24.828 -34.906 22.109 1 30.78 14 SER B N 1
ATOM 2559 C CA . SER B 1 14 ? -23.922 -34.312 21.141 1 30.78 14 SER B CA 1
ATOM 2560 C C . SER B 1 14 ? -23.359 -32.969 21.625 1 30.78 14 SER B C 1
ATOM 2562 O O . SER B 1 14 ? -24.094 -31.984 21.688 1 30.78 14 SER B O 1
ATOM 2564 N N . THR B 1 15 ? -22.625 -32.969 22.719 1 33.56 15 THR B N 1
ATOM 2565 C CA . THR B 1 15 ? -21.828 -31.797 23.031 1 33.56 15 THR B CA 1
ATOM 2566 C C . THR B 1 15 ? -21.25 -31.188 21.75 1 33.56 15 THR B C 1
ATOM 2568 O O . THR B 1 15 ? -20.516 -31.844 21.016 1 33.56 15 THR B O 1
ATOM 2571 N N . ARG B 1 16 ? -21.906 -30.266 21.203 1 34.25 16 ARG B N 1
ATOM 2572 C CA . ARG B 1 16 ? -21.406 -29.391 20.156 1 34.25 16 ARG B CA 1
ATOM 2573 C C . ARG B 1 16 ? -19.969 -28.953 20.438 1 34.25 16 ARG B C 1
ATOM 2575 O O . ARG B 1 16 ? -19.734 -28.141 21.328 1 34.25 16 ARG B O 1
ATOM 2582 N N . ILE B 1 17 ? -19.047 -29.828 20.5 1 33.56 17 ILE B N 1
ATOM 2583 C CA . ILE B 1 17 ? -17.656 -29.391 20.516 1 33.56 17 ILE B CA 1
ATOM 2584 C C . ILE B 1 17 ? -17.469 -28.25 19.5 1 33.56 17 ILE B C 1
ATOM 2586 O O . ILE B 1 17 ? -17.688 -28.438 18.312 1 33.56 17 ILE B O 1
ATOM 2590 N N . ALA B 1 18 ? -17.766 -27.078 19.812 1 36.78 18 ALA B N 1
ATOM 2591 C CA . ALA B 1 18 ? -17.312 -25.906 19.047 1 36.78 18 ALA B CA 1
ATOM 2592 C C . ALA B 1 18 ? -15.938 -26.156 18.438 1 36.78 18 ALA B C 1
ATOM 2594 O O . ALA B 1 18 ? -14.945 -26.281 19.156 1 36.78 18 ALA B O 1
ATOM 2595 N N . SER B 1 19 ? -15.672 -27.016 17.469 1 39.94 19 SER B N 1
ATOM 2596 C CA . SER B 1 19 ? -14.453 -27.266 16.703 1 39.94 19 SER B CA 1
ATOM 2597 C C . SER B 1 19 ? -13.641 -25.984 16.531 1 39.94 19 SER B C 1
ATOM 2599 O O . SER B 1 19 ? -14.156 -24.984 16.031 1 39.94 19 SER B O 1
ATOM 2601 N N . SER B 1 20 ? -12.797 -25.531 17.422 1 49.34 20 SER B N 1
ATOM 2602 C CA . SER B 1 20 ? -11.93 -24.359 17.453 1 49.34 20 SER B CA 1
ATOM 2603 C C . SER B 1 20 ? -11.305 -24.078 16.094 1 49.34 20 SER B C 1
ATOM 2605 O O . SER B 1 20 ? -10.562 -24.906 15.57 1 49.34 20 SER B O 1
ATOM 2607 N N . ILE B 1 21 ? -11.898 -23.594 15.133 1 65.19 21 ILE B N 1
ATOM 2608 C CA . ILE B 1 21 ? -11.383 -23.109 13.859 1 65.19 21 ILE B CA 1
ATOM 2609 C C . ILE B 1 21 ? -9.984 -22.531 14.062 1 65.19 21 ILE B C 1
ATOM 2611 O O . ILE B 1 21 ? -9.797 -21.578 14.828 1 65.19 21 ILE B O 1
ATOM 2615 N N . LYS B 1 22 ? -8.938 -23.188 13.766 1 78.56 22 LYS B N 1
ATOM 2616 C CA . LYS B 1 22 ? -7.562 -22.797 14.062 1 78.56 22 LYS B CA 1
ATOM 2617 C C . LYS B 1 22 ? -6.938 -22.047 12.891 1 78.56 22 LYS B C 1
ATOM 2619 O O . LYS B 1 22 ? -6.703 -22.625 11.828 1 78.56 22 LYS B O 1
ATOM 2624 N N . ALA B 1 23 ? -6.805 -20.844 12.891 1 91.38 23 ALA B N 1
ATOM 2625 C CA . ALA B 1 23 ? -6.043 -19.984 11.984 1 91.38 23 ALA B CA 1
ATOM 2626 C C . ALA B 1 23 ? -4.641 -20.547 11.758 1 91.38 23 ALA B C 1
ATOM 2628 O O . ALA B 1 23 ? -4.078 -21.203 12.633 1 91.38 23 ALA B O 1
ATOM 2629 N N . VAL B 1 24 ? -4.16 -20.375 10.477 1 96.56 24 VAL B N 1
ATOM 2630 C CA . VAL B 1 24 ? -2.791 -20.75 10.156 1 96.56 24 VAL B CA 1
ATOM 2631 C C . VAL B 1 24 ? -1.816 -20 11.047 1 96.56 24 VAL B C 1
ATOM 2633 O O . VAL B 1 24 ? -1.977 -18.797 11.273 1 96.56 24 VAL B O 1
ATOM 2636 N N . GLN B 1 25 ? -0.932 -20.688 11.648 1 95.94 25 GLN B N 1
ATOM 2637 C CA . GLN B 1 25 ? 0.138 -20.031 12.391 1 95.94 25 GLN B CA 1
ATOM 2638 C C . GLN B 1 25 ? 1.281 -19.609 11.469 1 95.94 25 GLN B C 1
ATOM 2640 O O . GLN B 1 25 ? 2.193 -20.406 11.211 1 95.94 25 GLN B O 1
ATOM 2645 N N . MET B 1 26 ? 1.259 -18.438 11.055 1 97 26 MET B N 1
ATOM 2646 C CA . MET B 1 26 ? 2.268 -17.922 10.133 1 97 26 MET B CA 1
ATOM 2647 C C . MET B 1 26 ? 3.578 -17.641 10.859 1 97 26 MET B C 1
ATOM 2649 O O . MET B 1 26 ? 3.576 -17.312 12.047 1 97 26 MET B O 1
ATOM 2653 N N . PRO B 1 27 ? 4.684 -17.828 10.117 1 95.5 27 PRO B N 1
ATOM 2654 C CA . PRO B 1 27 ? 5.949 -17.453 10.75 1 95.5 27 PRO B CA 1
ATOM 2655 C C . PRO B 1 27 ? 6.012 -15.961 11.102 1 95.5 27 PRO B C 1
ATOM 2657 O O . PRO B 1 27 ? 5.516 -15.125 10.344 1 95.5 27 PRO B O 1
ATOM 2660 N N . ALA B 1 28 ? 6.613 -15.625 12.203 1 89.88 28 ALA B N 1
ATOM 2661 C CA . ALA B 1 28 ? 6.637 -14.266 12.727 1 89.88 28 ALA B CA 1
ATOM 2662 C C . ALA B 1 28 ? 7.52 -13.359 11.867 1 89.88 28 ALA B C 1
ATOM 2664 O O . ALA B 1 28 ? 8.594 -13.781 11.422 1 89.88 28 ALA B O 1
ATOM 2665 N N . ASN B 1 29 ? 7.109 -12.234 11.594 1 88.81 29 ASN B N 1
ATOM 2666 C CA . ASN B 1 29 ? 7.879 -11.125 11.047 1 88.81 29 ASN B CA 1
ATOM 2667 C C . ASN B 1 29 ? 8.305 -11.391 9.602 1 88.81 29 ASN B C 1
ATOM 2669 O O . ASN B 1 29 ? 9.344 -10.906 9.156 1 88.81 29 ASN B O 1
ATOM 2673 N N . MET B 1 30 ? 7.559 -12.266 8.906 1 94.81 30 MET B N 1
ATOM 2674 C CA . MET B 1 30 ? 7.934 -12.57 7.531 1 94.81 30 MET B CA 1
ATOM 2675 C C . MET B 1 30 ? 6.926 -11.977 6.551 1 94.81 30 MET B C 1
ATOM 2677 O O . MET B 1 30 ? 7.277 -11.648 5.418 1 94.81 30 MET B O 1
ATOM 2681 N N . VAL B 1 31 ? 5.688 -11.945 7.043 1 96.38 31 VAL B N 1
ATOM 2682 C CA . VAL B 1 31 ? 4.633 -11.375 6.215 1 96.38 31 VAL B CA 1
ATOM 2683 C C . VAL B 1 31 ? 3.871 -10.312 7.004 1 96.38 31 VAL B C 1
ATOM 2685 O O . VAL B 1 31 ? 3.898 -10.305 8.234 1 96.38 31 VAL B O 1
ATOM 2688 N N . CYS B 1 32 ? 3.258 -9.398 6.316 1 94.69 32 CYS B N 1
ATOM 2689 C CA . CYS B 1 32 ? 2.449 -8.344 6.926 1 94.69 32 CYS B CA 1
ATOM 2690 C C . CYS B 1 32 ? 0.978 -8.742 6.965 1 94.69 32 CYS B C 1
ATOM 2692 O O . CYS B 1 32 ? 0.495 -9.43 6.062 1 94.69 32 CYS B O 1
ATOM 2694 N N . SER B 1 33 ? 0.33 -8.406 8.117 1 94.75 33 SER B N 1
ATOM 2695 C CA . SER B 1 33 ? -1.125 -8.328 8.031 1 94.75 33 SER B CA 1
ATOM 2696 C C . SER B 1 33 ? -1.567 -7.184 7.129 1 94.75 33 SER B C 1
ATOM 2698 O O . SER B 1 33 ? -1.4 -6.012 7.477 1 94.75 33 SER B O 1
ATOM 2700 N N . THR B 1 34 ? -2.113 -7.547 5.973 1 97.31 34 THR B N 1
ATOM 2701 C CA . THR B 1 34 ? -2.32 -6.512 4.965 1 97.31 34 THR B CA 1
ATOM 2702 C C . THR B 1 34 ? -3.645 -5.793 5.195 1 97.31 34 THR B C 1
ATOM 2704 O O . THR B 1 34 ? -4.602 -6.383 5.707 1 97.31 34 THR B O 1
ATOM 2707 N N . PRO B 1 35 ? -3.75 -4.531 4.805 1 96.5 35 PRO B N 1
ATOM 2708 C CA . PRO B 1 35 ? -4.961 -3.734 5.008 1 96.5 35 PRO B CA 1
ATOM 2709 C C . PRO B 1 35 ? -6.121 -4.184 4.121 1 96.5 35 PRO B C 1
ATOM 2711 O O . PRO B 1 35 ? -5.898 -4.805 3.078 1 96.5 35 PRO B O 1
ATOM 2714 N N . VAL B 1 36 ? -7.293 -3.93 4.641 1 97.62 36 VAL B N 1
ATOM 2715 C CA . VAL B 1 36 ? -8.516 -3.967 3.848 1 97.62 36 VAL B CA 1
ATOM 2716 C C . VAL B 1 36 ? -9.078 -2.555 3.703 1 97.62 36 VAL B C 1
ATOM 2718 O O . VAL B 1 36 ? -9.367 -1.89 4.699 1 97.62 36 VAL B O 1
ATOM 2721 N N . LEU B 1 37 ? -9.219 -2.104 2.471 1 97.25 37 LEU B N 1
ATOM 2722 C CA . LEU B 1 37 ? -9.688 -0.748 2.205 1 97.25 37 LEU B CA 1
ATOM 2723 C C . LEU B 1 37 ? -10.984 -0.771 1.398 1 97.25 37 LEU B C 1
ATOM 2725 O O . LEU B 1 37 ? -11.133 -1.58 0.481 1 97.25 37 LEU B O 1
ATOM 2729 N N . GLU B 1 38 ? -11.875 0.104 1.742 1 97.06 38 GLU B N 1
ATOM 2730 C CA . GLU B 1 38 ? -13 0.318 0.842 1 97.06 38 GLU B CA 1
ATOM 2731 C C . GLU B 1 38 ? -12.617 1.225 -0.323 1 97.06 38 GLU B C 1
ATOM 2733 O O . GLU B 1 38 ? -12.055 2.301 -0.117 1 97.06 38 GLU B O 1
ATOM 2738 N N . SER B 1 39 ? -12.859 0.771 -1.467 1 97.81 39 SER B N 1
ATOM 2739 C CA . SER B 1 39 ? -12.695 1.616 -2.646 1 97.81 39 SER B CA 1
ATOM 2740 C C . SER B 1 39 ? -13.977 2.387 -2.957 1 97.81 39 SER B C 1
ATOM 2742 O O . SER B 1 39 ? -14.953 1.808 -3.432 1 97.81 39 SER B O 1
ATOM 2744 N N . ILE B 1 40 ? -13.938 3.672 -2.842 1 95.88 40 ILE B N 1
ATOM 2745 C CA . ILE B 1 40 ? -15.125 4.496 -3.062 1 95.88 40 ILE B CA 1
ATOM 2746 C C . ILE B 1 40 ? -15.492 4.48 -4.543 1 95.88 40 ILE B C 1
ATOM 2748 O O . ILE B 1 40 ? -16.656 4.227 -4.898 1 95.88 40 ILE B O 1
ATOM 2752 N N . PRO B 1 41 ? -14.539 4.621 -5.438 1 95.88 41 PRO B N 1
ATOM 2753 C CA . PRO B 1 41 ? -14.898 4.609 -6.859 1 95.88 41 PRO B CA 1
ATOM 2754 C C . PRO B 1 41 ? -15.438 3.256 -7.316 1 95.88 41 PRO B C 1
ATOM 2756 O O . PRO B 1 41 ? -16.391 3.197 -8.102 1 95.88 41 PRO B O 1
ATOM 2759 N N . LEU B 1 42 ? -14.898 2.164 -6.883 1 97.88 42 LEU B N 1
ATOM 2760 C CA . LEU B 1 42 ? -15.375 0.846 -7.285 1 97.88 42 LEU B CA 1
ATOM 2761 C C . LEU B 1 42 ? -16.734 0.545 -6.66 1 97.88 42 LEU B C 1
ATOM 2763 O O . LEU B 1 42 ? -17.594 -0.086 -7.289 1 97.88 42 LEU B O 1
ATOM 2767 N N . SER B 1 43 ? -16.875 0.968 -5.41 1 97.81 43 SER B N 1
ATOM 2768 C CA . SER B 1 43 ? -18.156 0.78 -4.754 1 97.81 43 SER B CA 1
ATOM 2769 C C . SER B 1 43 ? -19.281 1.49 -5.508 1 97.81 43 SER B C 1
ATOM 2771 O O . SER B 1 43 ? -20.359 0.935 -5.691 1 97.81 43 SER B O 1
ATOM 2773 N N . LYS B 1 44 ? -18.969 2.691 -5.922 1 95.88 44 LYS B N 1
ATOM 2774 C CA . LYS B 1 44 ? -19.938 3.445 -6.711 1 95.88 44 LYS B CA 1
ATOM 2775 C C . LYS B 1 44 ? -20.234 2.752 -8.039 1 95.88 44 LYS B C 1
ATOM 2777 O O . LYS B 1 44 ? -21.391 2.643 -8.453 1 95.88 44 LYS B O 1
ATOM 2782 N N . ALA B 1 45 ? -19.234 2.264 -8.711 1 96.38 45 ALA B N 1
ATOM 2783 C CA . ALA B 1 45 ? -19.359 1.648 -10.031 1 96.38 45 ALA B CA 1
ATOM 2784 C C . ALA B 1 45 ? -20.141 0.342 -9.953 1 96.38 45 ALA B C 1
ATOM 2786 O O . ALA B 1 45 ? -20.922 0.02 -10.859 1 96.38 45 ALA B O 1
ATOM 2787 N N . VAL B 1 46 ? -19.922 -0.411 -8.906 1 97.12 46 VAL B N 1
ATOM 2788 C CA . VAL B 1 46 ? -20.516 -1.742 -8.797 1 97.12 46 VAL B CA 1
ATOM 2789 C C . VAL B 1 46 ? -21.891 -1.648 -8.133 1 97.12 46 VAL B C 1
ATOM 2791 O O . VAL B 1 46 ? -22.766 -2.453 -8.422 1 97.12 46 VAL B O 1
ATOM 2794 N N . GLY B 1 47 ? -22.109 -0.698 -7.227 1 96.69 47 GLY B N 1
ATOM 2795 C CA . GLY B 1 47 ? -23.375 -0.528 -6.531 1 96.69 47 GLY B CA 1
ATOM 2796 C C . GLY B 1 47 ? -23.422 -1.256 -5.203 1 96.69 47 GLY B C 1
ATOM 2797 O O . GLY B 1 47 ? -24.5 -1.517 -4.676 1 96.69 47 GLY B O 1
ATOM 2798 N N . THR B 1 48 ? -22.297 -1.704 -4.738 1 97.81 48 THR B N 1
ATOM 2799 C CA . THR B 1 48 ? -22.141 -2.303 -3.42 1 97.81 48 THR B CA 1
ATOM 2800 C C . THR B 1 48 ? -20.734 -2.012 -2.867 1 97.81 48 THR B C 1
ATOM 2802 O O . THR B 1 48 ? -19.875 -1.498 -3.582 1 97.81 48 THR B O 1
ATOM 2805 N N . LYS B 1 49 ? -20.562 -2.246 -1.601 1 97.75 49 LYS B N 1
ATOM 2806 C CA . LYS B 1 49 ? -19.266 -2.014 -0.982 1 97.75 49 LYS B CA 1
ATOM 2807 C C . LYS B 1 49 ? -18.188 -2.908 -1.6 1 97.75 49 LYS B C 1
ATOM 2809 O O . LYS B 1 49 ? -18.312 -4.133 -1.582 1 97.75 49 LYS B O 1
ATOM 2814 N N . VAL B 1 50 ? -17.188 -2.316 -2.162 1 98.62 50 VAL B N 1
ATOM 2815 C CA . VAL B 1 50 ? -16.031 -3.043 -2.701 1 98.62 50 VAL B CA 1
ATOM 2816 C C . VAL B 1 50 ? -14.82 -2.842 -1.797 1 98.62 50 VAL B C 1
ATOM 2818 O O . VAL B 1 50 ? -14.375 -1.712 -1.595 1 98.62 50 VAL B O 1
ATOM 2821 N N . LEU B 1 51 ? -14.367 -3.947 -1.271 1 98.62 51 LEU B N 1
ATOM 2822 C CA . LEU B 1 51 ? -13.211 -3.961 -0.383 1 98.62 51 LEU B CA 1
ATOM 2823 C C . LEU B 1 51 ? -11.977 -4.484 -1.107 1 98.62 51 LEU B C 1
ATOM 2825 O O . LEU B 1 51 ? -12.07 -5.418 -1.91 1 98.62 51 LEU B O 1
ATOM 2829 N N . LEU B 1 52 ? -10.867 -3.84 -0.834 1 98.75 52 LEU B N 1
ATOM 2830 C CA . LEU B 1 52 ? -9.586 -4.242 -1.406 1 98.75 52 LEU B CA 1
ATOM 2831 C C . LEU B 1 52 ? -8.68 -4.836 -0.337 1 98.75 52 LEU B C 1
ATOM 2833 O O . LEU B 1 52 ? -8.32 -4.16 0.629 1 98.75 52 LEU B O 1
ATOM 2837 N N . LYS B 1 53 ? -8.359 -6.148 -0.412 1 98.81 53 LYS B N 1
ATOM 2838 C CA . LYS B 1 53 ? -7.316 -6.766 0.408 1 98.81 53 LYS B CA 1
ATOM 2839 C C . LYS B 1 53 ? -5.934 -6.527 -0.188 1 98.81 53 LYS B C 1
ATOM 2841 O O . LYS B 1 53 ? -5.562 -7.16 -1.181 1 98.81 53 LYS B O 1
ATOM 2846 N N . MET B 1 54 ? -5.137 -5.684 0.421 1 98.44 54 MET B N 1
ATOM 2847 C CA . MET B 1 54 ? -3.984 -5.051 -0.217 1 98.44 54 MET B CA 1
ATOM 2848 C C . MET B 1 54 ? -2.732 -5.902 -0.05 1 98.44 54 MET B C 1
ATOM 2850 O O . MET B 1 54 ? -1.777 -5.488 0.61 1 98.44 54 MET B O 1
ATOM 2854 N N . GLU B 1 55 ? -2.631 -6.949 -0.817 1 98.62 55 GLU B N 1
ATOM 2855 C CA . GLU B 1 55 ? -1.501 -7.867 -0.738 1 98.62 55 GLU B CA 1
ATOM 2856 C C . GLU B 1 55 ? -0.257 -7.27 -1.39 1 98.62 55 GLU B C 1
ATOM 2858 O O . GLU B 1 55 ? 0.838 -7.824 -1.273 1 98.62 55 GLU B O 1
ATOM 2863 N N . THR B 1 56 ? -0.346 -6.098 -2.027 1 97.5 56 THR B N 1
ATOM 2864 C CA . THR B 1 56 ? 0.789 -5.352 -2.559 1 97.5 56 THR B CA 1
ATOM 2865 C C . THR B 1 56 ? 1.745 -4.953 -1.438 1 97.5 56 THR B C 1
ATOM 2867 O O . THR B 1 56 ? 2.896 -4.594 -1.695 1 97.5 56 THR B O 1
ATOM 2870 N N . ASN B 1 57 ? 1.258 -5.016 -0.251 1 96.5 57 ASN B N 1
ATOM 2871 C CA . ASN B 1 57 ? 2.02 -4.508 0.885 1 96.5 57 ASN B CA 1
ATOM 2872 C C . ASN B 1 57 ? 2.887 -5.598 1.508 1 96.5 57 ASN B C 1
ATOM 2874 O O . ASN B 1 57 ? 3.516 -5.379 2.545 1 96.5 57 ASN B O 1
ATOM 2878 N N . GLN B 1 58 ? 2.936 -6.719 0.91 1 98 58 GLN B N 1
ATOM 2879 C CA . GLN B 1 58 ? 3.861 -7.75 1.364 1 98 58 GLN B CA 1
ATOM 2880 C C . GLN B 1 58 ? 5.301 -7.391 1.014 1 98 58 GLN B C 1
ATOM 2882 O O . GLN B 1 58 ? 5.547 -6.605 0.094 1 98 58 GLN B O 1
ATOM 2887 N N . PRO B 1 59 ? 6.277 -7.988 1.646 1 96.75 59 PRO B N 1
ATOM 2888 C CA . PRO B 1 59 ? 7.688 -7.629 1.467 1 96.75 59 PRO B CA 1
ATOM 2889 C C . PRO B 1 59 ? 8.141 -7.715 0.01 1 96.75 59 PRO B C 1
ATOM 2891 O O . PRO B 1 59 ? 8.82 -6.816 -0.481 1 96.75 59 PRO B O 1
ATOM 2894 N N . SER B 1 60 ? 7.715 -8.703 -0.674 1 97.5 60 SER B N 1
ATOM 2895 C CA . SER B 1 60 ? 8.148 -8.828 -2.062 1 97.5 60 SER B CA 1
ATOM 2896 C C . SER B 1 60 ? 7.121 -8.227 -3.018 1 97.5 60 SER B C 1
ATOM 2898 O O . SER B 1 60 ? 7.312 -8.25 -4.234 1 97.5 60 SER B O 1
ATOM 2900 N N . GLY B 1 61 ? 5.973 -7.77 -2.479 1 97.75 61 GLY B N 1
ATOM 2901 C CA . GLY B 1 61 ? 5.047 -6.992 -3.283 1 97.75 61 GLY B CA 1
ATOM 2902 C C . GLY B 1 61 ? 3.865 -7.801 -3.787 1 97.75 61 GLY B C 1
ATOM 2903 O O . GLY B 1 61 ? 3.092 -7.324 -4.621 1 97.75 61 GLY B O 1
ATOM 2904 N N . SER B 1 62 ? 3.725 -9.078 -3.264 1 98.5 62 SER B N 1
ATOM 2905 C CA . SER B 1 62 ? 2.592 -9.852 -3.75 1 98.5 62 SER B CA 1
ATOM 2906 C C . SER B 1 62 ? 2.107 -10.844 -2.695 1 98.5 62 SER B C 1
ATOM 2908 O O . SER B 1 62 ? 2.805 -11.102 -1.713 1 98.5 62 SER B O 1
ATOM 2910 N N . PHE B 1 63 ? 0.978 -11.453 -2.977 1 98.75 63 PHE B N 1
ATOM 2911 C CA . PHE B 1 63 ? 0.349 -12.43 -2.09 1 98.75 63 PHE B CA 1
ATOM 2912 C C . PHE B 1 63 ? 1.233 -13.656 -1.923 1 98.75 63 PHE B C 1
ATOM 2914 O O . PHE B 1 63 ? 1.093 -14.398 -0.951 1 98.75 63 PHE B O 1
ATOM 2921 N N . LYS B 1 64 ? 2.154 -13.875 -2.865 1 98.75 64 LYS B N 1
ATOM 2922 C CA . LYS B 1 64 ? 2.961 -15.086 -2.873 1 98.75 64 LYS B CA 1
ATOM 2923 C C . LYS B 1 64 ? 3.809 -15.195 -1.608 1 98.75 64 LYS B C 1
ATOM 2925 O O . LYS B 1 64 ? 4.203 -16.297 -1.21 1 98.75 64 LYS B O 1
ATOM 2930 N N . ASP B 1 65 ? 4.051 -14.07 -1.016 1 98.75 65 ASP B N 1
ATOM 2931 C CA . ASP B 1 65 ? 4.844 -14.07 0.209 1 98.75 65 ASP B CA 1
ATOM 2932 C C . ASP B 1 65 ? 4.207 -14.953 1.277 1 98.75 65 ASP B C 1
ATOM 2934 O O . ASP B 1 65 ? 4.914 -15.602 2.059 1 98.75 65 ASP B O 1
ATOM 2938 N N . ARG B 1 66 ? 2.877 -14.984 1.345 1 98.69 66 ARG B N 1
ATOM 2939 C CA . ARG B 1 66 ? 2.203 -15.758 2.383 1 98.69 66 ARG B CA 1
ATOM 2940 C C . ARG B 1 66 ? 2.555 -17.234 2.275 1 98.69 66 ARG B C 1
ATOM 2942 O O . ARG B 1 66 ? 3.057 -17.828 3.232 1 98.69 66 ARG B O 1
ATOM 2949 N N . GLY B 1 67 ? 2.293 -17.797 1.102 1 98.81 67 GLY B N 1
ATOM 2950 C CA . GLY B 1 67 ? 2.598 -19.203 0.898 1 98.81 67 GLY B CA 1
ATOM 2951 C C . GLY B 1 67 ? 4.078 -19.516 1.002 1 98.81 67 GLY B C 1
ATOM 2952 O O . GLY B 1 67 ? 4.469 -20.5 1.62 1 98.81 67 GLY B O 1
ATOM 2953 N N . MET B 1 68 ? 4.91 -18.672 0.413 1 98.81 68 MET B N 1
ATOM 2954 C CA . MET B 1 68 ? 6.352 -18.922 0.406 1 98.81 68 MET B CA 1
ATOM 2955 C C . MET B 1 68 ? 6.926 -18.812 1.814 1 98.81 68 MET B C 1
ATOM 2957 O O . MET B 1 68 ? 7.812 -19.594 2.186 1 98.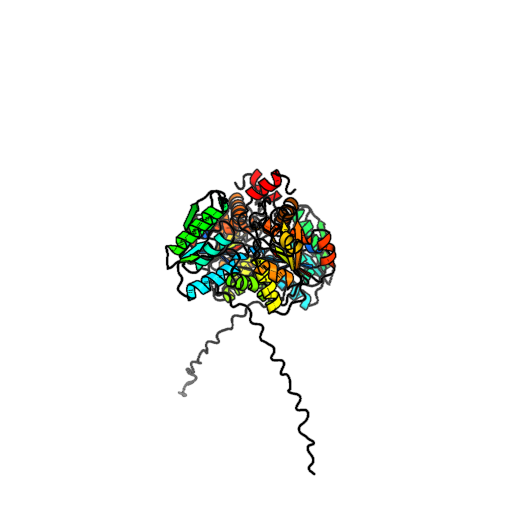81 68 MET B O 1
ATOM 2961 N N . ALA B 1 69 ? 6.406 -17.828 2.59 1 98.75 69 ALA B N 1
ATOM 2962 C CA . ALA B 1 69 ? 6.859 -17.719 3.975 1 98.75 69 ALA B CA 1
ATOM 2963 C C . ALA B 1 69 ? 6.551 -19 4.75 1 98.75 69 ALA B C 1
ATOM 2965 O O . ALA B 1 69 ? 7.406 -19.516 5.465 1 98.75 69 ALA B O 1
ATOM 2966 N N . TYR B 1 70 ? 5.359 -19.484 4.609 1 98.75 70 TYR B N 1
ATOM 2967 C CA . TYR B 1 70 ? 4.938 -20.672 5.336 1 98.75 70 TYR B CA 1
ATOM 2968 C C . TYR B 1 70 ? 5.73 -21.906 4.891 1 98.75 70 TYR B C 1
ATOM 2970 O O . TYR B 1 70 ? 6.309 -22.609 5.719 1 98.75 70 TYR B O 1
ATOM 2978 N N . LEU B 1 71 ? 5.789 -22.125 3.582 1 98.69 71 LEU B N 1
ATOM 2979 C CA . LEU B 1 71 ? 6.492 -23.281 3.025 1 98.69 71 LEU B CA 1
ATOM 2980 C C . LEU B 1 71 ? 7.965 -23.25 3.416 1 98.69 71 LEU B C 1
ATOM 2982 O O . LEU B 1 71 ? 8.492 -24.25 3.924 1 98.69 71 LEU B O 1
ATOM 2986 N N . CYS B 1 72 ? 8.672 -22.156 3.229 1 98.5 72 CYS B N 1
ATOM 2987 C CA . CYS B 1 72 ? 10.109 -22.062 3.488 1 98.5 72 CYS B CA 1
ATOM 2988 C C . CYS B 1 72 ? 10.406 -22.219 4.973 1 98.5 72 CYS B C 1
ATOM 2990 O O . CYS B 1 72 ? 11.391 -22.859 5.344 1 98.5 72 CYS B O 1
ATOM 2992 N N . ALA B 1 73 ? 9.539 -21.625 5.797 1 98.56 73 ALA B N 1
ATOM 2993 C CA . ALA B 1 73 ? 9.734 -21.797 7.234 1 98.56 73 ALA B CA 1
ATOM 2994 C C . ALA B 1 73 ? 9.602 -23.25 7.645 1 98.56 73 ALA B C 1
ATOM 2996 O O . ALA B 1 73 ? 10.375 -23.75 8.477 1 98.56 73 ALA B O 1
ATOM 2997 N N . GLN B 1 74 ? 8.586 -23.969 7.102 1 98.12 74 GLN B N 1
ATOM 2998 C CA . GLN B 1 74 ? 8.414 -25.391 7.383 1 98.12 74 GLN B CA 1
ATOM 2999 C C . GLN B 1 74 ? 9.625 -26.203 6.926 1 98.12 74 GLN B C 1
ATOM 3001 O O . GLN B 1 74 ? 10.078 -27.094 7.633 1 98.12 74 GLN B O 1
ATOM 3006 N N . LEU B 1 75 ? 10.117 -25.859 5.789 1 97.94 75 LEU B N 1
ATOM 3007 C CA . LEU B 1 75 ? 11.289 -26.547 5.258 1 97.94 75 LEU B CA 1
ATOM 3008 C C . LEU B 1 75 ? 12.516 -26.297 6.129 1 97.94 75 LEU B C 1
ATOM 3010 O O . LEU B 1 75 ? 13.266 -27.219 6.441 1 97.94 75 LEU B O 1
ATOM 3014 N N . LYS B 1 76 ? 12.703 -25.047 6.523 1 97.81 76 LYS B N 1
ATOM 3015 C CA . LYS B 1 76 ? 13.812 -24.703 7.41 1 97.81 76 LYS B CA 1
ATOM 3016 C C . LYS B 1 76 ? 13.742 -25.516 8.703 1 97.81 76 LYS B C 1
ATOM 3018 O O . LYS B 1 76 ? 14.758 -26.031 9.172 1 97.81 76 LYS B O 1
ATOM 3023 N N . HIS B 1 77 ? 12.586 -25.547 9.266 1 97.25 77 HIS B N 1
ATOM 3024 C CA . HIS B 1 77 ? 12.367 -26.297 10.492 1 97.25 77 HIS B CA 1
ATOM 3025 C C . HIS B 1 77 ? 12.703 -27.781 10.305 1 97.25 77 HIS B C 1
ATOM 3027 O O . HIS B 1 77 ? 13.148 -28.438 11.242 1 97.25 77 HIS B O 1
ATOM 3033 N N . SER B 1 78 ? 12.547 -28.297 9.102 1 96.75 78 SER B N 1
ATOM 3034 C CA . SER B 1 78 ? 12.812 -29.703 8.805 1 96.75 78 SER B CA 1
ATOM 3035 C C . SER B 1 78 ? 14.27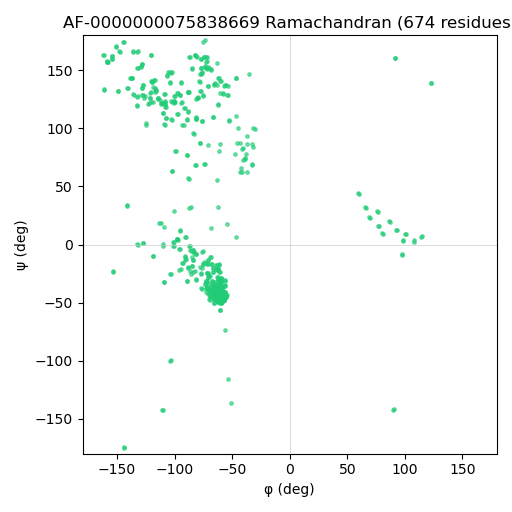3 -29.938 8.453 1 96.75 78 SER B C 1
ATOM 3037 O O . SER B 1 78 ? 14.672 -31.047 8.094 1 96.75 78 SER B O 1
ATOM 3039 N N . GLY B 1 79 ? 15.055 -28.812 8.367 1 96.56 79 GLY B N 1
ATOM 3040 C CA . GLY B 1 79 ? 16.5 -28.953 8.203 1 96.56 79 GLY B CA 1
ATOM 3041 C C . GLY B 1 79 ? 16.984 -28.578 6.812 1 96.56 79 GLY B C 1
ATOM 3042 O O . GLY B 1 79 ? 18.172 -28.672 6.52 1 96.56 79 GLY B O 1
ATOM 3043 N N . VAL B 1 80 ? 16.062 -28.141 5.988 1 97.19 80 VAL B N 1
ATOM 3044 C CA . VAL B 1 80 ? 16.438 -27.719 4.641 1 97.19 80 VAL B CA 1
ATOM 3045 C C . VAL B 1 80 ? 17.062 -26.328 4.688 1 97.19 80 VAL B C 1
ATOM 3047 O O . VAL B 1 80 ? 16.562 -25.438 5.387 1 97.19 80 VAL B O 1
ATOM 3050 N N . ASN B 1 81 ? 18.141 -26.125 3.867 1 96.69 81 ASN B N 1
ATOM 3051 C CA . ASN B 1 81 ? 18.797 -24.828 3.9 1 96.69 81 ASN B CA 1
ATOM 3052 C C . ASN B 1 81 ? 19.016 -24.281 2.496 1 96.69 81 ASN B C 1
ATOM 3054 O O . ASN B 1 81 ? 19.516 -23.156 2.334 1 96.69 81 ASN B O 1
ATOM 3058 N N . SER B 1 82 ? 18.594 -25.062 1.494 1 98.12 82 SER B N 1
ATOM 3059 C CA . SER B 1 82 ? 18.781 -24.656 0.103 1 98.12 82 SER B CA 1
ATOM 3060 C C . SER B 1 82 ? 17.5 -24.828 -0.698 1 98.12 82 SER B C 1
ATOM 3062 O O . SER B 1 82 ? 16.859 -25.891 -0.66 1 98.12 82 SER B O 1
ATOM 3064 N N . LEU B 1 83 ? 17.141 -23.734 -1.344 1 98.75 83 LEU B N 1
ATOM 3065 C CA . LEU B 1 83 ? 15.898 -23.688 -2.117 1 98.75 83 LEU B CA 1
ATOM 3066 C C . LEU B 1 83 ? 16.188 -23.453 -3.594 1 98.75 83 LEU B C 1
ATOM 3068 O O . LEU B 1 83 ? 17.016 -22.594 -3.938 1 98.75 83 LEU B O 1
ATOM 3072 N N . ILE B 1 84 ? 15.523 -24.219 -4.461 1 98.69 84 ILE B N 1
ATOM 3073 C CA . ILE B 1 84 ? 15.664 -24.031 -5.902 1 98.69 84 ILE B CA 1
ATOM 3074 C C . ILE B 1 84 ? 14.281 -23.844 -6.531 1 98.69 84 ILE B C 1
ATOM 3076 O O . ILE B 1 84 ? 13.352 -24.609 -6.246 1 98.69 84 ILE B O 1
ATOM 3080 N N . CYS B 1 85 ? 14.133 -22.797 -7.281 1 97.38 85 CYS B N 1
ATOM 3081 C CA . CYS B 1 85 ? 12.883 -22.438 -7.938 1 97.38 85 CYS B CA 1
ATOM 3082 C C . CYS B 1 85 ? 13.109 -22.094 -9.406 1 97.38 85 CYS B C 1
ATOM 3084 O O . CYS B 1 85 ? 14.18 -21.625 -9.773 1 97.38 85 CYS B O 1
ATOM 3086 N N . SER B 1 86 ? 12.086 -22.312 -10.219 1 94.69 86 SER B N 1
ATOM 3087 C CA . SER B 1 86 ? 12.25 -22.016 -11.633 1 94.69 86 SER B CA 1
ATOM 3088 C C . SER B 1 86 ? 11.367 -20.859 -12.062 1 94.69 86 SER B C 1
ATOM 3090 O O . SER B 1 86 ? 11.078 -20.688 -13.25 1 94.69 86 SER B O 1
ATOM 3092 N N . SER B 1 87 ? 10.898 -20.078 -11.18 1 93.44 87 SER B N 1
ATOM 3093 C CA . SER B 1 87 ? 10.023 -18.969 -11.516 1 93.44 87 SER B CA 1
ATOM 3094 C C . SER B 1 87 ? 10.797 -17.656 -11.555 1 93.44 87 SER B C 1
ATOM 3096 O O . SER B 1 87 ? 11.516 -17.312 -10.602 1 93.44 87 SER B O 1
ATOM 3098 N N . GLY B 1 88 ? 10.641 -16.922 -12.703 1 92.19 88 GLY B N 1
ATOM 3099 C CA . GLY B 1 88 ? 11.195 -15.586 -12.82 1 92.19 88 GLY B CA 1
ATOM 3100 C C . GLY B 1 88 ? 10.195 -14.492 -12.492 1 92.19 88 GLY B C 1
ATOM 3101 O O . GLY B 1 88 ? 10.406 -13.328 -12.82 1 92.19 88 GLY B O 1
ATOM 3102 N N . GLY B 1 89 ? 9.055 -14.844 -11.906 1 96 89 GLY B N 1
ATOM 3103 C CA . GLY B 1 89 ? 8.016 -13.883 -11.547 1 96 89 GLY B CA 1
ATOM 3104 C C . GLY B 1 89 ? 7.867 -13.695 -10.055 1 96 89 GLY B C 1
ATOM 3105 O O . GLY B 1 89 ? 8.859 -13.68 -9.32 1 96 89 GLY B O 1
ATOM 3106 N N . ASN B 1 90 ? 6.645 -13.539 -9.633 1 97.75 90 ASN B N 1
ATOM 3107 C CA . ASN B 1 90 ? 6.355 -13.219 -8.234 1 97.75 90 ASN B CA 1
ATOM 3108 C C . ASN B 1 90 ? 6.711 -14.383 -7.312 1 97.75 90 ASN B C 1
ATOM 3110 O O . ASN B 1 90 ? 7.117 -14.164 -6.168 1 97.75 90 ASN B O 1
ATOM 3114 N N . ALA B 1 91 ? 6.594 -15.602 -7.824 1 97.88 91 ALA B N 1
ATOM 3115 C CA . ALA B 1 91 ? 6.996 -16.734 -7.008 1 97.88 91 ALA B CA 1
ATOM 3116 C C . ALA B 1 91 ? 8.5 -16.719 -6.742 1 97.88 91 ALA B C 1
ATOM 3118 O O . ALA B 1 91 ? 8.938 -16.922 -5.605 1 97.88 91 ALA B O 1
ATOM 3119 N N . GLY B 1 92 ? 9.242 -16.5 -7.805 1 98.06 92 GLY B N 1
ATOM 3120 C CA . GLY B 1 92 ? 10.68 -16.391 -7.645 1 98.06 92 GLY B CA 1
ATOM 3121 C C . GLY B 1 92 ? 11.102 -15.25 -6.738 1 98.06 92 GLY B C 1
ATOM 3122 O O . GLY B 1 92 ? 11.992 -15.414 -5.898 1 98.06 92 GLY B O 1
ATOM 3123 N N . HIS B 1 93 ? 10.469 -14.148 -6.91 1 98.44 93 HIS B N 1
ATOM 3124 C CA . HIS B 1 93 ? 10.758 -12.992 -6.07 1 98.44 93 HIS B CA 1
ATOM 3125 C C . HIS B 1 93 ? 10.422 -13.273 -4.609 1 98.44 93 HIS B C 1
ATOM 3127 O O . HIS B 1 93 ? 11.188 -12.93 -3.711 1 98.44 93 HIS B O 1
ATOM 3133 N N . ALA B 1 94 ? 9.305 -13.898 -4.352 1 98.75 94 ALA B N 1
ATOM 3134 C CA . ALA B 1 94 ? 8.844 -14.195 -2.996 1 98.75 94 ALA B CA 1
ATOM 3135 C C . ALA B 1 94 ? 9.781 -15.195 -2.312 1 98.75 94 ALA B C 1
ATOM 3137 O O . ALA B 1 94 ? 10.148 -15.016 -1.15 1 98.75 94 ALA B O 1
ATOM 3138 N N . VAL B 1 95 ? 10.172 -16.25 -3.031 1 98.56 95 VAL B N 1
ATOM 3139 C CA . VAL B 1 95 ? 11.047 -17.25 -2.416 1 98.56 95 VAL B CA 1
ATOM 3140 C C . VAL B 1 95 ? 12.406 -16.609 -2.105 1 98.56 95 VAL B C 1
ATOM 3142 O O . VAL B 1 95 ? 13.047 -16.969 -1.111 1 98.56 95 VAL B O 1
ATOM 3145 N N . ALA B 1 96 ? 12.852 -15.742 -2.984 1 98.56 96 ALA B N 1
ATOM 3146 C CA . ALA B 1 96 ? 14.102 -15.039 -2.727 1 98.56 96 ALA B CA 1
ATOM 3147 C C . ALA B 1 96 ? 14.008 -14.203 -1.453 1 98.56 96 ALA B C 1
ATOM 3149 O O . ALA B 1 96 ? 14.906 -14.234 -0.612 1 98.56 96 ALA B O 1
ATOM 3150 N N . ALA B 1 97 ? 12.93 -13.5 -1.296 1 98.25 97 ALA B N 1
ATOM 3151 C CA . ALA B 1 97 ? 12.727 -12.648 -0.125 1 98.25 97 ALA B CA 1
ATOM 3152 C C . ALA B 1 97 ? 12.625 -13.484 1.147 1 98.25 97 ALA B C 1
ATOM 3154 O O . ALA B 1 97 ? 13.242 -13.164 2.164 1 98.25 97 ALA B O 1
ATOM 3155 N N . MET B 1 98 ? 11.82 -14.57 1.099 1 98.38 98 MET B N 1
ATOM 3156 C CA . MET B 1 98 ? 11.617 -15.414 2.275 1 98.38 98 MET B CA 1
ATOM 3157 C C . MET B 1 98 ? 12.898 -16.156 2.627 1 98.38 98 MET B C 1
ATOM 3159 O O . MET B 1 98 ? 13.227 -16.328 3.805 1 98.38 98 MET B O 1
ATOM 3163 N N . GLY B 1 99 ? 13.586 -16.656 1.572 1 98.25 99 GLY B N 1
ATOM 3164 C CA . GLY B 1 99 ? 14.859 -17.312 1.818 1 98.25 99 GLY B CA 1
ATOM 3165 C C . GLY B 1 99 ? 15.867 -16.406 2.508 1 98.25 99 GLY B C 1
ATOM 3166 O O . GLY B 1 99 ? 16.531 -16.828 3.455 1 98.25 99 GLY B O 1
ATOM 3167 N N . ARG B 1 100 ? 15.969 -15.18 2.08 1 97.12 100 ARG B N 1
ATOM 3168 C CA . ARG B 1 100 ? 16.859 -14.219 2.717 1 97.12 100 ARG B CA 1
ATOM 3169 C C . ARG B 1 100 ? 16.484 -14.016 4.184 1 97.12 100 ARG B C 1
ATOM 3171 O O . ARG B 1 100 ? 17.344 -14.039 5.059 1 97.12 100 ARG B O 1
ATOM 3178 N N . ALA B 1 101 ? 15.242 -13.859 4.43 1 96.38 101 ALA B N 1
ATOM 3179 C CA . ALA B 1 101 ? 14.758 -13.633 5.789 1 96.38 101 ALA B CA 1
ATOM 3180 C C . ALA B 1 101 ? 15.102 -14.812 6.695 1 96.38 101 ALA B C 1
ATOM 3182 O O . ALA B 1 101 ? 15.32 -14.641 7.898 1 96.38 101 ALA B O 1
ATOM 3183 N N . LEU B 1 102 ? 15.18 -15.977 6.137 1 97.81 102 LEU B N 1
ATOM 3184 C CA . LEU B 1 102 ? 15.406 -17.188 6.914 1 97.81 102 LEU B CA 1
ATOM 3185 C C . LEU B 1 102 ? 16.859 -17.625 6.832 1 97.81 102 LEU B C 1
ATOM 3187 O O . LEU B 1 102 ? 17.234 -18.688 7.336 1 97.81 102 LEU B O 1
ATOM 3191 N N . ASP B 1 103 ? 17.688 -16.859 6.145 1 97.31 103 ASP B N 1
ATOM 3192 C CA . ASP B 1 103 ? 19.094 -17.172 5.938 1 97.31 103 ASP B CA 1
ATOM 3193 C C . ASP B 1 103 ? 19.266 -18.516 5.219 1 97.31 103 ASP B C 1
ATOM 3195 O O . ASP B 1 103 ? 20.031 -19.375 5.66 1 97.31 103 ASP B O 1
ATOM 3199 N N . MET B 1 104 ? 18.484 -18.734 4.199 1 98.25 104 MET B N 1
ATOM 3200 C CA . MET B 1 104 ? 18.578 -19.906 3.332 1 98.25 104 MET B CA 1
ATOM 3201 C C . MET B 1 104 ? 19.188 -19.531 1.987 1 98.25 104 MET B C 1
ATOM 3203 O O . MET B 1 104 ? 19.047 -18.406 1.521 1 98.25 104 MET B O 1
ATOM 3207 N N . ARG B 1 105 ? 19.891 -20.469 1.414 1 98.38 105 ARG B N 1
ATOM 3208 C CA . ARG B 1 105 ? 20.406 -20.281 0.06 1 98.38 105 ARG B CA 1
ATOM 3209 C C . ARG B 1 105 ? 19.297 -20.438 -0.973 1 98.38 105 ARG B C 1
ATOM 3211 O O . ARG B 1 105 ? 18.562 -21.438 -0.962 1 98.38 105 ARG B O 1
ATOM 3218 N N . VAL B 1 106 ? 19.125 -19.484 -1.867 1 98.75 106 VAL B N 1
ATOM 3219 C CA . VAL B 1 106 ? 18.078 -19.531 -2.887 1 98.75 106 VAL B CA 1
ATOM 3220 C C . VAL B 1 106 ? 18.703 -19.469 -4.273 1 98.75 106 VAL B C 1
ATOM 3222 O O . VAL B 1 106 ? 19.516 -18.578 -4.559 1 98.75 106 VAL B O 1
ATOM 3225 N N . ARG B 1 107 ? 18.391 -20.406 -5.109 1 98.56 107 ARG B N 1
ATOM 3226 C CA . ARG B 1 107 ? 18.781 -20.438 -6.516 1 98.56 107 ARG B CA 1
ATOM 3227 C C . ARG B 1 107 ? 17.547 -20.438 -7.422 1 98.56 107 ARG B C 1
ATOM 3229 O O . ARG B 1 107 ? 16.688 -21.312 -7.285 1 98.56 107 ARG B O 1
ATOM 3236 N N . VAL B 1 108 ? 17.5 -19.453 -8.281 1 98.56 108 VAL B N 1
ATOM 3237 C CA . VAL B 1 108 ? 16.391 -19.312 -9.203 1 98.56 108 VAL B CA 1
ATOM 3238 C C . VAL B 1 108 ? 16.875 -19.5 -10.641 1 98.56 108 VAL B C 1
ATOM 3240 O O . VAL B 1 108 ? 17.812 -18.844 -11.078 1 98.56 108 VAL B O 1
ATOM 3243 N N . VAL B 1 109 ? 16.234 -20.422 -11.383 1 98.31 109 VAL B N 1
ATOM 3244 C CA . VAL B 1 109 ? 16.547 -20.672 -12.781 1 98.31 109 VAL B CA 1
ATOM 3245 C C . VAL B 1 109 ? 15.438 -20.141 -13.68 1 98.31 109 VAL B C 1
ATOM 3247 O O . VAL B 1 109 ? 14.273 -20.531 -13.531 1 98.31 109 VAL B O 1
ATOM 3250 N N . VAL B 1 110 ? 15.82 -19.234 -14.555 1 97.31 110 VAL B N 1
ATOM 3251 C CA . VAL B 1 110 ? 14.797 -18.578 -15.367 1 97.31 110 VAL B CA 1
ATOM 3252 C C . VAL B 1 110 ? 15.188 -18.641 -16.844 1 97.31 110 VAL B C 1
ATOM 3254 O O . VAL B 1 110 ? 16.375 -18.75 -17.172 1 97.31 110 VAL B O 1
ATOM 3257 N N . PRO B 1 111 ? 14.219 -18.625 -17.734 1 94.19 111 PRO B N 1
ATOM 3258 C CA . PRO B 1 111 ? 14.555 -18.594 -19.172 1 94.19 111 PRO B CA 1
ATOM 3259 C C . PRO B 1 111 ? 15.062 -17.234 -19.625 1 94.19 111 PRO B C 1
ATOM 3261 O O . PRO B 1 111 ? 14.961 -16.25 -18.891 1 94.19 111 PRO B O 1
ATOM 3264 N N . ARG B 1 112 ? 15.453 -17.125 -20.812 1 93.81 112 ARG B N 1
ATOM 3265 C CA . ARG B 1 112 ? 16.016 -15.922 -21.391 1 93.81 112 ARG B CA 1
ATOM 3266 C C . ARG B 1 112 ? 14.953 -14.859 -21.594 1 93.81 112 ARG B C 1
ATOM 3268 O O . ARG B 1 112 ? 15.266 -13.672 -21.703 1 93.81 112 ARG B O 1
ATOM 3275 N N . THR B 1 113 ? 13.773 -15.297 -21.547 1 89.25 113 THR B N 1
ATOM 3276 C CA . THR B 1 113 ? 12.672 -14.375 -21.828 1 89.25 113 THR B CA 1
ATOM 3277 C C . THR B 1 113 ? 12.242 -13.656 -20.547 1 89.25 113 THR B C 1
ATOM 3279 O O . THR B 1 113 ? 11.383 -12.773 -20.594 1 89.25 113 THR B O 1
ATOM 3282 N N . THR B 1 114 ? 12.82 -13.93 -19.438 1 92.06 114 THR B N 1
ATOM 3283 C CA . THR B 1 114 ? 12.438 -13.297 -18.188 1 92.06 114 THR B CA 1
ATOM 3284 C C . THR B 1 114 ? 12.75 -11.805 -18.219 1 92.06 114 THR B C 1
ATOM 3286 O O . THR B 1 114 ? 13.797 -11.391 -18.703 1 92.06 114 THR B O 1
ATOM 3289 N N . LYS B 1 115 ? 11.805 -11.047 -17.703 1 91.69 115 LYS B N 1
ATOM 3290 C CA . LYS B 1 115 ? 11.938 -9.594 -17.703 1 91.69 115 LYS B CA 1
ATOM 3291 C C . LYS B 1 115 ? 13.117 -9.148 -16.828 1 91.69 115 LYS B C 1
ATOM 3293 O O . LYS B 1 115 ? 13.266 -9.617 -15.703 1 91.69 115 LYS B O 1
ATOM 3298 N N . PRO B 1 116 ? 13.859 -8.164 -17.328 1 94.94 116 PRO B N 1
ATOM 3299 C CA . PRO B 1 116 ? 15.023 -7.676 -16.578 1 94.94 116 PRO B CA 1
ATOM 3300 C C . PRO B 1 116 ? 14.656 -7.137 -15.195 1 94.94 116 PRO B C 1
ATOM 3302 O O . PRO B 1 116 ? 15.391 -7.355 -14.234 1 94.94 116 PRO B O 1
ATOM 3305 N N . ILE B 1 117 ? 13.523 -6.461 -15.102 1 95.19 117 ILE B N 1
ATOM 3306 C CA . ILE B 1 117 ? 13.102 -5.875 -13.836 1 95.19 117 ILE B CA 1
ATOM 3307 C C . ILE B 1 117 ? 12.977 -6.973 -12.773 1 95.19 117 ILE B C 1
ATOM 3309 O O . ILE B 1 117 ? 13.344 -6.762 -11.609 1 95.19 117 ILE B O 1
ATOM 3313 N N . MET B 1 118 ? 12.531 -8.117 -13.133 1 96.25 118 MET B N 1
ATOM 3314 C CA . MET B 1 118 ? 12.359 -9.211 -12.18 1 96.25 118 MET B CA 1
ATOM 3315 C C . MET B 1 118 ? 13.703 -9.852 -11.836 1 96.25 118 MET B C 1
ATOM 3317 O O . MET B 1 118 ? 13.938 -10.227 -10.688 1 96.25 118 MET B O 1
ATOM 3321 N N . LEU B 1 119 ? 14.586 -9.969 -12.852 1 97.12 119 LEU B N 1
ATOM 3322 C CA . LEU B 1 119 ? 15.938 -10.469 -12.586 1 97.12 119 LEU B CA 1
ATOM 3323 C C . LEU B 1 119 ? 16.625 -9.625 -11.523 1 97.12 119 LEU B C 1
ATOM 3325 O O . LEU B 1 119 ? 17.188 -10.164 -10.562 1 97.12 119 LEU B O 1
ATOM 3329 N N . ASP B 1 120 ? 16.484 -8.336 -11.688 1 96.5 120 ASP B N 1
ATOM 3330 C CA . ASP B 1 120 ? 17.125 -7.41 -10.766 1 96.5 120 ASP B CA 1
ATOM 3331 C C . ASP B 1 120 ? 16.547 -7.539 -9.359 1 96.5 120 ASP B C 1
ATOM 3333 O O . ASP B 1 120 ? 17.297 -7.562 -8.375 1 96.5 120 ASP B O 1
ATOM 3337 N N . LYS B 1 121 ? 15.297 -7.656 -9.234 1 96.75 121 LYS B N 1
ATOM 3338 C CA . LYS B 1 121 ? 14.625 -7.727 -7.938 1 96.75 121 LYS B CA 1
ATOM 3339 C C . LYS B 1 121 ? 14.961 -9.031 -7.219 1 96.75 121 LYS B C 1
ATOM 3341 O O . LYS B 1 121 ? 15.203 -9.031 -6.008 1 96.75 121 LYS B O 1
ATOM 3346 N N . ILE B 1 122 ? 14.969 -10.133 -7.953 1 98.19 122 ILE B N 1
ATOM 3347 C CA . ILE B 1 122 ? 15.289 -11.43 -7.367 1 98.19 122 ILE B CA 1
ATOM 3348 C C . ILE B 1 122 ? 16.75 -11.438 -6.898 1 98.19 122 ILE B C 1
ATOM 3350 O O . ILE B 1 122 ? 17.031 -11.859 -5.773 1 98.19 122 ILE B O 1
ATOM 3354 N N . ARG B 1 123 ? 17.656 -10.883 -7.691 1 98 123 ARG B N 1
ATOM 3355 C CA . ARG B 1 123 ? 19.062 -10.797 -7.316 1 98 123 ARG B CA 1
ATOM 3356 C C . ARG B 1 123 ? 19.25 -9.898 -6.098 1 98 123 ARG B C 1
ATOM 3358 O O . ARG B 1 123 ? 20.078 -10.188 -5.234 1 98 123 ARG B O 1
ATOM 3365 N N . ALA B 1 124 ? 18.5 -8.852 -6.062 1 96.44 124 ALA B N 1
ATOM 3366 C CA . ALA B 1 124 ? 18.625 -7.875 -4.98 1 96.44 124 ALA B CA 1
ATOM 3367 C C . ALA B 1 124 ? 18.297 -8.5 -3.635 1 96.44 124 ALA B C 1
ATOM 3369 O O . ALA B 1 124 ? 18.734 -8.023 -2.588 1 96.44 124 ALA B O 1
ATOM 3370 N N . GLN B 1 125 ? 17.562 -9.609 -3.705 1 97.12 125 GLN B N 1
ATOM 3371 C CA . GLN B 1 125 ? 17.219 -10.312 -2.473 1 97.12 125 GLN B CA 1
ATOM 3372 C C . GLN B 1 125 ? 18.344 -11.242 -2.037 1 97.12 125 GLN B C 1
ATOM 3374 O O . GLN B 1 125 ? 18.25 -11.898 -0.999 1 97.12 125 GLN B O 1
ATOM 3379 N N . GLY B 1 126 ? 19.359 -11.352 -2.834 1 97.31 126 GLY B N 1
ATOM 3380 C CA . GLY B 1 126 ? 20.484 -12.203 -2.498 1 97.31 126 GLY B CA 1
ATOM 3381 C C . GLY B 1 126 ? 20.422 -13.562 -3.158 1 97.31 126 GLY B C 1
ATOM 3382 O O . GLY B 1 126 ? 21.297 -14.414 -2.93 1 97.31 126 GLY B O 1
ATOM 3383 N N . ALA B 1 127 ? 19.438 -13.805 -3.986 1 98.44 127 ALA B N 1
ATOM 3384 C CA . ALA B 1 127 ? 19.297 -15.094 -4.66 1 98.44 127 ALA B CA 1
ATOM 3385 C C . ALA B 1 127 ? 20.281 -15.203 -5.828 1 98.44 127 ALA B C 1
ATOM 3387 O O . ALA B 1 127 ? 20.594 -14.211 -6.484 1 98.44 127 ALA B O 1
ATOM 3388 N N . GLU B 1 128 ? 20.719 -16.375 -6.051 1 98.38 128 GLU B N 1
ATOM 3389 C CA . GLU B 1 128 ? 21.469 -16.688 -7.27 1 98.38 128 GLU B CA 1
ATOM 3390 C C . GLU B 1 128 ? 20.516 -16.938 -8.445 1 98.38 128 GLU B C 1
ATOM 3392 O O . GLU B 1 128 ? 19.641 -17.797 -8.367 1 98.38 128 GLU B O 1
ATOM 3397 N N . VAL B 1 129 ? 20.734 -16.203 -9.492 1 98.44 129 VAL B N 1
ATOM 3398 C CA . VAL B 1 129 ? 19.859 -16.328 -10.648 1 98.44 129 VAL B CA 1
ATOM 3399 C C . VAL B 1 129 ? 20.641 -16.922 -11.82 1 98.44 129 VAL B C 1
ATOM 3401 O O . VAL B 1 129 ? 21.703 -16.406 -12.188 1 98.44 129 VAL B O 1
ATOM 3404 N N . THR B 1 130 ? 20.172 -18 -12.367 1 98.06 130 THR B N 1
ATOM 3405 C CA . THR B 1 130 ? 20.703 -18.609 -13.586 1 98.06 130 THR B CA 1
ATOM 3406 C C . THR B 1 130 ? 19.719 -18.453 -14.742 1 98.06 130 THR B C 1
ATOM 3408 O O . THR B 1 130 ? 18.578 -18.891 -14.664 1 98.06 130 THR B O 1
ATOM 3411 N N . VAL B 1 131 ? 20.188 -17.828 -15.773 1 97.56 131 VAL B N 1
ATOM 3412 C CA . VAL B 1 131 ? 19.391 -17.719 -16.984 1 97.56 131 VAL B CA 1
ATOM 3413 C C . VAL B 1 131 ? 19.688 -18.891 -17.922 1 97.56 131 VAL B C 1
ATOM 3415 O O . VAL B 1 131 ? 20.828 -19.031 -18.375 1 97.56 131 VAL B O 1
ATOM 3418 N N . HIS B 1 132 ? 18.656 -19.672 -18.156 1 97.06 132 HIS B N 1
ATOM 3419 C CA . HIS B 1 132 ? 18.859 -20.891 -18.938 1 97.06 132 HIS B CA 1
ATOM 3420 C C . HIS B 1 132 ? 17.594 -21.234 -19.734 1 97.06 132 HIS B C 1
ATOM 3422 O O . HIS B 1 132 ? 16.5 -21.297 -19.172 1 97.06 132 HIS B O 1
ATOM 3428 N N . GLY B 1 133 ? 17.859 -21.531 -21.047 1 94.25 133 GLY B N 1
ATOM 3429 C CA . GLY B 1 133 ? 16.766 -22.031 -21.875 1 94.25 133 GLY B CA 1
ATOM 3430 C C . GLY B 1 133 ? 16.016 -20.938 -22.594 1 94.25 133 GLY B C 1
ATOM 3431 O O . GLY B 1 133 ? 16.016 -19.781 -22.172 1 94.25 133 GLY B O 1
ATOM 3432 N N . ALA B 1 134 ? 15.297 -21.391 -23.656 1 90.38 134 ALA B N 1
ATOM 3433 C CA . ALA B 1 134 ? 14.508 -20.484 -24.469 1 90.38 134 ALA B CA 1
ATOM 3434 C C . ALA B 1 134 ? 13.102 -20.312 -23.906 1 90.38 134 ALA B C 1
ATOM 3436 O O . ALA B 1 134 ? 12.422 -19.328 -24.203 1 90.38 134 ALA B O 1
ATOM 3437 N N . ASN B 1 135 ? 12.797 -21.297 -23.125 1 87.5 135 ASN B N 1
ATOM 3438 C CA . ASN B 1 135 ? 11.461 -21.266 -22.531 1 87.5 135 ASN B CA 1
ATOM 3439 C C . ASN B 1 135 ? 11.477 -21.828 -21.109 1 87.5 135 ASN B C 1
ATOM 3441 O O . ASN B 1 135 ? 12.508 -22.281 -20.625 1 87.5 135 ASN B O 1
ATOM 3445 N N . TRP B 1 136 ? 10.359 -21.734 -20.453 1 87.69 136 TRP B N 1
ATOM 3446 C CA . TRP B 1 136 ? 10.242 -22.125 -19.047 1 87.69 136 TRP B CA 1
ATOM 3447 C C . TRP B 1 136 ? 10.586 -23.594 -18.859 1 87.69 136 TRP B C 1
ATOM 3449 O O . TRP B 1 136 ? 11.219 -23.969 -17.875 1 87.69 136 TRP B O 1
ATOM 3459 N N . ASN B 1 137 ? 10.172 -24.422 -19.797 1 87.44 137 ASN B N 1
ATOM 3460 C CA . ASN B 1 137 ? 10.391 -25.859 -19.672 1 87.44 137 ASN B CA 1
ATOM 3461 C C . ASN B 1 137 ? 11.875 -26.188 -19.547 1 87.44 137 ASN B C 1
ATOM 3463 O O . ASN B 1 137 ? 12.266 -27.016 -18.703 1 87.44 137 ASN B O 1
ATOM 3467 N N . GLU B 1 138 ? 12.609 -25.562 -20.312 1 91.12 138 GLU B N 1
ATOM 3468 C CA . GLU B 1 138 ? 14.055 -25.781 -20.266 1 91.12 138 GLU B CA 1
ATOM 3469 C C . GLU B 1 138 ? 14.633 -25.312 -18.938 1 91.12 138 GLU B C 1
ATOM 3471 O O . GLU B 1 138 ? 15.484 -25.969 -18.344 1 91.12 138 GLU B O 1
ATOM 3476 N N . ALA B 1 139 ? 14.211 -24.188 -18.484 1 93.88 139 ALA B N 1
ATOM 3477 C CA . ALA B 1 139 ? 14.648 -23.672 -17.188 1 93.88 139 ALA B CA 1
ATOM 3478 C C . ALA B 1 139 ? 14.219 -24.609 -16.062 1 93.88 139 ALA B C 1
ATOM 3480 O O . ALA B 1 139 ? 15 -24.891 -15.148 1 93.88 139 ALA B O 1
ATOM 3481 N N . ASP B 1 140 ? 13.031 -25.078 -16.109 1 93.44 140 ASP B N 1
ATOM 3482 C CA . ASP B 1 140 ? 12.492 -25.969 -15.086 1 93.44 140 ASP B CA 1
ATOM 3483 C C . ASP B 1 140 ? 13.25 -27.297 -15.047 1 93.44 140 ASP B C 1
ATOM 3485 O O . ASP B 1 140 ? 13.5 -27.844 -13.977 1 93.44 140 ASP B O 1
ATOM 3489 N N . GLU B 1 141 ? 13.523 -27.781 -16.219 1 94.81 141 GLU B N 1
ATOM 3490 C CA . GLU B 1 141 ? 14.289 -29.016 -16.297 1 94.81 141 GLU B CA 1
ATOM 3491 C C . GLU B 1 141 ? 15.648 -28.875 -15.609 1 94.81 141 GLU B C 1
ATOM 3493 O O . GLU B 1 141 ? 16.078 -29.766 -14.875 1 94.81 141 GLU B O 1
ATOM 3498 N N . LEU B 1 142 ? 16.266 -27.781 -15.906 1 96.69 142 LEU B N 1
ATOM 3499 C CA . LEU B 1 142 ? 17.547 -27.547 -15.258 1 96.69 142 LEU B CA 1
ATOM 3500 C C . LEU B 1 142 ? 17.375 -27.422 -13.742 1 96.69 142 LEU B C 1
ATOM 3502 O O . LEU B 1 142 ? 18.156 -28 -12.977 1 96.69 142 LEU B O 1
ATOM 3506 N N . ALA B 1 143 ? 16.438 -26.703 -13.273 1 96.94 143 ALA B N 1
ATOM 3507 C CA . ALA B 1 143 ? 16.172 -26.547 -11.844 1 96.94 143 ALA B CA 1
ATOM 3508 C C . ALA B 1 143 ? 15.984 -27.891 -11.164 1 96.94 143 ALA B C 1
ATOM 3510 O O . ALA B 1 143 ? 16.547 -28.156 -10.109 1 96.94 143 ALA B O 1
ATOM 3511 N N . ARG B 1 144 ? 15.242 -28.766 -11.789 1 96 144 ARG B N 1
ATOM 3512 C CA . ARG B 1 144 ? 14.984 -30.094 -11.227 1 96 144 ARG B CA 1
ATOM 3513 C C . ARG B 1 144 ? 16.25 -30.938 -11.203 1 96 144 ARG B C 1
ATOM 3515 O O . ARG B 1 144 ? 16.469 -31.703 -10.266 1 96 144 ARG B O 1
ATOM 3522 N N . SER B 1 145 ? 16.984 -30.797 -12.219 1 97.31 145 SER B N 1
ATOM 3523 C CA . SER B 1 145 ? 18.25 -31.516 -12.25 1 97.31 145 SER B CA 1
ATOM 3524 C C . SER B 1 145 ? 19.188 -31.047 -11.133 1 97.31 145 SER B C 1
ATOM 3526 O O . SER B 1 145 ? 19.938 -31.844 -10.562 1 97.31 145 SER B O 1
ATOM 3528 N N . MET B 1 146 ? 19.172 -29.781 -10.875 1 97.06 146 MET B N 1
ATOM 3529 C CA . MET B 1 146 ? 19.969 -29.203 -9.797 1 97.06 146 MET B CA 1
ATOM 3530 C C . MET B 1 146 ? 19.547 -29.766 -8.445 1 97.06 146 MET B C 1
ATOM 3532 O O . MET B 1 146 ? 20.391 -30.047 -7.59 1 97.06 146 MET B O 1
ATOM 3536 N N . VAL B 1 147 ? 18.297 -29.875 -8.242 1 96.62 147 VAL B N 1
ATOM 3537 C CA . VAL B 1 147 ? 17.766 -30.422 -6.992 1 96.62 147 VAL B CA 1
ATOM 3538 C C . VAL B 1 147 ? 18.203 -31.891 -6.844 1 96.62 147 VAL B C 1
ATOM 3540 O O . VAL B 1 147 ? 18.609 -32.312 -5.758 1 96.62 147 VAL B O 1
ATOM 3543 N N . ALA B 1 148 ? 18.125 -32.625 -7.961 1 96.06 148 ALA B N 1
ATOM 3544 C CA . ALA B 1 148 ? 18.531 -34.031 -7.945 1 96.06 148 ALA B CA 1
ATOM 3545 C C . ALA B 1 148 ? 20.016 -34.156 -7.594 1 96.06 148 ALA B C 1
ATOM 3547 O O . ALA B 1 148 ? 20.422 -35.156 -6.977 1 96.06 148 ALA B O 1
ATOM 3548 N N . ALA B 1 149 ? 20.766 -33.188 -7.898 1 95.81 149 ALA B N 1
ATOM 3549 C CA . ALA B 1 149 ? 22.203 -33.219 -7.715 1 95.81 149 ALA B CA 1
ATOM 3550 C C . ALA B 1 149 ? 22.609 -32.688 -6.344 1 95.81 149 ALA B C 1
ATOM 3552 O O . ALA B 1 149 ? 23.75 -32.844 -5.922 1 95.81 149 ALA B O 1
ATOM 3553 N N . ASP B 1 150 ? 21.688 -32.062 -5.672 1 94.25 150 ASP B N 1
ATOM 3554 C CA . ASP B 1 150 ? 21.969 -31.453 -4.379 1 94.25 150 ASP B CA 1
ATOM 3555 C C . ASP B 1 150 ? 21.016 -31.969 -3.307 1 94.25 150 ASP B C 1
ATOM 3557 O O . ASP B 1 150 ? 19.906 -31.453 -3.148 1 94.25 150 ASP B O 1
ATOM 3561 N N . ALA B 1 151 ? 21.516 -32.844 -2.449 1 91.31 151 ALA B N 1
ATOM 3562 C CA . ALA B 1 151 ? 20.688 -33.531 -1.464 1 91.31 151 ALA B CA 1
ATOM 3563 C C . ALA B 1 151 ? 20.188 -32.562 -0.398 1 91.31 151 ALA B C 1
ATOM 3565 O O . ALA B 1 151 ? 19.203 -32.844 0.299 1 91.31 151 ALA B O 1
ATOM 3566 N N . ASP B 1 152 ? 20.719 -31.422 -0.408 1 93.44 152 ASP B N 1
ATOM 3567 C CA . ASP B 1 152 ? 20.359 -30.453 0.618 1 93.44 152 ASP B CA 1
ATOM 3568 C C . ASP B 1 152 ? 19.344 -29.438 0.081 1 93.44 152 ASP B C 1
ATOM 3570 O O . ASP B 1 152 ? 18.859 -28.578 0.827 1 93.44 152 ASP B O 1
ATOM 3574 N N . ALA B 1 153 ? 19.016 -29.609 -1.176 1 96.81 153 ALA B N 1
ATOM 3575 C CA . ALA B 1 153 ? 18.156 -28.609 -1.812 1 96.81 153 ALA B CA 1
ATOM 3576 C C . ALA B 1 153 ? 16.75 -29.156 -2 1 96.81 153 ALA B C 1
ATOM 3578 O O . ALA B 1 153 ? 16.547 -30.359 -2.184 1 96.81 153 ALA B O 1
ATOM 3579 N N . GLU B 1 154 ? 15.828 -28.297 -1.867 1 98 154 GLU B N 1
ATOM 3580 C CA . GLU B 1 154 ? 14.438 -28.625 -2.168 1 98 154 GLU B CA 1
ATOM 3581 C C . GLU B 1 154 ? 13.898 -27.766 -3.312 1 98 154 GLU B C 1
ATOM 3583 O O . GLU B 1 154 ? 14.227 -26.578 -3.412 1 98 154 GLU B O 1
ATOM 3588 N N . TYR B 1 155 ? 13.102 -28.422 -4.152 1 98.06 155 TYR B N 1
ATOM 3589 C CA . TYR B 1 155 ? 12.406 -27.703 -5.211 1 98.06 155 TYR B CA 1
ATOM 3590 C C . TYR B 1 155 ? 11.195 -26.953 -4.664 1 98.06 155 TYR B C 1
ATOM 3592 O O . TYR B 1 155 ? 10.391 -27.531 -3.924 1 98.06 155 TYR B O 1
ATOM 3600 N N . ILE B 1 156 ? 11.086 -25.719 -5.039 1 98.06 156 ILE B N 1
ATOM 3601 C CA . ILE B 1 156 ? 9.969 -24.891 -4.594 1 98.06 156 ILE B CA 1
ATOM 3602 C C . ILE B 1 156 ? 9.008 -24.672 -5.758 1 98.06 156 ILE B C 1
ATOM 3604 O O . ILE B 1 156 ? 9.305 -23.891 -6.676 1 98.06 156 ILE B O 1
ATOM 3608 N N . PRO B 1 157 ? 7.836 -25.281 -5.719 1 95.38 157 PRO B N 1
ATOM 3609 C CA . PRO B 1 157 ? 6.855 -25.047 -6.781 1 95.38 157 PRO B CA 1
ATOM 3610 C C . PRO B 1 157 ? 6.215 -23.672 -6.699 1 95.38 157 PRO B C 1
ATOM 3612 O O . PRO B 1 157 ? 6.07 -23.109 -5.605 1 95.38 157 PRO B O 1
ATOM 3615 N N . PRO B 1 158 ? 5.805 -23.172 -7.859 1 93.44 158 PRO B N 1
ATOM 3616 C CA . PRO B 1 158 ? 5.234 -21.828 -7.848 1 93.44 158 PRO B CA 1
ATOM 3617 C C . PRO B 1 158 ? 3.797 -21.797 -7.328 1 93.44 158 PRO B C 1
ATOM 3619 O O . PRO B 1 158 ? 3.324 -20.75 -6.863 1 93.44 158 PRO B O 1
ATOM 3622 N N . TYR B 1 159 ? 3.002 -22.922 -7.422 1 94.06 159 TYR B N 1
ATOM 3623 C CA . TYR B 1 159 ? 1.614 -22.781 -7.004 1 94.06 159 TYR B CA 1
ATOM 3624 C C . TYR B 1 159 ? 1.043 -24.109 -6.531 1 94.06 159 TYR B C 1
ATOM 3626 O O . TYR B 1 159 ? 0.036 -24.141 -5.82 1 94.06 159 TYR B O 1
ATOM 3634 N N . GLU B 1 160 ? 1.585 -25.234 -6.949 1 94.75 160 GLU B N 1
ATOM 3635 C CA . GLU B 1 160 ? 0.97 -26.531 -6.664 1 94.75 160 GLU B CA 1
ATOM 3636 C C . GLU B 1 160 ? 1.641 -27.203 -5.477 1 94.75 160 GLU B C 1
ATOM 3638 O O . GLU B 1 160 ? 2.432 -28.141 -5.652 1 94.75 160 GLU B O 1
ATOM 3643 N N . HIS B 1 161 ? 1.268 -26.797 -4.344 1 97.44 161 HIS B N 1
ATOM 3644 C CA . HIS B 1 161 ? 1.794 -27.375 -3.107 1 97.44 161 HIS B CA 1
ATOM 3645 C C . HIS B 1 161 ? 0.882 -27.062 -1.925 1 97.44 161 HIS B C 1
ATOM 3647 O O . HIS B 1 161 ? 0.514 -25.906 -1.706 1 97.44 161 HIS B O 1
ATOM 3653 N N . PRO B 1 162 ? 0.565 -28.062 -1.087 1 98.06 162 PRO B N 1
ATOM 3654 C CA . PRO B 1 162 ? -0.377 -27.859 0.014 1 98.06 162 PRO B CA 1
ATOM 3655 C C . PRO B 1 162 ? 0.11 -26.812 1.016 1 98.06 162 PRO B C 1
ATOM 3657 O O . PRO B 1 162 ? -0.693 -26.047 1.555 1 98.06 162 PRO B O 1
ATOM 3660 N N . LEU B 1 163 ? 1.392 -26.719 1.237 1 98.31 163 LEU B N 1
ATOM 3661 C CA . LEU B 1 163 ? 1.917 -25.75 2.201 1 98.31 163 LEU B CA 1
ATOM 3662 C C . LEU B 1 163 ? 1.807 -24.328 1.664 1 98.31 163 LEU B C 1
ATOM 3664 O O . LEU B 1 163 ? 1.649 -23.391 2.436 1 98.31 163 LEU B O 1
ATOM 3668 N N . LEU B 1 164 ? 1.931 -24.156 0.335 1 98.56 164 LEU B N 1
ATOM 3669 C CA . LEU B 1 164 ? 1.689 -22.844 -0.255 1 98.56 164 LEU B CA 1
ATOM 3670 C C . LEU B 1 164 ? 0.251 -22.391 -0.015 1 98.56 164 LEU B C 1
ATOM 3672 O O . LEU B 1 164 ? 0.012 -21.25 0.397 1 98.56 164 LEU B O 1
ATOM 3676 N N . TRP B 1 165 ? -0.672 -23.344 -0.228 1 98.75 165 TRP B N 1
ATOM 3677 C CA . TRP B 1 165 ? -2.086 -23.016 -0.085 1 98.75 165 TRP B CA 1
ATOM 3678 C C . TRP B 1 165 ? -2.424 -22.688 1.365 1 98.75 165 TRP B C 1
ATOM 3680 O O . TRP B 1 165 ? -3.225 -21.797 1.634 1 98.75 165 TRP B O 1
ATOM 3690 N N . GLU B 1 166 ? -1.793 -23.422 2.238 1 98.44 166 GLU B N 1
ATOM 3691 C CA . GLU B 1 166 ? -1.974 -23.141 3.658 1 98.44 166 GLU B CA 1
ATOM 3692 C C . GLU B 1 166 ? -1.534 -21.719 3.994 1 98.44 166 GLU B C 1
ATOM 3694 O O . GLU B 1 166 ? -2.266 -20.969 4.652 1 98.44 166 GLU B O 1
ATOM 3699 N N . GLY B 1 167 ? -0.407 -21.312 3.514 1 98.75 167 GLY B N 1
ATOM 3700 C CA . GLY B 1 167 ? 0.062 -19.953 3.717 1 98.75 167 GLY B CA 1
ATOM 3701 C C . GLY B 1 167 ? -0.845 -18.906 3.092 1 98.75 167 GLY B C 1
ATOM 3702 O O . GLY B 1 167 ? -1.179 -17.906 3.729 1 98.75 167 GLY B O 1
ATOM 3703 N N . HIS B 1 168 ? -1.255 -19.172 1.849 1 98.88 168 HIS B N 1
ATOM 3704 C CA . HIS B 1 168 ? -2.135 -18.25 1.149 1 98.88 168 HIS B CA 1
ATOM 3705 C C . HIS B 1 168 ? -3.455 -18.078 1.894 1 98.88 168 HIS B C 1
ATOM 3707 O O . HIS B 1 168 ? -4.027 -16.984 1.899 1 98.88 168 HIS B O 1
ATOM 3713 N N . SER B 1 169 ? -3.936 -19.094 2.551 1 98.81 169 SER B N 1
ATOM 3714 C CA . SER B 1 169 ? -5.242 -19.094 3.195 1 98.81 169 SER B CA 1
ATOM 3715 C C . SER B 1 169 ? -5.273 -18.141 4.383 1 98.81 169 SER B C 1
ATOM 3717 O O . SER B 1 169 ? -6.348 -17.766 4.859 1 98.81 169 SER B O 1
ATOM 3719 N N . SER B 1 170 ? -4.102 -17.75 4.867 1 98.69 170 SER B N 1
ATOM 3720 C CA . SER B 1 170 ? -4.027 -16.859 6.023 1 98.69 170 SER B CA 1
ATOM 3721 C C . SER B 1 170 ? -4.672 -15.516 5.73 1 98.69 170 SER B C 1
ATOM 3723 O O . SER B 1 170 ? -5.051 -14.789 6.652 1 98.69 170 SER B O 1
ATOM 3725 N N . LEU B 1 171 ? -4.77 -15.227 4.465 1 98.44 171 LEU B N 1
ATOM 3726 C CA . LEU B 1 171 ? -5.449 -13.984 4.102 1 98.44 171 LEU B CA 1
ATOM 3727 C C . LEU B 1 171 ? -6.895 -13.992 4.598 1 98.44 171 LEU B C 1
ATOM 3729 O O . LEU B 1 171 ? -7.402 -12.969 5.055 1 98.44 171 LEU B O 1
ATOM 3733 N N . VAL B 1 172 ? -7.531 -15.148 4.543 1 98.81 172 VAL B N 1
ATOM 3734 C CA . VAL B 1 172 ? -8.906 -15.281 5.004 1 98.81 172 VAL B CA 1
ATOM 3735 C C . VAL B 1 172 ? -8.945 -15.25 6.531 1 98.81 172 VAL B C 1
ATOM 3737 O O . VAL B 1 172 ? -9.883 -14.719 7.125 1 98.81 172 VAL B O 1
ATOM 3740 N N . ASP B 1 173 ? -7.906 -15.797 7.191 1 98.5 173 ASP B N 1
ATOM 3741 C CA . ASP B 1 173 ? -7.809 -15.719 8.648 1 98.5 173 ASP B CA 1
ATOM 3742 C C . ASP B 1 173 ? -7.801 -14.266 9.125 1 98.5 173 ASP B C 1
ATOM 3744 O O . ASP B 1 173 ? -8.414 -13.938 10.141 1 98.5 173 ASP B O 1
ATOM 3748 N N . GLU B 1 174 ? -7.094 -13.453 8.398 1 97.25 174 GLU B N 1
ATOM 3749 C CA . GLU B 1 174 ? -7.051 -12.039 8.75 1 97.25 174 GLU B CA 1
ATOM 3750 C C . GLU B 1 174 ? -8.43 -11.398 8.633 1 97.25 174 GLU B C 1
ATOM 3752 O O . GLU B 1 174 ? -8.797 -10.555 9.453 1 97.25 174 GLU B O 1
ATOM 3757 N N . LEU B 1 175 ? -9.148 -11.758 7.59 1 98.12 175 LEU B N 1
ATOM 3758 C CA . LEU B 1 175 ? -10.508 -11.25 7.438 1 98.12 175 LEU B CA 1
ATOM 3759 C C . LEU B 1 175 ? -11.383 -11.664 8.617 1 98.12 175 LEU B C 1
ATOM 3761 O O . LEU B 1 175 ? -12.102 -10.844 9.188 1 98.12 175 LEU B O 1
ATOM 3765 N N . ALA B 1 176 ? -11.289 -12.922 8.953 1 97.81 176 ALA B N 1
ATOM 3766 C CA . ALA B 1 176 ? -12.07 -13.453 10.062 1 97.81 176 ALA B CA 1
ATOM 3767 C C . ALA B 1 176 ? -11.727 -12.734 11.367 1 97.81 176 ALA B C 1
ATOM 3769 O O . ALA B 1 176 ? -12.617 -12.352 12.125 1 97.81 176 ALA B O 1
ATOM 3770 N N . LEU B 1 177 ? -10.453 -12.555 11.609 1 94.69 177 LEU B N 1
ATOM 3771 C CA . LEU B 1 177 ? -9.984 -11.867 12.812 1 94.69 177 LEU B CA 1
ATOM 3772 C C . LEU B 1 177 ? -10.516 -10.438 12.859 1 94.69 177 LEU B C 1
ATOM 3774 O O . LEU B 1 177 ? -10.844 -9.93 13.938 1 94.69 177 LEU B O 1
ATOM 3778 N N . ALA B 1 178 ? -10.602 -9.844 11.711 1 94 178 ALA B N 1
ATOM 3779 C CA . ALA B 1 178 ? -11.062 -8.461 11.633 1 94 178 ALA B CA 1
ATOM 3780 C C . ALA B 1 178 ? -12.586 -8.383 11.648 1 94 178 ALA B C 1
ATOM 3782 O O . ALA B 1 178 ? -13.156 -7.285 11.656 1 94 178 ALA B O 1
ATOM 3783 N N . GLY B 1 179 ? -13.258 -9.5 11.586 1 95.38 179 GLY B N 1
ATOM 3784 C CA . GLY B 1 179 ? -14.711 -9.531 11.562 1 95.38 179 GLY B CA 1
ATOM 3785 C C . GLY B 1 179 ? -15.289 -9.148 10.211 1 95.38 179 GLY B C 1
ATOM 3786 O O . GLY B 1 179 ? -16.406 -8.609 10.141 1 95.38 179 GLY B O 1
ATOM 3787 N N . ILE B 1 180 ? -14.57 -9.383 9.125 1 96.94 180 ILE B N 1
ATOM 3788 C CA . ILE B 1 180 ? -15.008 -9.031 7.781 1 96.94 180 ILE B CA 1
ATOM 3789 C C . ILE B 1 180 ? -15.367 -10.297 7.004 1 96.94 180 ILE B C 1
ATOM 3791 O O . ILE B 1 180 ? -14.484 -11.047 6.59 1 96.94 180 ILE B O 1
ATOM 3795 N N . LYS B 1 181 ? -16.547 -10.586 6.844 1 98.38 181 LYS B N 1
ATOM 3796 C CA . LYS B 1 181 ? -17.047 -11.641 5.957 1 98.38 181 LYS B CA 1
ATOM 3797 C C . LYS B 1 181 ? -17.609 -11.062 4.672 1 98.38 181 LYS B C 1
ATOM 3799 O O . LYS B 1 181 ? -18.703 -10.484 4.68 1 98.38 181 LYS B O 1
ATOM 3804 N N . PRO B 1 182 ? -16.969 -11.203 3.596 1 98.62 182 PRO B N 1
ATOM 3805 C CA . PRO B 1 182 ? -17.484 -10.625 2.352 1 98.62 182 PRO B CA 1
ATOM 3806 C C . PRO B 1 182 ? -18.625 -11.438 1.743 1 98.62 182 PRO B C 1
ATOM 3808 O O . PRO B 1 182 ? -18.812 -12.609 2.094 1 98.62 182 PRO B O 1
ATOM 3811 N N . GLY B 1 183 ? -19.375 -10.758 0.901 1 98.56 183 GLY B N 1
ATOM 3812 C CA . GLY B 1 183 ? -20.375 -11.484 0.135 1 98.56 183 GLY B CA 1
ATOM 3813 C C . GLY B 1 183 ? -19.781 -12.375 -0.938 1 98.56 183 GLY B C 1
ATOM 3814 O O . GLY B 1 183 ? -20.359 -13.391 -1.309 1 98.56 183 GLY B O 1
ATOM 3815 N N . ALA B 1 184 ? -18.641 -11.992 -1.424 1 98.81 184 ALA B N 1
ATOM 3816 C CA . ALA B 1 184 ? -17.859 -12.75 -2.4 1 98.81 184 ALA B CA 1
ATOM 3817 C C . ALA B 1 184 ? -16.391 -12.32 -2.381 1 98.81 184 ALA B C 1
ATOM 3819 O O . ALA B 1 184 ? -16.062 -11.234 -1.899 1 98.81 184 ALA B O 1
ATOM 3820 N N . VAL B 1 185 ? -15.57 -13.203 -2.84 1 98.94 185 VAL B N 1
ATOM 3821 C CA . VAL B 1 185 ? -14.148 -12.898 -3.012 1 98.94 185 VAL B CA 1
ATOM 3822 C C . VAL B 1 185 ? -13.781 -12.977 -4.492 1 98.94 185 VAL B C 1
ATOM 3824 O O . VAL B 1 185 ? -14.164 -13.93 -5.18 1 98.94 185 VAL B O 1
ATOM 3827 N N . VAL B 1 186 ? -13.102 -11.984 -4.973 1 98.94 186 VAL B N 1
ATOM 3828 C CA . VAL B 1 186 ? -12.586 -11.984 -6.34 1 98.94 186 VAL B CA 1
ATOM 3829 C C . VAL B 1 186 ? -11.07 -12.148 -6.32 1 98.94 186 VAL B C 1
ATOM 3831 O O . VAL B 1 186 ? -10.367 -11.375 -5.672 1 98.94 186 VAL B O 1
ATOM 3834 N N . ALA B 1 187 ? -10.602 -13.156 -6.984 1 98.88 187 ALA B N 1
ATOM 3835 C CA . ALA B 1 187 ? -9.172 -13.453 -7.02 1 98.88 187 ALA B CA 1
ATOM 3836 C C . ALA B 1 187 ? -8.727 -13.844 -8.43 1 98.88 187 ALA B C 1
ATOM 3838 O O . ALA B 1 187 ? -9.461 -14.516 -9.148 1 98.88 187 ALA B O 1
ATOM 3839 N N . SER B 1 188 ? -7.535 -13.414 -8.766 1 98.81 188 SER B N 1
ATOM 3840 C CA . SER B 1 188 ? -6.98 -13.82 -10.055 1 98.81 188 SER B CA 1
ATOM 3841 C C . SER B 1 188 ? -6.469 -15.258 -10.008 1 98.81 188 SER B C 1
ATOM 3843 O O . SER B 1 188 ? -6.07 -15.742 -8.945 1 98.81 188 SER B O 1
ATOM 3845 N N . VAL B 1 189 ? -6.5 -15.898 -11.172 1 98.69 189 VAL B N 1
ATOM 3846 C CA . VAL B 1 189 ? -6.102 -17.297 -11.227 1 98.69 189 VAL B CA 1
ATOM 3847 C C . VAL B 1 189 ? -5.141 -17.516 -12.398 1 98.69 189 VAL B C 1
ATOM 3849 O O . VAL B 1 189 ? -5.453 -17.172 -13.539 1 98.69 189 VAL B O 1
ATOM 3852 N N . GLY B 1 190 ? -3.975 -17.953 -12.078 1 97 190 GLY B N 1
ATOM 3853 C CA . GLY B 1 190 ? -3.059 -18.594 -13.008 1 97 190 GLY B CA 1
ATOM 3854 C C . GLY B 1 190 ? -2.994 -20.094 -12.852 1 97 190 GLY B C 1
ATOM 3855 O O . GLY B 1 190 ? -3.947 -20.797 -13.188 1 97 190 GLY B O 1
ATOM 3856 N N . GLY B 1 191 ? -1.953 -20.516 -12.164 1 95.69 191 GLY B N 1
ATOM 3857 C CA . GLY B 1 191 ? -1.893 -21.938 -11.805 1 95.69 191 GLY B CA 1
ATOM 3858 C C . GLY B 1 191 ? -2.908 -22.328 -10.75 1 95.69 191 GLY B C 1
ATOM 3859 O O . GLY B 1 191 ? -3.252 -23.5 -10.617 1 95.69 191 GLY B O 1
ATOM 3860 N N . GLY B 1 192 ? -3.299 -21.391 -10 1 98.25 192 GLY B N 1
ATOM 3861 C CA . GLY B 1 192 ? -4.422 -21.641 -9.109 1 98.25 192 GLY B CA 1
ATOM 3862 C C . GLY B 1 192 ? -4.039 -21.594 -7.641 1 98.25 192 GLY B C 1
ATOM 3863 O O . GLY B 1 192 ? -4.871 -21.844 -6.77 1 98.25 192 GLY B O 1
ATOM 3864 N N . GLY B 1 193 ? -2.803 -21.219 -7.312 1 98.38 193 GLY B N 1
ATOM 3865 C CA . GLY B 1 193 ? -2.355 -21.203 -5.93 1 98.38 193 GLY B CA 1
ATOM 3866 C C . GLY B 1 193 ? -3.178 -20.297 -5.043 1 98.38 193 GLY B C 1
ATOM 3867 O O . GLY B 1 193 ? -3.57 -20.672 -3.938 1 98.38 193 GLY B O 1
ATOM 3868 N N . LEU B 1 194 ? -3.436 -19.062 -5.488 1 98.88 194 LEU B N 1
ATOM 3869 C CA . LEU B 1 194 ? -4.223 -18.109 -4.711 1 98.88 194 LEU B CA 1
ATOM 3870 C C . LEU B 1 194 ? -5.648 -18.625 -4.52 1 98.88 194 LEU B C 1
ATOM 3872 O O . LEU B 1 194 ? -6.195 -18.547 -3.418 1 98.88 194 LEU B O 1
ATOM 3876 N N . LEU B 1 195 ? -6.223 -19.141 -5.609 1 98.88 195 LEU B N 1
ATOM 3877 C CA . LEU B 1 195 ? -7.578 -19.672 -5.535 1 98.88 195 LEU B CA 1
ATOM 3878 C C . LEU B 1 195 ? -7.676 -20.766 -4.48 1 98.88 195 LEU B C 1
ATOM 3880 O O . LEU B 1 195 ? -8.586 -20.766 -3.656 1 98.88 195 LEU B O 1
ATOM 3884 N N . CYS B 1 196 ? -6.723 -21.703 -4.52 1 98.88 196 CYS B N 1
ATOM 3885 C CA . CYS B 1 196 ? -6.715 -22.781 -3.543 1 98.88 196 CYS B CA 1
ATOM 3886 C C . CYS B 1 196 ? -6.656 -22.234 -2.121 1 98.88 196 CYS B C 1
ATOM 3888 O O . CYS B 1 196 ? -7.43 -22.656 -1.259 1 98.88 196 CYS B O 1
ATOM 3890 N N . GLY B 1 197 ? -5.77 -21.281 -1.889 1 98.81 197 GLY B N 1
ATOM 3891 C CA . GLY B 1 197 ? -5.656 -20.688 -0.565 1 98.81 197 GLY B CA 1
ATOM 3892 C C . GLY B 1 197 ? -6.934 -20.016 -0.099 1 98.81 197 GLY B C 1
ATOM 3893 O O . GLY B 1 197 ? -7.352 -20.188 1.049 1 98.81 197 GLY B O 1
ATOM 3894 N N . VAL B 1 198 ? -7.531 -19.25 -0.968 1 98.94 198 VAL B N 1
ATOM 3895 C CA . VAL B 1 198 ? -8.75 -18.516 -0.635 1 98.94 198 VAL B CA 1
ATOM 3896 C C . VAL B 1 198 ? -9.859 -19.516 -0.286 1 98.94 198 VAL B C 1
ATOM 3898 O O . VAL B 1 198 ? -10.492 -19.406 0.771 1 98.94 198 VAL B O 1
ATOM 3901 N N . ILE B 1 199 ? -10.078 -20.531 -1.142 1 98.88 199 ILE B N 1
ATOM 3902 C CA . ILE B 1 199 ? -11.172 -21.469 -0.933 1 98.88 199 ILE B CA 1
ATOM 3903 C C . ILE B 1 199 ? -10.938 -22.266 0.354 1 98.88 199 ILE B C 1
ATOM 3905 O O . ILE B 1 199 ? -11.844 -22.406 1.175 1 98.88 199 ILE B O 1
ATOM 3909 N N . LEU B 1 200 ? -9.711 -22.734 0.57 1 98.62 200 LEU B N 1
ATOM 3910 C CA . LEU B 1 200 ? -9.406 -23.484 1.781 1 98.62 200 LEU B CA 1
ATOM 3911 C C . LEU B 1 200 ? -9.617 -22.625 3.023 1 98.62 200 LEU B C 1
ATOM 3913 O O . LEU B 1 200 ? -10.109 -23.109 4.043 1 98.62 200 LEU B O 1
ATOM 3917 N N . GLY B 1 201 ? -9.219 -21.375 2.945 1 98.75 201 GLY B N 1
ATOM 3918 C CA . GLY B 1 201 ? -9.461 -20.453 4.055 1 98.75 201 GLY B CA 1
ATOM 3919 C C . GLY B 1 201 ? -10.938 -20.25 4.34 1 98.75 201 GLY B C 1
ATOM 3920 O O . GLY B 1 201 ? -11.359 -20.25 5.5 1 98.75 201 GLY B O 1
ATOM 3921 N N . LEU B 1 202 ? -11.688 -20.016 3.234 1 98.81 202 LEU B N 1
ATOM 3922 C CA . LEU B 1 202 ? -13.133 -19.844 3.391 1 98.81 202 LEU B CA 1
ATOM 3923 C C . LEU B 1 202 ? -13.758 -21.078 4.043 1 98.81 202 LEU B C 1
ATOM 3925 O O . LEU B 1 202 ? -14.539 -20.953 4.988 1 98.81 202 LEU B O 1
ATOM 3929 N N . GLN B 1 203 ? -13.391 -22.219 3.592 1 98.38 203 GLN B N 1
ATOM 3930 C CA . GLN B 1 203 ? -13.922 -23.469 4.117 1 98.38 203 GLN B CA 1
ATOM 3931 C C . GLN B 1 203 ? -13.523 -23.672 5.578 1 98.38 203 GLN B C 1
ATOM 3933 O O . GLN B 1 203 ? -14.336 -24.109 6.395 1 98.38 203 GLN B O 1
ATOM 3938 N N . ARG B 1 204 ? -12.305 -23.312 5.93 1 97.75 204 ARG B N 1
ATOM 3939 C CA . ARG B 1 204 ? -11.812 -23.438 7.297 1 97.75 204 ARG B CA 1
ATOM 3940 C C . ARG B 1 204 ? -12.672 -22.625 8.266 1 97.75 204 ARG B C 1
ATOM 3942 O O . ARG B 1 204 ? -12.898 -23.047 9.398 1 97.75 204 ARG B O 1
ATOM 3949 N N . HIS B 1 205 ? -13.195 -21.516 7.762 1 98.06 205 HIS B N 1
ATOM 3950 C CA . HIS B 1 205 ? -13.969 -20.641 8.633 1 98.06 205 HIS B CA 1
ATOM 3951 C C . HIS B 1 205 ? -15.461 -20.875 8.484 1 98.06 205 HIS B C 1
ATOM 3953 O O . HIS B 1 205 ? -16.281 -20.109 9 1 98.06 205 HIS B O 1
ATOM 3959 N N . GLY B 1 206 ? -15.867 -21.875 7.695 1 97.88 206 GLY B N 1
ATOM 3960 C CA . GLY B 1 206 ? -17.266 -22.219 7.508 1 97.88 206 GLY B CA 1
ATOM 3961 C C . GLY B 1 206 ? -18 -21.281 6.57 1 97.88 206 GLY B C 1
ATOM 3962 O O . GLY B 1 206 ? -19.234 -21.203 6.598 1 97.88 206 GLY B O 1
ATOM 3963 N N . TRP B 1 207 ? -17.266 -20.5 5.809 1 98.38 207 TRP B N 1
ATOM 3964 C CA . TRP B 1 207 ? -17.859 -19.547 4.879 1 98.38 207 TRP B CA 1
ATOM 3965 C C . TRP B 1 207 ? -18.141 -20.203 3.529 1 98.38 207 TRP B C 1
ATOM 3967 O O . TRP B 1 207 ? -17.734 -19.688 2.486 1 98.38 207 TRP B O 1
ATOM 3977 N N . ASN B 1 208 ? -18.891 -21.234 3.559 1 98.12 208 ASN B N 1
ATOM 3978 C CA . ASN B 1 208 ? -19.172 -22.031 2.367 1 98.12 208 ASN B CA 1
ATOM 3979 C C . ASN B 1 208 ? -20.141 -21.312 1.437 1 98.12 208 ASN B C 1
ATOM 3981 O O . ASN B 1 208 ? -20.281 -21.672 0.266 1 98.12 208 ASN B O 1
ATOM 3985 N N . ASP B 1 209 ? -20.766 -20.328 1.945 1 98 209 ASP B N 1
ATOM 3986 C CA . ASP B 1 209 ? -21.734 -19.562 1.176 1 98 209 ASP B CA 1
ATOM 3987 C C . ASP B 1 209 ? -21.078 -18.375 0.472 1 98 209 ASP B C 1
ATOM 3989 O O . ASP B 1 209 ? -21.703 -17.703 -0.353 1 98 209 ASP B O 1
ATOM 3993 N N . VAL B 1 210 ? -19.859 -18.094 0.802 1 98.75 210 VAL B N 1
ATOM 3994 C CA . VAL B 1 210 ? -19.125 -17.016 0.159 1 98.75 210 VAL B CA 1
ATOM 3995 C C . VAL B 1 210 ? -18.547 -17.484 -1.173 1 98.75 210 VAL B C 1
ATOM 3997 O O . VAL B 1 210 ? -17.609 -18.281 -1.199 1 98.75 210 VAL B O 1
ATOM 4000 N N . GLY B 1 211 ? -19.094 -17 -2.227 1 98.56 211 GLY B N 1
ATOM 4001 C CA . GLY B 1 211 ? -18.625 -17.391 -3.547 1 98.56 211 GLY B CA 1
ATOM 4002 C C . GLY B 1 211 ? -17.297 -16.766 -3.918 1 98.56 211 GLY B C 1
ATOM 4003 O O . GLY B 1 211 ? -16.906 -15.758 -3.336 1 98.56 211 GLY B O 1
ATOM 4004 N N . VAL B 1 212 ? -16.672 -17.406 -4.91 1 98.88 212 VAL B N 1
ATOM 4005 C CA . VAL B 1 212 ? -15.406 -16.891 -5.434 1 98.88 212 VAL B CA 1
ATOM 4006 C C . VAL B 1 212 ? -15.547 -16.594 -6.926 1 98.88 212 VAL B C 1
ATOM 4008 O O . VAL B 1 212 ? -16.094 -17.406 -7.676 1 98.88 212 VAL B O 1
ATOM 4011 N N . VAL B 1 213 ? -15.141 -15.438 -7.301 1 98.81 213 VAL B N 1
ATOM 4012 C CA . VAL B 1 213 ? -14.969 -15.109 -8.711 1 98.81 213 VAL B CA 1
ATOM 4013 C C . VAL B 1 213 ? -13.5 -15.289 -9.102 1 98.81 213 VAL B C 1
ATOM 4015 O O . VAL B 1 213 ? -12.633 -14.562 -8.609 1 98.81 213 VAL B O 1
ATOM 4018 N N . ALA B 1 214 ? -13.281 -16.266 -9.93 1 98.81 214 ALA B N 1
ATOM 4019 C CA . ALA B 1 214 ? -11.938 -16.531 -10.438 1 98.81 214 ALA B CA 1
ATOM 4020 C C . ALA B 1 214 ? -11.656 -15.75 -11.711 1 98.81 214 ALA B C 1
ATOM 4022 O O . ALA B 1 214 ? -12.141 -16.109 -12.789 1 98.81 214 ALA B O 1
ATOM 4023 N N . ALA B 1 215 ? -10.812 -14.742 -11.578 1 98.88 215 ALA B N 1
ATOM 4024 C CA . ALA B 1 215 ? -10.578 -13.82 -12.688 1 98.88 215 ALA B CA 1
ATOM 4025 C C . ALA B 1 215 ? -9.352 -14.234 -13.492 1 98.88 215 ALA B C 1
ATOM 4027 O O . ALA B 1 215 ? -8.305 -14.539 -12.93 1 98.88 215 ALA B O 1
ATOM 4028 N N . GLU B 1 216 ? -9.477 -14.352 -14.773 1 98.81 216 GLU B N 1
ATOM 4029 C CA . GLU B 1 216 ? -8.398 -14.617 -15.719 1 98.81 216 GLU B CA 1
ATOM 4030 C C . GLU B 1 216 ? -8.461 -13.656 -16.906 1 98.81 216 GLU B C 1
ATOM 4032 O O . GLU B 1 216 ? -9.414 -12.883 -17.031 1 98.81 216 GLU B O 1
ATOM 4037 N N . THR B 1 217 ? -7.402 -13.617 -17.672 1 98.75 217 THR B N 1
ATOM 4038 C CA . THR B 1 217 ? -7.406 -12.844 -18.906 1 98.75 217 THR B CA 1
ATOM 4039 C C . THR B 1 217 ? -7.566 -13.758 -20.125 1 98.75 217 THR B C 1
ATOM 4041 O O . THR B 1 217 ? -7.133 -14.914 -20.094 1 98.75 217 THR B O 1
ATOM 4044 N N . LEU B 1 218 ? -8.219 -13.203 -21.125 1 98.44 218 LEU B N 1
ATOM 4045 C CA . LEU B 1 218 ? -8.203 -13.906 -22.406 1 98.44 218 LEU B CA 1
ATOM 4046 C C . LEU B 1 218 ? -6.773 -14.195 -22.844 1 98.44 218 LEU B C 1
ATOM 4048 O O . LEU B 1 218 ? -5.922 -13.305 -22.828 1 98.44 218 LEU B O 1
ATOM 4052 N N . GLY B 1 219 ? -6.527 -15.484 -23.188 1 98.12 219 GLY B N 1
ATOM 4053 C CA . GLY B 1 219 ? -5.188 -15.883 -23.594 1 98.12 219 GLY B CA 1
ATOM 4054 C C . GLY B 1 219 ? -4.398 -16.516 -22.453 1 98.12 219 GLY B C 1
ATOM 4055 O O . GLY B 1 219 ? -3.287 -17.016 -22.672 1 98.12 219 GLY B O 1
ATOM 4056 N N . ALA B 1 220 ? -4.926 -16.469 -21.25 1 98.06 220 ALA B N 1
ATOM 4057 C CA . ALA B 1 220 ? -4.348 -17.141 -20.094 1 98.06 220 ALA B CA 1
ATOM 4058 C C . ALA B 1 220 ? -5.434 -17.734 -19.203 1 98.06 220 ALA B C 1
ATOM 4060 O O . ALA B 1 220 ? -5.324 -17.703 -17.969 1 98.06 220 ALA B O 1
ATOM 4061 N N . ASN B 1 221 ? -6.5 -18.188 -19.781 1 98.38 221 ASN B N 1
ATOM 4062 C CA . ASN B 1 221 ? -7.691 -18.609 -19.047 1 98.38 221 ASN B CA 1
ATOM 4063 C C . ASN B 1 221 ? -7.785 -20.125 -18.938 1 98.38 221 ASN B C 1
ATOM 4065 O O . ASN B 1 221 ? -8.773 -20.719 -19.375 1 98.38 221 ASN B O 1
ATOM 4069 N N . CYS B 1 222 ? -6.824 -20.719 -18.266 1 98 222 CYS B N 1
ATOM 4070 C CA . CYS B 1 222 ? -6.742 -22.172 -18.188 1 98 222 CYS B CA 1
ATOM 4071 C C . CYS B 1 222 ? -7.84 -22.75 -17.297 1 98 222 CYS B C 1
ATOM 4073 O O . CYS B 1 222 ? -8.406 -23.797 -17.594 1 98 222 CYS B O 1
ATOM 4075 N N . LEU B 1 223 ? -8.172 -22.078 -16.219 1 98.62 223 LEU B N 1
ATOM 4076 C CA . LEU B 1 223 ? -9.219 -22.578 -15.328 1 98.62 223 LEU B CA 1
ATOM 4077 C C . LEU B 1 223 ? -10.586 -22.5 -15.992 1 98.62 223 LEU B C 1
ATOM 4079 O O . LEU B 1 223 ? -11.367 -23.453 -15.953 1 98.62 223 LEU B O 1
ATOM 4083 N N . ALA B 1 224 ? -10.852 -21.328 -16.578 1 98.5 224 ALA B N 1
ATOM 4084 C CA . ALA B 1 224 ? -12.133 -21.156 -17.266 1 98.5 224 ALA B CA 1
ATOM 4085 C C . ALA B 1 224 ? -12.32 -22.219 -18.344 1 98.5 224 ALA B C 1
ATOM 4087 O O . ALA B 1 224 ? -13.414 -22.781 -18.484 1 98.5 224 ALA B O 1
ATOM 4088 N N . SER B 1 225 ? -11.289 -22.484 -19.062 1 98.44 225 SER B N 1
ATOM 4089 C CA . SER B 1 225 ? -11.344 -23.516 -20.094 1 98.44 225 SER B CA 1
ATOM 4090 C C . SER B 1 225 ? -11.609 -24.891 -19.5 1 98.44 225 SER B C 1
ATOM 4092 O O . SER B 1 225 ? -12.406 -25.656 -20.047 1 98.44 225 SER B O 1
ATOM 4094 N N . ALA B 1 226 ? -10.914 -25.172 -18.438 1 98.38 226 ALA B N 1
ATOM 4095 C CA . ALA B 1 226 ? -11.086 -26.453 -17.766 1 98.38 226 ALA B CA 1
ATOM 4096 C C . ALA B 1 226 ? -12.508 -26.609 -17.234 1 98.38 226 ALA B C 1
ATOM 4098 O O . ALA B 1 226 ? -13.133 -27.656 -17.391 1 98.38 226 ALA B O 1
ATOM 4099 N N . VAL B 1 227 ? -12.992 -25.594 -16.562 1 98 227 VAL B N 1
ATOM 4100 C CA . VAL B 1 227 ? -14.328 -25.625 -15.977 1 98 227 VAL B CA 1
ATOM 4101 C C . VAL B 1 227 ? -15.367 -25.797 -17.078 1 98 227 VAL B C 1
ATOM 4103 O O . VAL B 1 227 ? -16.297 -26.609 -16.938 1 98 227 VAL B O 1
ATOM 4106 N N . ALA B 1 228 ? -15.234 -25.094 -18.172 1 97.69 228 ALA B N 1
ATOM 4107 C CA . ALA B 1 228 ? -16.156 -25.203 -19.281 1 97.69 228 ALA B CA 1
ATOM 4108 C C . ALA B 1 228 ? -16.141 -26.609 -19.875 1 97.69 228 ALA B C 1
ATOM 4110 O O . ALA B 1 228 ? -17.188 -27.125 -20.281 1 97.69 228 ALA B O 1
ATOM 4111 N N . ALA B 1 229 ? -14.992 -27.203 -19.875 1 97.69 229 ALA B N 1
ATOM 4112 C CA . ALA B 1 229 ? -14.836 -28.531 -20.469 1 97.69 229 ALA B CA 1
ATOM 4113 C C . ALA B 1 229 ? -15.242 -29.609 -19.469 1 97.69 229 ALA B C 1
ATOM 4115 O O . ALA B 1 229 ? -15.508 -30.75 -19.859 1 97.69 229 ALA B O 1
ATOM 4116 N N . GLY B 1 230 ? -15.195 -29.297 -18.172 1 96.88 230 GLY B N 1
ATOM 4117 C CA . GLY B 1 230 ? -15.492 -30.266 -17.125 1 96.88 230 GLY B CA 1
ATOM 4118 C C . GLY B 1 230 ? -14.32 -31.188 -16.812 1 96.88 230 GLY B C 1
ATOM 4119 O O . GLY B 1 230 ? -14.492 -32.219 -16.172 1 96.88 230 GLY B O 1
ATOM 4120 N N . GLU B 1 231 ? -13.172 -30.844 -17.391 1 96.44 231 GLU B N 1
ATOM 4121 C CA . GLU B 1 231 ? -11.922 -31.578 -17.203 1 96.44 231 GLU B CA 1
ATOM 4122 C C . GLU B 1 231 ? -10.711 -30.688 -17.422 1 96.44 231 GLU B C 1
ATOM 4124 O O . GLU B 1 231 ? -10.836 -29.625 -18.047 1 96.44 231 GLU B O 1
ATOM 4129 N N . PRO B 1 232 ? -9.586 -31.109 -16.891 1 94.56 232 PRO B N 1
ATOM 4130 C CA . PRO B 1 232 ? -8.391 -30.297 -17.141 1 94.56 232 PRO B CA 1
ATOM 4131 C C . PRO B 1 232 ? -8.117 -30.109 -18.641 1 94.56 232 PRO B C 1
ATOM 4133 O O . PRO B 1 232 ? -8.305 -31.031 -19.422 1 94.56 232 PRO B O 1
ATOM 4136 N N . VAL B 1 233 ? -7.793 -28.938 -18.969 1 95.62 233 VAL B N 1
ATOM 4137 C CA . VAL B 1 233 ? -7.477 -28.547 -20.344 1 95.62 233 VAL B CA 1
ATOM 4138 C C . VAL B 1 233 ? -6.125 -27.844 -20.375 1 95.62 233 VAL B C 1
ATOM 4140 O O . VAL B 1 233 ? -5.805 -27.062 -19.484 1 95.62 233 VAL B O 1
ATOM 4143 N N . ARG B 1 234 ? -5.34 -28.172 -21.328 1 96.88 234 ARG B N 1
ATOM 4144 C CA . ARG B 1 234 ? -4.074 -27.484 -21.562 1 96.88 234 ARG B CA 1
ATOM 4145 C C . ARG B 1 234 ? -4.199 -26.469 -22.688 1 96.88 234 ARG B C 1
ATOM 4147 O O . ARG B 1 234 ? -4.609 -26.812 -23.797 1 96.88 234 ARG B O 1
ATOM 4154 N N . LEU B 1 235 ? -3.885 -25.203 -22.406 1 96.75 235 LEU B N 1
ATOM 4155 C CA . LEU B 1 235 ? -3.869 -24.188 -23.438 1 96.75 235 LEU B CA 1
ATOM 4156 C C . LEU B 1 235 ? -2.725 -24.422 -24.422 1 96.75 235 LEU B C 1
ATOM 4158 O O . LEU B 1 235 ? -1.685 -24.969 -24.047 1 96.75 235 LEU B O 1
ATOM 4162 N N . ASP B 1 236 ? -2.885 -24.016 -25.641 1 96.19 236 ASP B N 1
ATOM 4163 C CA . ASP B 1 236 ? -1.845 -24.172 -26.656 1 96.19 236 ASP B CA 1
ATOM 4164 C C . ASP B 1 236 ? -0.665 -23.234 -26.375 1 96.19 236 ASP B C 1
ATOM 4166 O O . ASP B 1 236 ? 0.488 -23.609 -26.609 1 96.19 236 ASP B O 1
ATOM 4170 N N . SER B 1 237 ? -0.958 -22.047 -25.938 1 95.94 237 SER B N 1
ATOM 4171 C CA . SER B 1 237 ? 0.028 -21.016 -25.641 1 95.94 237 SER B CA 1
ATOM 4172 C C . SER B 1 237 ? -0.566 -19.922 -24.766 1 95.94 237 SER B C 1
ATOM 4174 O O . SER B 1 237 ? -1.784 -19.844 -24.594 1 95.94 237 SER B O 1
ATOM 4176 N N . ILE B 1 238 ? 0.326 -19.188 -24.188 1 95.56 238 ILE B N 1
ATOM 4177 C CA . ILE B 1 238 ? -0.074 -17.969 -23.484 1 95.56 238 ILE B CA 1
ATOM 4178 C C . ILE B 1 238 ? 0.027 -16.766 -24.422 1 95.56 238 ILE B C 1
ATOM 4180 O O . ILE B 1 238 ? 1.112 -16.453 -24.906 1 95.56 238 ILE B O 1
ATOM 4184 N N . THR B 1 239 ? -1.101 -16.094 -24.578 1 97.56 239 THR B N 1
ATOM 4185 C CA . THR B 1 239 ? -1.074 -14.977 -25.516 1 97.56 239 THR B CA 1
ATOM 4186 C C . THR B 1 239 ? -1.398 -13.672 -24.781 1 97.56 239 THR B C 1
ATOM 4188 O O . THR B 1 239 ? -1.24 -12.586 -25.359 1 97.56 239 THR B O 1
ATOM 4191 N N . SER B 1 240 ? -1.829 -13.773 -23.547 1 97.75 240 SER B N 1
ATOM 4192 C CA . SER B 1 240 ? -2.141 -12.602 -22.734 1 97.75 240 SER B CA 1
ATOM 4193 C C . SER B 1 240 ? -0.872 -11.883 -22.281 1 97.75 240 SER B C 1
ATOM 4195 O O . SER B 1 240 ? 0.164 -12.523 -22.078 1 97.75 240 SER B O 1
ATOM 4197 N N . ILE B 1 241 ? -0.945 -10.562 -22.031 1 96.62 241 ILE B N 1
ATOM 4198 C CA . ILE B 1 241 ? 0.172 -9.805 -21.469 1 96.62 241 ILE B CA 1
ATOM 4199 C C . ILE B 1 241 ? 0.293 -10.086 -19.969 1 96.62 241 ILE B C 1
ATOM 4201 O O . ILE B 1 241 ? 1.316 -9.773 -19.359 1 96.62 241 ILE B O 1
ATOM 4205 N N . ALA B 1 242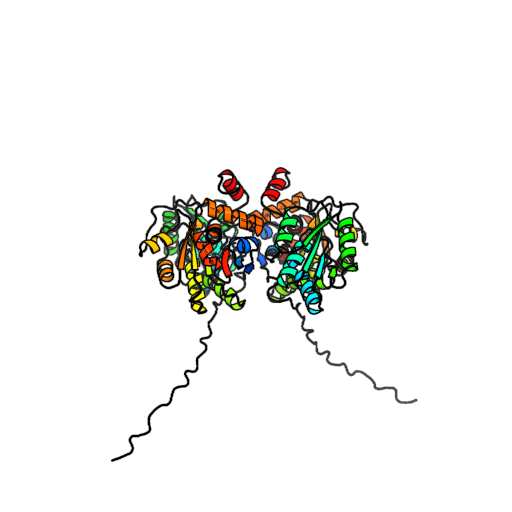 ? -0.8 -10.586 -19.359 1 97.5 242 ALA B N 1
ATOM 4206 C CA . ALA B 1 242 ? -0.757 -10.984 -17.953 1 97.5 242 ALA B CA 1
ATOM 4207 C C . ALA B 1 242 ? 0.001 -12.289 -17.766 1 97.5 242 ALA B C 1
ATOM 4209 O O . ALA B 1 242 ? -0.569 -13.289 -17.312 1 97.5 242 ALA B O 1
ATOM 4210 N N . THR B 1 243 ? 1.261 -12.258 -17.969 1 93.88 243 THR B N 1
ATOM 4211 C CA . THR B 1 243 ? 2.094 -13.453 -18.016 1 93.88 243 THR B CA 1
ATOM 4212 C C . THR B 1 243 ? 2.152 -14.125 -16.641 1 93.88 243 THR B C 1
ATOM 4214 O O . THR B 1 243 ? 2.379 -15.328 -16.547 1 93.88 243 THR B O 1
ATOM 4217 N N . SER B 1 244 ? 1.84 -13.367 -15.586 1 95.12 244 SER B N 1
ATOM 4218 C CA . SER B 1 244 ? 1.828 -13.945 -14.242 1 95.12 244 SER B CA 1
ATOM 4219 C C . SER B 1 244 ? 0.655 -14.898 -14.062 1 95.12 244 SER B C 1
ATOM 4221 O O . SER B 1 244 ? 0.633 -15.688 -13.117 1 95.12 244 SER B O 1
ATOM 4223 N N . LEU B 1 245 ? -0.27 -14.867 -14.953 1 97.25 245 LEU B N 1
ATOM 4224 C CA . LEU B 1 245 ? -1.376 -15.82 -14.969 1 97.25 245 LEU B CA 1
ATOM 4225 C C . LEU B 1 245 ? -1.104 -16.969 -15.945 1 97.25 245 LEU B C 1
ATOM 4227 O O . LEU B 1 245 ? -1.951 -17.844 -16.125 1 97.25 245 LEU B O 1
ATOM 4231 N N . GLY B 1 246 ? 0.083 -16.953 -16.531 1 94.75 246 GLY B N 1
ATOM 4232 C CA . GLY B 1 246 ? 0.344 -17.797 -17.688 1 94.75 246 GLY B CA 1
ATOM 4233 C C . GLY B 1 246 ? 0.688 -19.219 -17.328 1 94.75 246 GLY B C 1
ATOM 4234 O O . GLY B 1 246 ? 1.79 -19.703 -17.609 1 94.75 246 GLY B O 1
ATOM 4235 N N . ALA B 1 247 ? -0.203 -20 -16.812 1 94 247 ALA B N 1
ATOM 4236 C CA . ALA B 1 247 ? -0.123 -21.453 -16.719 1 94 247 ALA B CA 1
ATOM 4237 C C . ALA B 1 247 ? -0.88 -22.125 -17.859 1 94 247 ALA B C 1
ATOM 4239 O O . ALA B 1 247 ? -2.027 -21.766 -18.141 1 94 247 ALA B O 1
ATOM 4240 N N . LEU B 1 248 ? -0.239 -23.031 -18.5 1 95.19 248 LEU B N 1
ATOM 4241 C CA . LEU B 1 248 ? -0.899 -23.703 -19.609 1 95.19 248 LEU B CA 1
ATOM 4242 C C . LEU B 1 248 ? -2.02 -24.609 -19.125 1 95.19 248 LEU B C 1
ATOM 4244 O O . LEU B 1 248 ? -2.977 -24.875 -19.844 1 95.19 248 LEU B O 1
ATOM 4248 N N . GLN B 1 249 ? -1.86 -25.047 -17.953 1 95.62 249 GLN B N 1
ATOM 4249 C CA . GLN B 1 249 ? -2.857 -25.891 -17.297 1 95.62 249 GLN B CA 1
ATOM 4250 C C . GLN B 1 249 ? -2.98 -25.516 -15.812 1 95.62 249 GLN B C 1
ATOM 4252 O O . GLN B 1 249 ? -1.975 -25.297 -15.141 1 95.62 249 GLN B O 1
ATOM 4257 N N . CYS B 1 250 ? -4.25 -25.406 -15.359 1 95.5 250 CYS B N 1
ATOM 4258 C CA . CYS B 1 250 ? -4.441 -25.062 -13.953 1 95.5 250 CYS B CA 1
ATOM 4259 C C . CYS B 1 250 ? -4.098 -26.234 -13.047 1 95.5 250 CYS B C 1
ATOM 4261 O O . CYS B 1 250 ? -4.062 -27.375 -13.508 1 95.5 250 CYS B O 1
ATOM 4263 N N . SER B 1 251 ? -3.791 -25.953 -11.836 1 94.94 251 SER B N 1
ATOM 4264 C CA . SER B 1 251 ? -3.566 -26.969 -10.828 1 94.94 251 SER B CA 1
ATOM 4265 C C . SER B 1 251 ? -4.75 -27.938 -10.734 1 94.94 251 SER B C 1
ATOM 4267 O O . SER B 1 251 ? -5.906 -27.5 -10.75 1 94.94 251 SER B O 1
ATOM 4269 N N . PRO B 1 252 ? -4.48 -29.266 -10.641 1 96.69 252 PRO B N 1
ATOM 4270 C CA . PRO B 1 252 ? -5.586 -30.203 -10.406 1 96.69 252 PRO B CA 1
ATOM 4271 C C . PRO B 1 252 ? -6.383 -29.875 -9.148 1 96.69 252 PRO B C 1
ATOM 4273 O O . PRO B 1 252 ? -7.605 -30.031 -9.125 1 96.69 252 PRO B O 1
ATOM 4276 N N . THR B 1 253 ? -5.684 -29.391 -8.164 1 98.06 253 THR B N 1
ATOM 4277 C CA . THR B 1 253 ? -6.355 -29.016 -6.926 1 98.06 253 THR B CA 1
ATOM 4278 C C . THR B 1 253 ? -7.262 -27.812 -7.145 1 98.06 253 THR B C 1
ATOM 4280 O O . THR B 1 253 ? -8.383 -27.766 -6.629 1 98.06 253 THR B O 1
ATOM 4283 N N . ALA B 1 254 ? -6.781 -26.844 -7.906 1 98.31 254 ALA B N 1
ATOM 4284 C CA . ALA B 1 254 ? -7.598 -25.672 -8.195 1 98.31 254 ALA B CA 1
ATOM 4285 C C . ALA B 1 254 ? -8.867 -26.062 -8.953 1 98.31 254 ALA B C 1
ATOM 4287 O O . ALA B 1 254 ? -9.953 -25.547 -8.648 1 98.31 254 ALA B O 1
ATOM 4288 N N . PHE B 1 255 ? -8.688 -26.906 -9.898 1 98.5 255 PHE B N 1
ATOM 4289 C CA . PHE B 1 255 ? -9.844 -27.391 -10.641 1 98.5 255 PHE B CA 1
ATOM 4290 C C . PHE B 1 255 ? -10.836 -28.078 -9.719 1 98.5 255 PHE B C 1
ATOM 4292 O O . PHE B 1 255 ? -12.031 -27.766 -9.734 1 98.5 255 PHE B O 1
ATOM 4299 N N . ARG B 1 256 ? -10.375 -28.984 -8.93 1 98.38 256 ARG B N 1
ATOM 4300 C CA . ARG B 1 256 ? -11.227 -29.734 -8.016 1 98.38 256 ARG B CA 1
ATOM 4301 C C . ARG B 1 256 ? -11.961 -28.797 -7.059 1 98.38 256 ARG B C 1
ATO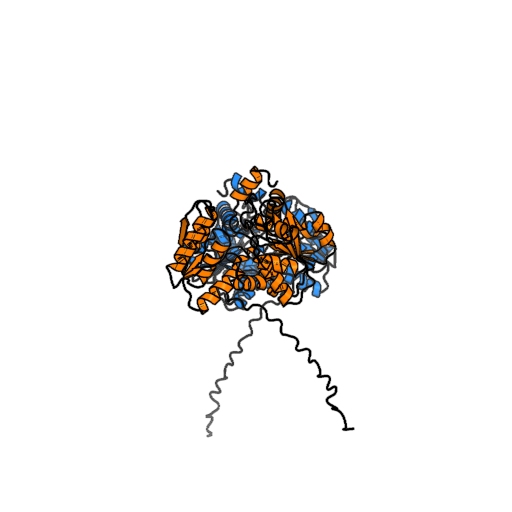M 4303 O O . ARG B 1 256 ? -13.18 -28.875 -6.902 1 98.38 256 ARG B O 1
ATOM 4310 N N . LEU B 1 257 ? -11.203 -27.859 -6.473 1 98.44 257 LEU B N 1
ATOM 4311 C CA . LEU B 1 257 ? -11.789 -26.953 -5.492 1 98.44 257 LEU B CA 1
ATOM 4312 C C . LEU B 1 257 ? -12.828 -26.047 -6.141 1 98.44 257 LEU B C 1
ATOM 4314 O O . LEU B 1 257 ? -13.82 -25.688 -5.512 1 98.44 257 LEU B O 1
ATOM 4318 N N . SER B 1 258 ? -12.594 -25.688 -7.395 1 98.19 258 SER B N 1
ATOM 4319 C CA . SER B 1 258 ? -13.547 -24.828 -8.094 1 98.19 258 SER B CA 1
ATOM 4320 C C . SER B 1 258 ? -14.875 -25.531 -8.32 1 98.19 258 SER B C 1
ATOM 4322 O O . SER B 1 258 ? -15.906 -24.891 -8.492 1 98.19 258 SER B O 1
ATOM 4324 N N . GLN B 1 259 ? -14.82 -26.875 -8.32 1 97.56 259 GLN B N 1
ATOM 4325 C CA . GLN B 1 259 ? -16.031 -27.672 -8.469 1 97.56 259 GLN B CA 1
ATOM 4326 C C . GLN B 1 259 ? -16.719 -27.891 -7.125 1 97.56 259 GLN B C 1
ATOM 4328 O O . GLN B 1 259 ? -17.922 -28.078 -7.059 1 97.56 259 GLN B O 1
ATOM 4333 N N . GLU B 1 260 ? -15.945 -27.828 -6.062 1 98.06 260 GLU B N 1
ATOM 4334 C CA . GLU B 1 260 ? -16.438 -28.172 -4.73 1 98.06 260 GLU B CA 1
ATOM 4335 C C . GLU B 1 260 ? -16.922 -26.938 -3.977 1 98.06 260 GLU B C 1
ATOM 4337 O O . GLU B 1 260 ? -17.625 -27.062 -2.973 1 98.06 260 GLU B O 1
ATOM 4342 N N . HIS B 1 261 ? -16.5 -25.781 -4.352 1 98.62 261 HIS B N 1
ATOM 4343 C CA . HIS B 1 261 ? -16.875 -24.516 -3.748 1 98.62 261 HIS B CA 1
ATOM 4344 C C . HIS B 1 261 ? -17.531 -23.594 -4.773 1 98.62 261 HIS B C 1
ATOM 4346 O O . HIS B 1 261 ? -17.172 -23.609 -5.949 1 98.62 261 HIS B O 1
ATOM 4352 N N . PRO B 1 262 ? -18.594 -22.828 -4.375 1 98.38 262 PRO B N 1
ATOM 4353 C CA . PRO B 1 262 ? -19.188 -21.906 -5.348 1 98.38 262 PRO B CA 1
ATOM 4354 C C . PRO B 1 262 ? -18.141 -20.984 -6 1 98.38 262 PRO B C 1
ATOM 4356 O O . PRO B 1 262 ? -17.609 -20.094 -5.344 1 98.38 262 PRO B O 1
ATOM 4359 N N . THR B 1 263 ? -17.859 -21.297 -7.285 1 98.5 263 THR B N 1
ATOM 4360 C CA . THR B 1 263 ? -16.844 -20.562 -8.023 1 98.5 263 THR B CA 1
ATOM 4361 C C . THR B 1 263 ? -17.328 -20.234 -9.43 1 98.5 263 THR B C 1
ATOM 4363 O O . THR B 1 263 ? -17.844 -21.094 -10.141 1 98.5 263 THR B O 1
ATOM 4366 N N . VAL B 1 264 ? -17.203 -18.984 -9.766 1 97.75 264 VAL B N 1
ATOM 4367 C CA . VAL B 1 264 ? -17.531 -18.531 -11.117 1 97.75 264 VAL B CA 1
ATOM 4368 C C . VAL B 1 264 ? -16.281 -18 -11.805 1 97.75 264 VAL B C 1
ATOM 4370 O O . VAL B 1 264 ? -15.516 -17.25 -11.203 1 97.75 264 VAL B O 1
ATOM 4373 N N . CYS B 1 265 ? -16.062 -18.422 -13.039 1 98.19 265 CYS B N 1
ATOM 4374 C CA . CYS B 1 265 ? -14.93 -17.922 -13.812 1 98.19 265 CYS B CA 1
ATOM 4375 C C . CYS B 1 265 ? -15.297 -16.656 -14.562 1 98.19 265 CYS B C 1
ATOM 4377 O O . CYS B 1 265 ? -16.375 -16.562 -15.141 1 98.19 265 CYS B O 1
ATOM 4379 N N . ALA B 1 266 ? -14.469 -15.648 -14.453 1 98.25 266 ALA B N 1
ATOM 4380 C CA . ALA B 1 266 ? -14.602 -14.406 -15.211 1 98.25 266 ALA B CA 1
ATOM 4381 C C . ALA B 1 266 ? -13.352 -14.133 -16.031 1 98.25 266 ALA B C 1
ATOM 4383 O O . ALA B 1 266 ? -12.242 -14.109 -15.492 1 98.25 266 ALA B O 1
ATOM 4384 N N . THR B 1 267 ? -13.539 -14.016 -17.344 1 98.31 267 THR B N 1
ATOM 4385 C CA . THR B 1 267 ? -12.414 -13.727 -18.234 1 98.31 267 THR B CA 1
ATOM 4386 C C . THR B 1 267 ? -12.508 -12.305 -18.781 1 98.31 267 THR B C 1
ATOM 4388 O O . THR B 1 267 ? -13.555 -11.883 -19.266 1 98.31 267 THR B O 1
ATOM 4391 N N . VAL B 1 268 ? -11.414 -11.547 -18.672 1 98.56 268 VAL B N 1
ATOM 4392 C CA . VAL B 1 268 ? -11.383 -10.156 -19.141 1 98.56 268 VAL B CA 1
ATOM 4393 C C . VAL B 1 268 ? -10.305 -9.992 -20.203 1 98.56 268 VAL B C 1
ATOM 4395 O O . VAL B 1 268 ? -9.438 -10.859 -20.359 1 98.56 268 VAL B O 1
ATOM 4398 N N . THR B 1 269 ? -10.352 -8.93 -20.969 1 98.31 269 THR B N 1
ATOM 4399 C CA . THR B 1 269 ? -9.336 -8.648 -21.984 1 98.31 269 THR B CA 1
ATOM 4400 C C . THR B 1 269 ? -8.094 -8.023 -21.344 1 98.31 269 THR B C 1
ATOM 4402 O O . THR B 1 269 ? -8.148 -7.531 -20.219 1 98.31 269 THR B O 1
ATOM 4405 N N . ASP B 1 270 ? -7.035 -8.094 -22.094 1 98.44 270 ASP B N 1
ATOM 4406 C CA . ASP B 1 270 ? -5.812 -7.426 -21.656 1 98.44 270 ASP B CA 1
ATOM 4407 C C . ASP B 1 270 ? -6.051 -5.938 -21.406 1 98.44 270 ASP B C 1
ATOM 4409 O O . ASP B 1 270 ? -5.562 -5.375 -20.422 1 98.44 270 ASP B O 1
ATOM 4413 N N . ALA B 1 271 ? -6.781 -5.301 -22.234 1 98.25 271 ALA B N 1
ATOM 4414 C CA . ALA B 1 271 ? -7.062 -3.875 -22.094 1 98.25 271 ALA B CA 1
ATOM 4415 C C . ALA B 1 271 ? -7.855 -3.582 -20.828 1 98.25 271 ALA B C 1
ATOM 4417 O O . ALA B 1 271 ? -7.586 -2.598 -20.141 1 98.25 271 ALA B O 1
ATOM 4418 N N . GLN B 1 272 ? -8.836 -4.41 -20.547 1 98.25 272 GLN B N 1
ATOM 4419 C CA . GLN B 1 272 ? -9.617 -4.258 -19.312 1 98.25 272 GLN B CA 1
ATOM 4420 C C . GLN B 1 272 ? -8.727 -4.395 -18.078 1 98.25 272 GLN B C 1
ATOM 4422 O O . GLN B 1 272 ? -8.836 -3.607 -17.141 1 98.25 272 GLN B O 1
ATOM 4427 N N . ALA B 1 273 ? -7.871 -5.402 -18.094 1 98.75 273 ALA B N 1
ATOM 4428 C CA . ALA B 1 273 ? -6.969 -5.648 -16.984 1 98.75 273 ALA B CA 1
ATOM 4429 C C . ALA B 1 273 ? -6.023 -4.469 -16.766 1 98.75 273 ALA B C 1
ATOM 4431 O O . ALA B 1 273 ? -5.84 -4.012 -15.633 1 98.75 273 ALA B O 1
ATOM 4432 N N . VAL B 1 274 ? -5.465 -3.949 -17.828 1 98.75 274 VAL B N 1
ATOM 4433 C CA . VAL B 1 274 ? -4.496 -2.859 -17.734 1 98.75 274 VAL B CA 1
ATOM 4434 C C . VAL B 1 274 ? -5.211 -1.57 -17.328 1 98.75 274 VAL B C 1
ATOM 4436 O O . VAL B 1 274 ? -4.668 -0.771 -16.562 1 98.75 274 VAL B O 1
ATOM 4439 N N . SER B 1 275 ? -6.402 -1.36 -17.828 1 98.31 275 SER B N 1
ATOM 4440 C CA . SER B 1 275 ? -7.191 -0.209 -17.391 1 98.31 275 SER B CA 1
ATOM 4441 C C . SER B 1 275 ? -7.461 -0.249 -15.891 1 98.31 275 SER B C 1
ATOM 4443 O O . SER B 1 275 ? -7.477 0.792 -15.234 1 98.31 275 SER B O 1
ATOM 4445 N N . ALA B 1 276 ? -7.695 -1.415 -15.414 1 98.56 276 ALA B N 1
ATOM 4446 C CA . ALA B 1 276 ? -7.91 -1.571 -13.977 1 98.56 276 ALA B CA 1
ATOM 4447 C C . ALA B 1 276 ? -6.625 -1.299 -13.195 1 98.56 276 ALA B C 1
ATOM 4449 O O . ALA B 1 276 ? -6.664 -0.769 -12.086 1 98.56 276 ALA B O 1
ATOM 4450 N N . CYS B 1 277 ? -5.441 -1.673 -13.766 1 98.69 277 CYS B N 1
ATOM 4451 C CA . CYS B 1 277 ? -4.176 -1.285 -13.156 1 98.69 277 CYS B CA 1
ATOM 4452 C C . CYS B 1 277 ? -4.074 0.231 -13.031 1 98.69 277 CYS B C 1
ATOM 4454 O O . CYS B 1 277 ? -3.666 0.745 -11.984 1 98.69 277 CYS B O 1
ATOM 4456 N N . ALA B 1 278 ? -4.477 0.921 -14.094 1 98.25 278 ALA B N 1
ATOM 4457 C CA . ALA B 1 278 ? -4.441 2.381 -14.094 1 98.25 278 ALA B CA 1
ATOM 4458 C C . ALA B 1 278 ? -5.395 2.951 -13.047 1 98.25 278 ALA B C 1
ATOM 4460 O O . ALA B 1 278 ? -5.074 3.938 -12.375 1 98.25 278 ALA B O 1
ATOM 4461 N N . LEU B 1 279 ? -6.52 2.328 -12.922 1 97.62 279 LEU B N 1
ATOM 4462 C CA . LEU B 1 279 ? -7.484 2.752 -11.914 1 97.62 279 LEU B CA 1
ATOM 4463 C C . LEU B 1 279 ? -6.895 2.629 -10.516 1 97.62 279 LEU B C 1
ATOM 4465 O O . LEU B 1 279 ? -6.977 3.568 -9.719 1 97.62 279 LEU B O 1
ATOM 4469 N N . LEU B 1 280 ? -6.258 1.489 -10.195 1 98.25 280 LEU B N 1
ATOM 4470 C CA . LEU B 1 280 ? -5.648 1.289 -8.883 1 98.25 280 LEU B CA 1
ATOM 4471 C C . LEU B 1 280 ? -4.535 2.301 -8.641 1 98.25 280 LEU B C 1
ATOM 4473 O O . LEU B 1 280 ? -4.387 2.816 -7.531 1 98.25 280 LEU B O 1
ATOM 4477 N N . MET B 1 281 ? -3.754 2.57 -9.68 1 97.75 281 MET B N 1
ATOM 4478 C CA . MET B 1 281 ? -2.656 3.527 -9.57 1 97.75 281 MET B CA 1
ATOM 4479 C C . MET B 1 281 ? -3.184 4.93 -9.281 1 97.75 281 MET B C 1
ATOM 4481 O O . MET B 1 281 ? -2.725 5.594 -8.352 1 97.75 281 MET B O 1
ATOM 4485 N N . ASN B 1 282 ? -4.203 5.324 -10 1 96.75 282 ASN B N 1
ATOM 4486 C CA . ASN B 1 282 ? -4.676 6.703 -9.922 1 96.75 282 ASN B CA 1
ATOM 4487 C C . ASN B 1 282 ? -5.574 6.918 -8.703 1 96.75 282 ASN B C 1
ATOM 4489 O O . ASN B 1 282 ? -5.57 7.996 -8.109 1 96.75 282 ASN B O 1
ATOM 4493 N N . GLU B 1 283 ? -6.27 5.895 -8.289 1 96.06 283 GLU B N 1
ATOM 4494 C CA . GLU B 1 283 ? -7.27 6.07 -7.242 1 96.06 283 GLU B CA 1
ATOM 4495 C C . GLU B 1 283 ? -6.766 5.547 -5.902 1 96.06 283 GLU B C 1
ATOM 4497 O O . GLU B 1 283 ? -7.188 6.02 -4.844 1 96.06 283 GLU B O 1
ATOM 4502 N N . HIS B 1 284 ? -5.836 4.605 -5.965 1 97 284 HIS B N 1
ATOM 4503 C CA . HIS B 1 284 ? -5.383 3.977 -4.73 1 97 284 HIS B CA 1
ATOM 4504 C C . HIS B 1 284 ? -3.863 4.027 -4.605 1 97 284 HIS B C 1
ATOM 4506 O O . HIS B 1 284 ? -3.293 3.48 -3.66 1 97 284 HIS B 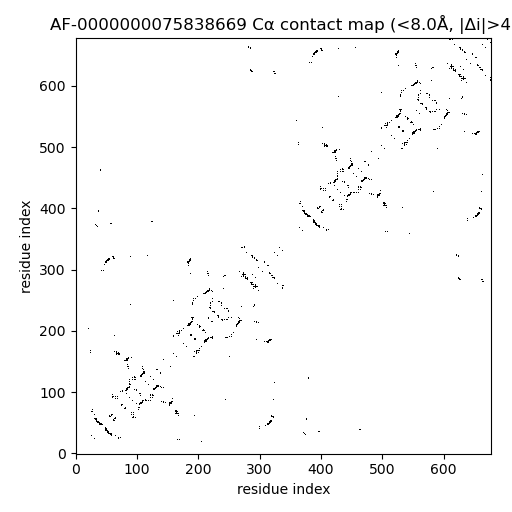O 1
ATOM 4512 N N . ARG B 1 285 ? -3.217 4.641 -5.594 1 97.25 285 ARG B N 1
ATOM 4513 C CA . ARG B 1 285 ? -1.803 5 -5.531 1 97.25 285 ARG B CA 1
ATOM 4514 C C . ARG B 1 285 ? -0.922 3.756 -5.48 1 97.25 285 ARG B C 1
ATOM 4516 O O . ARG B 1 285 ? 0.122 3.756 -4.824 1 97.25 285 ARG B O 1
ATOM 4523 N N . VAL B 1 286 ? -1.363 2.631 -6.145 1 98 286 VAL B N 1
ATOM 4524 C CA . VAL B 1 286 ? -0.568 1.407 -6.133 1 98 286 VAL B CA 1
ATOM 4525 C C . VAL B 1 286 ? -0.374 0.904 -7.562 1 98 286 VAL B C 1
ATOM 4527 O O . VAL B 1 286 ? -1.304 0.941 -8.375 1 98 286 VAL B O 1
ATOM 4530 N N . LEU B 1 287 ? 0.826 0.54 -7.855 1 98.06 287 LEU B N 1
ATOM 4531 C CA . LEU B 1 287 ? 1.14 -0.143 -9.102 1 98.06 287 LEU B CA 1
ATOM 4532 C C . LEU B 1 287 ? 0.994 -1.653 -8.953 1 98.06 287 LEU B C 1
ATOM 4534 O O . LEU B 1 287 ? 1.454 -2.229 -7.961 1 98.06 287 LEU B O 1
ATOM 4538 N N . VAL B 1 288 ? 0.306 -2.242 -9.883 1 98.62 288 VAL B N 1
ATOM 4539 C CA . VAL B 1 288 ? 0.123 -3.689 -9.875 1 98.62 288 VAL B CA 1
ATOM 4540 C C . VAL B 1 288 ? 0.315 -4.246 -11.289 1 98.62 288 VAL B C 1
ATOM 4542 O O . VAL B 1 288 ? 0.355 -3.486 -12.258 1 98.62 288 VAL B O 1
ATOM 4545 N N . GLU B 1 289 ? 0.459 -5.566 -11.367 1 98.62 289 GLU B N 1
ATOM 4546 C CA . GLU B 1 289 ? 0.541 -6.25 -12.648 1 98.62 289 GLU B CA 1
ATOM 4547 C C . GLU B 1 289 ? -0.848 -6.5 -13.234 1 98.62 289 GLU B C 1
ATOM 4549 O O . GLU B 1 289 ? -1.842 -6.5 -12.5 1 98.62 289 GLU B O 1
ATOM 4554 N N . PRO B 1 290 ? -0.878 -6.801 -14.547 1 98.69 290 PRO B N 1
ATOM 4555 C CA . PRO B 1 290 ? -2.172 -7.07 -15.18 1 98.69 290 PRO B CA 1
ATOM 4556 C C . PRO B 1 290 ? -2.9 -8.258 -14.539 1 98.69 290 PRO B C 1
ATOM 4558 O O . PRO B 1 290 ? -4.133 -8.281 -14.508 1 98.69 290 PRO B O 1
ATOM 4561 N N . ALA B 1 291 ? -2.146 -9.172 -14.008 1 98.56 291 ALA B N 1
ATOM 4562 C CA . ALA B 1 291 ? -2.762 -10.281 -13.281 1 98.56 291 ALA B CA 1
ATOM 4563 C C . ALA B 1 291 ? -3.68 -9.766 -12.172 1 98.56 291 ALA B C 1
ATOM 4565 O O . ALA B 1 291 ? -4.805 -10.25 -12.016 1 98.56 291 ALA B O 1
ATOM 4566 N N . CYS B 1 292 ? -3.223 -8.805 -11.438 1 98.69 292 CYS B N 1
ATOM 4567 C CA . CYS B 1 292 ? -4.012 -8.188 -10.383 1 98.69 292 CYS B CA 1
ATOM 4568 C C . CYS B 1 292 ? -5.152 -7.359 -10.969 1 98.69 292 CYS B C 1
ATOM 4570 O O . CYS B 1 292 ? -6.277 -7.398 -10.461 1 98.69 292 CYS B O 1
ATOM 4572 N N . GLY B 1 293 ? -4.84 -6.629 -12.031 1 98.81 293 GLY B N 1
ATOM 4573 C CA . GLY B 1 293 ? -5.855 -5.848 -12.719 1 98.81 293 GLY B CA 1
ATOM 4574 C C . GLY B 1 293 ? -7.039 -6.684 -13.18 1 98.81 293 GLY B C 1
ATOM 4575 O O . GLY B 1 293 ? -8.172 -6.195 -13.219 1 98.81 293 GLY B O 1
ATOM 4576 N N . ALA B 1 294 ? -6.789 -7.926 -13.5 1 98.88 294 ALA B N 1
ATOM 4577 C CA . ALA B 1 294 ? -7.844 -8.82 -13.977 1 98.88 294 ALA B CA 1
ATOM 4578 C C . ALA B 1 294 ? -8.938 -8.984 -12.922 1 98.88 294 ALA B C 1
ATOM 4580 O O . ALA B 1 294 ? -10.125 -8.992 -13.258 1 98.88 294 ALA B O 1
ATOM 4581 N N . ALA B 1 295 ? -8.586 -9.094 -11.68 1 98.88 295 ALA B N 1
ATOM 4582 C CA . ALA B 1 295 ? -9.562 -9.25 -10.609 1 98.88 295 ALA B CA 1
ATOM 4583 C C . ALA B 1 295 ? -10.438 -8 -10.477 1 98.88 295 ALA B C 1
ATOM 4585 O O . ALA B 1 295 ? -11.656 -8.102 -10.328 1 98.88 295 ALA B O 1
ATOM 4586 N N . VAL B 1 296 ? -9.836 -6.816 -10.555 1 98.75 296 VAL B N 1
ATOM 4587 C CA . VAL B 1 296 ? -10.57 -5.559 -10.469 1 98.75 296 VAL B CA 1
ATOM 4588 C C . VAL B 1 296 ? -11.469 -5.398 -11.695 1 98.75 296 VAL B C 1
ATOM 4590 O O . VAL B 1 296 ? -12.625 -4.996 -11.578 1 98.75 296 VAL B O 1
ATOM 4593 N N . ALA B 1 297 ? -10.898 -5.754 -12.852 1 98.69 297 ALA B N 1
ATOM 4594 C CA . ALA B 1 297 ? -11.672 -5.664 -14.086 1 98.69 297 ALA B CA 1
ATOM 4595 C C . ALA B 1 297 ? -12.883 -6.586 -14.047 1 98.69 297 ALA B C 1
ATOM 4597 O O . ALA B 1 297 ? -13.945 -6.246 -14.578 1 98.69 297 ALA B O 1
ATOM 4598 N N . ALA B 1 298 ? -12.734 -7.711 -13.422 1 98.56 298 ALA B N 1
ATOM 4599 C CA . ALA B 1 298 ? -13.82 -8.68 -13.344 1 98.56 298 ALA B CA 1
ATOM 4600 C C . ALA B 1 298 ? -15.016 -8.094 -12.586 1 98.56 298 ALA B C 1
ATOM 4602 O O . ALA B 1 298 ? -16.172 -8.375 -12.922 1 98.56 298 ALA B O 1
ATOM 4603 N N . VAL B 1 299 ? -14.734 -7.258 -11.57 1 97.44 299 VAL B N 1
ATOM 4604 C CA . VAL B 1 299 ? -15.797 -6.672 -10.766 1 97.44 299 VAL B CA 1
ATOM 4605 C C . VAL B 1 299 ? -16.547 -5.625 -11.578 1 97.44 299 VAL B C 1
ATOM 4607 O O . VAL B 1 299 ? -17.719 -5.336 -11.312 1 97.44 299 VAL B O 1
ATOM 4610 N N . LEU B 1 300 ? -15.875 -5.082 -12.57 1 96.31 300 LEU B N 1
ATOM 4611 C CA . LEU B 1 300 ? -16.438 -3.996 -13.359 1 96.31 300 LEU B CA 1
ATOM 4612 C C . LEU B 1 300 ? -17.141 -4.539 -14.602 1 96.31 300 LEU B C 1
ATOM 4614 O O . LEU B 1 300 ? -17.859 -3.809 -15.281 1 96.31 300 LEU B O 1
ATOM 4618 N N . ASP B 1 301 ? -16.812 -5.789 -14.867 1 93.62 301 ASP B N 1
ATOM 4619 C CA . ASP B 1 301 ? -17.469 -6.43 -16 1 93.62 301 ASP B CA 1
ATOM 4620 C C . ASP B 1 301 ? -18.984 -6.469 -15.82 1 93.62 301 ASP B C 1
ATOM 4622 O O . ASP B 1 301 ? -19.469 -6.766 -14.734 1 93.62 301 ASP B O 1
ATOM 4626 N N . GLU B 1 302 ? -19.75 -6.254 -16.828 1 90 302 GLU B N 1
ATOM 4627 C CA . GLU B 1 302 ? -21.188 -6.078 -16.75 1 90 302 GLU B CA 1
ATOM 4628 C C . GLU B 1 302 ? -21.859 -7.305 -16.125 1 90 302 GLU B C 1
ATOM 4630 O O . GLU B 1 302 ? -22.703 -7.176 -15.242 1 90 302 GLU B O 1
ATOM 4635 N N . THR B 1 303 ? -21.531 -8.469 -16.609 1 88.62 303 THR B N 1
ATOM 4636 C CA . THR B 1 303 ? -22.141 -9.703 -16.141 1 88.62 303 THR B CA 1
ATOM 4637 C C . THR B 1 303 ? -21.875 -9.914 -14.656 1 88.62 303 THR B C 1
ATOM 4639 O O . THR B 1 303 ? -22.781 -10.203 -13.883 1 88.62 303 THR B O 1
ATOM 4642 N N . GLN B 1 304 ? -20.703 -9.766 -14.273 1 91.38 304 GLN B N 1
ATOM 4643 C CA . GLN B 1 304 ? -20.344 -9.977 -12.875 1 91.38 304 GLN B CA 1
ATOM 4644 C C . GLN B 1 304 ? -20.891 -8.859 -11.984 1 91.38 304 GLN B C 1
ATOM 4646 O O . GLN B 1 304 ? -21.328 -9.117 -10.859 1 91.38 304 GLN B O 1
ATOM 4651 N N . ARG B 1 305 ? -20.844 -7.691 -12.5 1 90.81 305 ARG B N 1
ATOM 4652 C CA . ARG B 1 305 ? -21.297 -6.523 -11.75 1 90.81 305 ARG B CA 1
ATOM 4653 C C . ARG B 1 305 ? -22.734 -6.688 -11.297 1 90.81 305 ARG B C 1
ATOM 4655 O O . ARG B 1 305 ? -23.062 -6.379 -10.148 1 90.81 305 ARG B O 1
ATOM 4662 N N . ALA B 1 306 ? -23.609 -7.18 -12.141 1 92.88 306 ALA B N 1
ATOM 4663 C CA . ALA B 1 306 ? -25.016 -7.375 -11.82 1 92.88 306 ALA B CA 1
ATOM 4664 C C . ALA B 1 306 ? -25.188 -8.375 -10.68 1 92.88 306 ALA B C 1
ATOM 4666 O O . ALA B 1 306 ? -26 -8.164 -9.773 1 92.88 306 ALA B O 1
ATOM 4667 N N . ARG B 1 307 ? -24.422 -9.375 -10.734 1 94.81 307 ARG B N 1
ATOM 4668 C CA . ARG B 1 307 ? -24.5 -10.406 -9.703 1 94.81 307 ARG B CA 1
ATOM 4669 C C . ARG B 1 307 ? -23.906 -9.906 -8.391 1 94.81 307 ARG B C 1
ATOM 4671 O O . ARG B 1 307 ? -24.484 -10.117 -7.324 1 94.81 307 ARG B O 1
ATOM 4678 N N . LEU B 1 308 ? -22.844 -9.227 -8.461 1 96.62 308 LEU B N 1
ATOM 4679 C CA . LEU B 1 308 ? -22.109 -8.789 -7.281 1 96.62 308 LEU B CA 1
ATOM 4680 C C . LEU B 1 308 ? -22.844 -7.66 -6.566 1 96.62 308 LEU B C 1
ATOM 4682 O O . LEU B 1 308 ? -22.75 -7.535 -5.34 1 96.62 308 LEU B O 1
ATOM 4686 N N . SER B 1 309 ? -23.562 -6.836 -7.309 1 96.44 309 SER B N 1
ATOM 4687 C CA . SER B 1 309 ? -24.266 -5.688 -6.742 1 96.44 309 SER B CA 1
ATOM 4688 C C . SER B 1 309 ? -25.344 -6.121 -5.762 1 96.44 309 SER B C 1
ATOM 4690 O O . SER B 1 309 ? -25.812 -5.32 -4.945 1 96.44 309 SER B O 1
ATOM 4692 N N . GLU B 1 310 ? -25.734 -7.375 -5.824 1 96.88 310 GLU B N 1
ATOM 4693 C CA . GLU B 1 310 ? -26.781 -7.898 -4.953 1 96.88 310 GLU B CA 1
ATOM 4694 C C . GLU B 1 310 ? -26.219 -8.305 -3.594 1 96.88 310 GLU B C 1
ATOM 4696 O O . GLU B 1 310 ? -26.969 -8.516 -2.643 1 96.88 310 GLU B O 1
ATOM 4701 N N . LEU B 1 311 ? -24.938 -8.383 -3.508 1 97.88 311 LEU B N 1
ATOM 4702 C CA . LEU B 1 311 ? -24.266 -8.789 -2.275 1 97.88 311 LEU B CA 1
ATOM 4703 C C . LEU B 1 311 ? -24.016 -7.578 -1.382 1 97.88 311 LEU B C 1
ATOM 4705 O O . LEU B 1 311 ? -24.016 -6.438 -1.852 1 97.88 311 LEU B O 1
ATOM 4709 N N . GLU B 1 312 ? -23.781 -7.828 -0.172 1 97.25 312 GLU B N 1
ATOM 4710 C CA . GLU B 1 312 ? -23.516 -6.742 0.767 1 97.25 312 GLU B CA 1
ATOM 4711 C C . GLU B 1 312 ? -22.141 -6.117 0.515 1 97.25 312 GLU B C 1
ATOM 4713 O O . GLU B 1 312 ? -21.953 -4.918 0.732 1 97.25 312 GLU B O 1
ATOM 4718 N N . SER B 1 313 ? -21.234 -6.973 0.167 1 98.38 313 SER B N 1
ATOM 4719 C CA . SER B 1 313 ? -19.891 -6.508 -0.132 1 98.38 313 SER B CA 1
ATOM 4720 C C . SER B 1 313 ? -19.141 -7.508 -1.01 1 98.38 313 SER B C 1
ATOM 4722 O O . SER B 1 313 ? -19.531 -8.672 -1.102 1 98.38 313 SER B O 1
ATOM 4724 N N . VAL B 1 314 ? -18.188 -7.004 -1.669 1 98.69 314 VAL B N 1
ATOM 4725 C CA . VAL B 1 314 ? -17.281 -7.805 -2.482 1 98.69 314 VAL B CA 1
ATOM 4726 C C . VAL B 1 314 ? -15.836 -7.492 -2.102 1 98.69 314 VAL B C 1
ATOM 4728 O O . VAL B 1 314 ? -15.469 -6.324 -1.959 1 98.69 314 VAL B O 1
ATOM 4731 N N . LEU B 1 315 ? -15.117 -8.523 -1.84 1 98.94 315 LEU B N 1
ATOM 4732 C CA . LEU B 1 315 ? -13.703 -8.344 -1.536 1 98.94 315 LEU B CA 1
ATOM 4733 C C . LEU B 1 315 ? -12.836 -8.711 -2.734 1 98.94 315 LEU B C 1
ATOM 4735 O O . LEU B 1 315 ? -12.93 -9.836 -3.246 1 98.94 315 LEU B O 1
ATOM 4739 N N . VAL B 1 316 ? -12.023 -7.805 -3.203 1 98.94 316 VAL B N 1
ATOM 4740 C CA . VAL B 1 316 ? -11.055 -8.07 -4.262 1 98.94 316 VAL B CA 1
ATOM 4741 C C . VAL B 1 316 ? -9.664 -8.273 -3.656 1 98.94 316 VAL B C 1
ATOM 4743 O O . VAL B 1 316 ? -9.18 -7.422 -2.9 1 98.94 316 VAL B O 1
ATOM 4746 N N . VAL B 1 317 ? -9.062 -9.422 -3.953 1 98.94 317 VAL B N 1
ATOM 4747 C CA . VAL B 1 317 ? -7.672 -9.602 -3.561 1 98.94 317 VAL B CA 1
ATOM 4748 C C . VAL B 1 317 ? -6.762 -8.828 -4.512 1 98.94 317 VAL B C 1
ATOM 4750 O O . VAL B 1 317 ? -6.613 -9.195 -5.68 1 98.94 317 VAL B O 1
ATOM 4753 N N . VAL B 1 318 ? -6.23 -7.742 -4.031 1 98.88 318 VAL B N 1
ATOM 4754 C CA . VAL B 1 318 ? -5.211 -7.012 -4.777 1 98.88 318 VAL B CA 1
ATOM 4755 C C . VAL B 1 318 ? -3.867 -7.723 -4.645 1 98.88 318 VAL B C 1
ATOM 4757 O O . VAL B 1 318 ? -3.053 -7.367 -3.789 1 98.88 318 VAL B O 1
ATOM 4760 N N . CYS B 1 319 ? -3.658 -8.641 -5.527 1 98.81 319 CYS B N 1
ATOM 4761 C CA . CYS B 1 319 ? -2.652 -9.68 -5.332 1 98.81 319 CYS B CA 1
ATOM 4762 C C . CYS B 1 319 ? -1.25 -9.133 -5.551 1 98.81 319 CYS B C 1
ATOM 4764 O O . CYS B 1 319 ? -0.263 -9.766 -5.172 1 98.81 319 CYS B O 1
ATOM 4766 N N . GLY B 1 320 ? -1.144 -7.973 -6.188 1 98.19 320 GLY B N 1
ATOM 4767 C CA . GLY B 1 320 ? 0.134 -7.289 -6.324 1 98.19 320 GLY B CA 1
ATOM 4768 C C . GLY B 1 320 ? 0.893 -7.684 -7.574 1 98.19 320 GLY B C 1
ATOM 4769 O O . GLY B 1 320 ? 0.295 -7.867 -8.641 1 98.19 320 GLY B O 1
ATOM 4770 N N . GLY B 1 321 ? 2.119 -7.781 -7.469 1 97.19 321 GLY B N 1
ATOM 4771 C CA . GLY B 1 321 ? 3.088 -8.055 -8.516 1 97.19 321 GLY B CA 1
ATOM 4772 C C . GLY B 1 321 ? 4.156 -6.988 -8.641 1 97.19 321 GLY B C 1
ATOM 4773 O O . GLY B 1 321 ? 3.857 -5.793 -8.586 1 97.19 321 GLY B O 1
ATOM 4774 N N . SER B 1 322 ? 5.367 -7.469 -8.844 1 96.44 322 SER B N 1
ATOM 4775 C CA . SER B 1 322 ? 6.5 -6.555 -8.773 1 96.44 322 SER B CA 1
ATOM 4776 C C . SER B 1 322 ? 7.117 -6.328 -10.148 1 96.44 322 SER B C 1
ATOM 4778 O O . SER B 1 322 ? 8.078 -5.57 -10.281 1 96.44 322 SER B O 1
ATOM 4780 N N . GLY B 1 323 ? 6.574 -6.934 -11.117 1 96.69 323 GLY B N 1
ATOM 4781 C CA . GLY B 1 323 ? 7.137 -6.828 -12.453 1 96.69 323 GLY B CA 1
ATOM 4782 C C . GLY B 1 323 ? 6.621 -5.629 -13.227 1 96.69 323 GLY B C 1
ATOM 4783 O O . GLY B 1 323 ? 6.395 -5.715 -14.43 1 96.69 323 GLY B O 1
ATOM 4784 N N . VAL B 1 324 ? 6.309 -4.574 -12.562 1 96.81 324 VAL B N 1
ATOM 4785 C CA . VAL B 1 324 ? 5.777 -3.377 -13.203 1 96.81 324 VAL B CA 1
ATOM 4786 C C . VAL B 1 324 ? 6.445 -2.135 -12.617 1 96.81 324 VAL B C 1
ATOM 4788 O O . VAL B 1 324 ? 6.77 -2.1 -11.43 1 96.81 324 VAL B O 1
ATOM 4791 N N . ASP B 1 325 ? 6.711 -1.119 -13.406 1 96.88 325 ASP B N 1
ATOM 4792 C CA . ASP B 1 325 ? 7.172 0.201 -12.992 1 96.88 325 ASP B CA 1
ATOM 4793 C C . ASP B 1 325 ? 6.57 1.297 -13.867 1 96.88 325 ASP B C 1
ATOM 4795 O O . ASP B 1 325 ? 5.66 1.036 -14.656 1 96.88 325 ASP B O 1
ATOM 4799 N N . PHE B 1 326 ? 6.996 2.477 -13.672 1 97.38 326 PHE B N 1
ATOM 4800 C CA . PHE B 1 326 ? 6.43 3.621 -14.375 1 97.38 326 PHE B CA 1
ATOM 4801 C C . PHE B 1 326 ? 6.578 3.457 -15.883 1 97.38 326 PHE B C 1
ATOM 4803 O O . PHE B 1 326 ? 5.652 3.76 -16.641 1 97.38 326 PHE B O 1
ATOM 4810 N N . SER B 1 327 ? 7.723 2.973 -16.359 1 96.94 327 SER B N 1
ATOM 4811 C CA . SER B 1 327 ? 8.008 2.855 -17.797 1 96.94 327 SER B CA 1
ATOM 4812 C C . SER B 1 327 ? 7.09 1.828 -18.453 1 96.94 327 SER B C 1
ATOM 4814 O O . SER B 1 327 ? 6.699 1.991 -19.609 1 96.94 327 SER B O 1
ATOM 4816 N N . ILE B 1 328 ? 6.805 0.8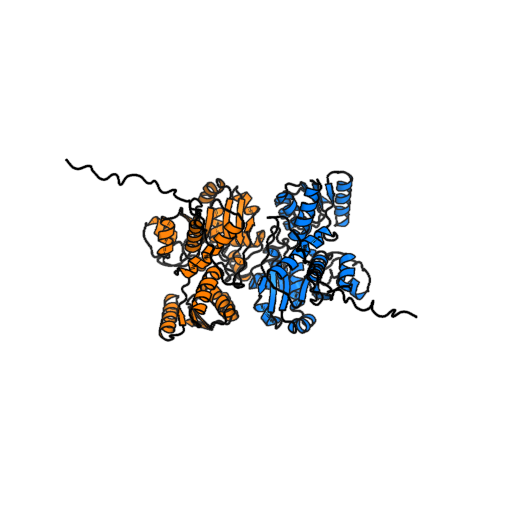1 -17.734 1 97.19 328 ILE B N 1
ATOM 4817 C CA . ILE B 1 328 ? 5.914 -0.219 -18.266 1 97.19 328 ILE B CA 1
ATOM 4818 C C . ILE B 1 328 ? 4.504 0.343 -18.406 1 97.19 328 ILE B C 1
ATOM 4820 O O . ILE B 1 328 ? 3.832 0.111 -19.406 1 97.19 328 ILE B O 1
ATOM 4824 N N . MET B 1 329 ? 4.023 1.131 -17.406 1 97.56 329 MET B N 1
ATOM 4825 C CA . MET B 1 329 ? 2.729 1.795 -17.5 1 97.56 329 MET B CA 1
ATOM 4826 C C . MET B 1 329 ? 2.689 2.746 -18.688 1 97.56 329 MET B C 1
ATOM 4828 O O . MET B 1 329 ? 1.676 2.838 -19.391 1 97.56 329 MET B O 1
ATOM 4832 N N . GLU B 1 330 ? 3.803 3.426 -18.906 1 97.06 330 GLU B N 1
ATOM 4833 C CA . GLU B 1 330 ? 3.902 4.324 -20.062 1 97.06 330 GLU B CA 1
ATOM 4834 C C . GLU B 1 330 ? 3.777 3.557 -21.375 1 97.06 330 GLU B C 1
ATOM 4836 O O . GLU B 1 330 ? 3.088 4 -22.297 1 97.06 330 GLU B O 1
ATOM 4841 N N . GLN B 1 331 ? 4.445 2.438 -21.422 1 97.44 331 GLN B N 1
ATOM 4842 C CA . GLN B 1 331 ? 4.402 1.615 -22.625 1 97.44 331 GLN B CA 1
ATOM 4843 C C . GLN B 1 331 ? 2.99 1.102 -22.891 1 97.44 331 GLN B C 1
ATOM 4845 O O . GLN B 1 331 ? 2.533 1.084 -24.031 1 97.44 331 GLN B O 1
ATOM 4850 N N . TRP B 1 332 ? 2.307 0.644 -21.812 1 98.06 332 TRP B N 1
ATOM 4851 C CA . TRP B 1 332 ? 0.932 0.18 -21.969 1 98.06 332 TRP B CA 1
ATOM 4852 C C . TRP B 1 332 ? 0.034 1.298 -22.484 1 98.06 332 TRP B C 1
ATOM 4854 O O . TRP B 1 332 ? -0.866 1.055 -23.297 1 98.06 332 TRP B O 1
ATOM 4864 N N . LYS B 1 333 ? 0.276 2.492 -21.984 1 97.38 333 LYS B N 1
ATOM 4865 C CA . LYS B 1 333 ? -0.479 3.65 -22.453 1 97.38 333 LYS B CA 1
ATOM 4866 C C . LYS B 1 333 ? -0.207 3.918 -23.938 1 97.38 333 LYS B C 1
ATOM 4868 O O . LYS B 1 333 ? -1.136 4.152 -24.719 1 97.38 333 LYS B O 1
ATOM 4873 N N . ALA B 1 334 ? 1.048 3.863 -24.359 1 97.31 334 ALA B N 1
ATOM 4874 C CA . ALA B 1 334 ? 1.456 4.066 -25.75 1 97.31 334 ALA B CA 1
ATOM 4875 C C . ALA B 1 334 ? 0.852 3.002 -26.656 1 97.31 334 ALA B C 1
ATOM 4877 O O . ALA B 1 334 ? 0.519 3.279 -27.812 1 97.31 334 ALA B O 1
ATOM 4878 N N . ASP B 1 335 ? 0.655 1.812 -26.125 1 97.69 335 ASP B N 1
ATOM 4879 C CA . ASP B 1 335 ? 0.093 0.692 -26.875 1 97.69 335 ASP B CA 1
ATOM 4880 C C . ASP B 1 335 ? -1.43 0.784 -26.938 1 97.69 335 ASP B C 1
ATOM 4882 O O . ASP B 1 335 ? -2.08 -0.05 -27.562 1 97.69 335 ASP B O 1
ATOM 4886 N N . GLY B 1 336 ? -2.033 1.721 -26.203 1 97.06 336 GLY B N 1
ATOM 4887 C CA . GLY B 1 336 ? -3.469 1.947 -26.266 1 97.06 336 GLY B CA 1
ATOM 4888 C C . GLY B 1 336 ? -4.25 1.054 -25.312 1 97.06 336 GLY B C 1
ATOM 4889 O O . GLY B 1 336 ? -5.457 0.868 -25.484 1 97.06 336 GLY B O 1
ATOM 4890 N N . LEU B 1 337 ? -3.572 0.502 -24.297 1 97.19 337 LEU B N 1
ATOM 4891 C CA . LEU B 1 337 ? -4.23 -0.44 -23.406 1 97.19 337 LEU B CA 1
ATOM 4892 C C . LEU B 1 337 ? -4.973 0.295 -22.297 1 97.19 337 LEU B C 1
ATOM 4894 O O . LEU B 1 337 ? -5.812 -0.291 -21.609 1 97.19 337 LEU B O 1
ATOM 4898 N N . TRP B 1 338 ? -4.605 1.566 -22.078 1 95.38 338 TRP B N 1
ATOM 4899 C CA . TRP B 1 338 ? -5.348 2.441 -21.172 1 95.38 338 TRP B CA 1
ATOM 4900 C C . TRP B 1 338 ? -5.16 3.904 -21.547 1 95.38 338 TRP B C 1
ATOM 4902 O O . TRP B 1 338 ? -4.348 4.227 -22.422 1 95.38 338 TRP B O 1
ATOM 4912 N N . LYS B 1 339 ? -6.062 4.801 -21.047 1 87.88 339 LYS B N 1
ATOM 4913 C CA . LYS B 1 339 ? -6.008 6.215 -21.406 1 87.88 339 LYS B CA 1
ATOM 4914 C C . LYS B 1 339 ? -5.891 7.094 -20.172 1 87.88 339 LYS B C 1
ATOM 4916 O O . LYS B 1 339 ? -6.41 6.75 -19.109 1 87.88 339 LYS B O 1
#

pLDDT: mean 92.96, std 15.96, range [22.66, 98.94]